Protein 8C4L (pdb70)

Nearest PDB structures (foldseek):
  8c4l-assembly1_B  TM=1.000E+00  e=8.751E-52  Shewanella bicestrii
  2gpj-assembly1_A  TM=9.954E-01  e=2.913E-45  Shewanella putrefaciens CN-32
  6geh-assembly1_A  TM=8.594E-01  e=2.019E-22  Shewanella frigidimarina NCIMB 400
  7lrn-assembly1_A  TM=8.855E-01  e=1.956E-19  Acinetobacter baumannii
  7lrn-assembly2_B  TM=8.724E-01  e=8.317E-19  Acinetobacter baumannii

InterPro domains:
  IPR007037 SIP-like, Rossmann fold domain [PF04954] (111-228)
  IPR013113 Siderophore-interacting, FAD-binding [PF08021] (50-103)
  IPR017927 FAD-binding domain, ferredoxin reductase-type [PS51384] (4-108)
  IPR017938 Riboflavin synthase-like beta-barrel [SSF63380] (3-101)
  IPR039261 Ferredoxin-NADP reductase (FNR), nucleotide-binding domain [G3DSA:3.40.50.80] (105-250)
  IPR039374 Siderophore-interacting protein [PTHR30157] (5-230)

Solvent-accessible surface area: 23477 Å² total; per-residue (Å²): 192,96,55,58,95,0,6,0,0,0,35,15,98,34,12,74,60,0,12,20,0,6,0,0,0,78,24,8,74,72,17,62,74,112,31,47,14,0,97,0,40,0,19,16,111,68,171,68,153,114,213,57,68,89,28,52,36,14,0,31,24,27,13,85,30,3,0,3,0,8,0,16,31,73,115,123,51,18,26,4,0,128,39,0,102,83,5,124,56,39,65,66,11,71,1,20,41,34,15,149,67,122,57,6,38,86,109,24,114,3,4,3,0,0,0,14,7,43,0,1,5,2,0,3,2,1,1,71,81,10,64,120,108,5,64,3,22,0,0,0,16,1,46,34,128,58,0,66,12,137,15,114,67,7,164,65,0,100,39,43,38,16,83,23,102,127,25,19,93,126,0,109,21,0,14,114,79,10,58,150,29,98,133,26,164,51,93,0,0,2,4,0,0,0,5,14,15,5,5,111,30,0,26,147,42,4,80,145,46,33,112,29,82,169,77,22,25,52,33,6,1,69,81,55,59,80,38,79,33,44,91,9,77,124,39,50,107,121,12,95,155,157,97,125,67,96,0,34,0,73,18,72,71,99,43,12,74,58,0,12,36,0,20,0,0,37,101,27,7,79,72,16,61,76,112,30,53,14,0,92,0,42,0,17,17,114,64,191,84,55,182,165,50,68,85,24,55,36,14,0,35,58,29,103,164,92,51,0,4,0,7,0,16,32,77,114,123,48,18,31,4,0,127,37,0,98,79,6,122,126,48,63,67,10,58,2,20,49,30,15,156,75,118,62,6,36,86,111,22,117,4,3,2,0,0,0,13,7,43,0,1,4,2,0,3,3,1,2,68,80,11,60,124,110,4,67,3,17,0,0,0,15,2,44,29,51,58,0,30,14,136,18,109,64,8,168,66,0,69,14,1,1,5,4,9,88,130,25,15,94,124,0,71,8,0,12,50,2,14,60,51,21,53,130,23,161,50,86,1,0,2,4,0,0,0,5,19,23,4,4,112,30,0,18,144,43,3,86,146,43,34,121,32,81,152,75,24,30,46,27,2,0,68,80,56,65,79,34,85,34,44,91,8,74,123,43,47,113,125,13,73,132,143,68,98,159

Sequence (486 aa):
PAPRELTVIGKTQVTPHMLRITLGGAGFAGFPADQESAYIKLLFPQQGDERPLMRTYTIRQQRMNEIDVDFVLHDTDGPASRWAKSTEIGDTIQIGGPGLKKLINLNAEWFLLAGDMTALPAISVNLTQLPNNAVGYAVIEVLSEADIQPLVHPRNVQLHWVINPEADPEGKPLAERIAQLPKLEGQGAVWLACEFSSMRALRKLLKQTYDLPKSHFYTSSYWKIGCNEGEHKLVKQQDEQLEPRELTVIGKTQVTPHMLRITLGGAGFAGFPADQESAYIKLLFPQQGDERPLMRTYTIRQQRMNEIDVDFVLHDTDGPASRWAKSTEIGDTIQIGGPGLKKLINLNAEWFLLAGDMTALPAISVNLTQLPNNAVGYAVIEVLSEADIQPLVHPRNVQLHWVINPEADPEGKPLAERIAQLPKLEGQGAVWLACEFSSMRALRKLLKQTYDLPKSHFYTSSYWKIGCNEGEHKLVKQQDEQLENN

Radius of gyration: 26.72 Å; Cα contacts (8 Å, |Δi|>4): 1017; chains: 2; bounding box: 65×45×80 Å

Secondary structure (DSSP, 8-state):
-PPEEEEEEEEEEEETTEEEEEEESGGGTTPPSS-TT-EEEEEE--STTPPPEEEEEEEEEEETTEEEEEEE--SS--HHHHHHHH--TT-EEEEE------PPPSSSSEEEEEE-GGGHHHHHHHHHHS-TT-EEEEEEEESSGGG-------TEEEEEEEE-SS--TT--HHHHHHHTSPPP-SSEEEEEEEEHHHHHHHHHHHHHHH---GGGEEEEEEE-TT--HHHHHHHHHHHHHH-/-EEEEEEEEEEEETTEEEEEEESGGGTTPPS--TT-EEEEEEEETTEEEEEEEEEEEEEEETTEEEEEEE--SS--HHHHHHHH--TT-EEEEE------PPP-SSSEEEEEE-GGGHHHHHHHHHHS-TT--EEEEEEESSGGG-------TTEEEEEEE-SS--TT--HHHHHHHTSPPP-SSEEEEEEEEHHHHHHHHHHHHHHH---GGGEEEEEEE-TT--HHHHHHHHHHHHHHHH-

Foldseek 3Di:
DFWFKWFFADWDCQFVFKIKTKTFDPSQPPPDPDQFQFKKWWWADDPDPDGTDIAIWTFLDDDDTITMTIGGCDPDDDPVNVCRVPDDGGDITTMGDRDDHDAADQPWQAEEEEEEPRCVSNVLVNQVPHDLQHAEEYEYEYQAPRPDHPGDHRPRHYYHYFHHNDDDQQQPGRLVVVLPDDQDDTGYAYAYEYAPNVLVSNLVNCCVRPVHDPSRYHTAYNHYPPDDVVRVVVVRVVVVVVD/DFKWFFADWDCQFVFKIKTKTFPPSQPPPDPDQFQFKKWWFACDPPDRGTDIAIWGFLDDDDGITMTIGGCDPPDDPVNVCRVPPDGGDMTDMGDRDDHDAADQPWQAEEEEEEPRCVSNVLVNQVVHDLQHAEEYEYEYQAPRPDHDGDHRPRHYYHYFHHNDDDLQQDGRLVVVVPDDQDDTGYAYAYEYEPNVLVSNLVSCCVRPVHDPSRYHTAYNYYPPDDPVRVVVVRVVVVVVVPD

B-factor: mean 42.62, std 19.01, range [15.59, 148.35]

Structure (mmCIF, N/CA/C/O backbone):
data_8C4L
#
_entry.id   8C4L
#
_cell.length_a   82.441
_cell.length_b   82.441
_cell.length_c   250.852
_cell.angle_alpha   90.000
_cell.angle_beta   90.000
_cell.angle_gamma   90.000
#
_symmetry.space_group_name_H-M   'P 43 21 2'
#
loop_
_entity.id
_entity.type
_entity.pdbx_description
1 polymer 'Vibriobactin utilization protein ViuB'
2 non-polymer 'FLAVIN-ADENINE DINUCLEOTIDE'
3 water water
#
loop_
_atom_site.group_PDB
_atom_site.id
_atom_site.type_symbol
_atom_site.label_atom_id
_atom_site.label_alt_id
_atom_site.label_comp_id
_atom_site.label_asym_id
_atom_site.label_entity_id
_atom_site.label_seq_id
_atom_site.pdbx_PDB_ins_code
_atom_site.Cartn_x
_atom_site.Cartn_y
_atom_site.Cartn_z
_atom_site.occupancy
_atom_site.B_iso_or_equiv
_atom_site.auth_seq_id
_atom_site.auth_comp_id
_atom_site.auth_asym_id
_atom_site.auth_atom_id
_atom_site.pdbx_PDB_model_num
ATOM 1 N N . PRO A 1 4 ? 15.93030 -12.17316 17.23407 1.000 91.20656 4 PRO A N 1
ATOM 2 C CA . PRO A 1 4 ? 17.38984 -11.98127 17.18449 1.000 89.75643 4 PRO A CA 1
ATOM 3 C C . PRO A 1 4 ? 17.85675 -10.74273 17.97017 1.000 82.81540 4 PRO A C 1
ATOM 4 O O . PRO A 1 4 ? 17.68839 -9.61770 17.49410 1.000 74.96367 4 PRO A O 1
ATOM 15 N N . ALA A 1 5 ? 18.45034 -10.96087 19.18408 1.000 82.76681 5 ALA A N 1
ATOM 16 C CA . ALA A 1 5 ? 18.79558 -9.83782 20.05305 1.000 69.91762 5 ALA A CA 1
ATOM 17 C C . ALA A 1 5 ? 20.10715 -9.20631 19.61145 1.000 69.55448 5 ALA A C 1
ATOM 18 O O . ALA A 1 5 ? 21.08653 -9.91737 19.35331 1.000 66.55121 5 ALA A O 1
ATOM 25 N N . PRO A 1 6 ? 20.16336 -7.88018 19.58648 1.000 56.61016 6 PRO A N 1
ATOM 26 C CA . PRO A 1 6 ? 21.33123 -7.20682 19.03548 1.000 53.21906 6 PRO A CA 1
ATOM 27 C C . PRO A 1 6 ? 22.57413 -7.36677 19.90228 1.000 47.16002 6 PRO A C 1
ATOM 28 O O . PRO A 1 6 ? 22.50822 -7.63096 21.10264 1.000 46.60267 6 PRO A O 1
ATOM 39 N N . ARG A 1 7 ? 23.71754 -7.29201 19.24127 1.000 40.20283 7 ARG A N 1
ATOM 40 C CA . ARG A 1 7 ? 25.01258 -7.43805 19.87544 1.000 40.79525 7 ARG A CA 1
ATOM 41 C C . ARG A 1 7 ? 25.46532 -6.08506 20.39747 1.000 39.13202 7 ARG A C 1
ATOM 42 O O . ARG A 1 7 ? 25.39730 -5.08645 19.68328 1.000 41.79431 7 ARG A O 1
ATOM 63 N N . GLU A 1 8 ? 26.03808 -6.06848 21.58871 1.000 34.31697 8 GLU A N 1
ATOM 64 C CA . GLU A 1 8 ? 26.60513 -4.85026 22.13189 1.000 31.95566 8 GLU A CA 1
ATOM 65 C C . GLU A 1 8 ? 28.11500 -4.91598 21.93542 1.000 35.12147 8 GLU A C 1
ATOM 66 O O . GLU A 1 8 ? 28.78213 -5.78224 22.50593 1.000 35.59111 8 GLU A O 1
ATOM 78 N N . LEU A 1 9 ? 28.64452 -3.99772 21.13058 1.000 33.26112 9 LEU A N 1
ATOM 79 C CA . LEU A 1 9 ? 30.06052 -3.93815 20.81891 1.000 32.88466 9 LEU A CA 1
ATOM 80 C C . LEU A 1 9 ? 30.66229 -2.66490 21.39381 1.000 33.45474 9 LEU A C 1
ATOM 81 O O . LEU A 1 9 ? 29.96749 -1.66434 21.56561 1.000 33.25302 9 LEU A O 1
ATOM 97 N N . THR A 1 10 ? 31.96591 -2.70330 21.66068 1.000 29.85212 10 THR A N 1
ATOM 98 C CA . THR A 1 10 ? 32.70158 -1.58132 22.22523 1.000 32.72118 10 THR A CA 1
ATOM 99 C C . THR A 1 10 ? 33.55353 -0.91516 21.15195 1.000 27.69702 10 THR A C 1
ATOM 100 O O . THR A 1 10 ? 34.18113 -1.58851 20.32270 1.000 27.26780 10 THR A O 1
ATOM 111 N N . VAL A 1 11 ? 33.54492 0.41913 21.15702 1.000 29.02589 11 VAL A N 1
ATOM 112 C CA . VAL A 1 11 ? 34.45268 1.18473 20.31692 1.000 24.17921 11 VAL A CA 1
ATOM 113 C C . VAL A 1 11 ? 35.87517 0.97742 20.81910 1.000 24.68371 11 VAL A C 1
ATOM 114 O O . VAL A 1 11 ? 36.20177 1.31944 21.96525 1.000 26.97268 11 VAL A O 1
ATOM 127 N N . ILE A 1 12 ? 36.72436 0.38163 19.97337 1.000 27.06931 12 ILE A N 1
ATOM 128 C CA . ILE A 1 12 ? 38.09610 0.08347 20.36312 1.000 26.16883 12 ILE A CA 1
ATOM 129 C C . ILE A 1 12 ? 39.12470 0.72920 19.44817 1.000 24.17248 12 ILE A C 1
ATOM 130 O O . ILE A 1 12 ? 40.31394 0.48416 19.61138 1.000 26.92449 12 ILE A O 1
ATOM 146 N N . GLY A 1 13 ? 38.70618 1.58840 18.52589 1.000 28.12473 13 GLY A N 1
ATOM 147 C CA . GLY A 1 13 ? 39.65069 2.31724 17.70634 1.000 26.55659 13 GLY A CA 1
ATOM 148 C C . GLY A 1 13 ? 38.93016 3.26055 16.76768 1.000 27.36629 13 GLY A C 1
ATOM 149 O O . GLY A 1 13 ? 37.78846 2.99488 16.37131 1.000 24.03993 13 GLY A O 1
ATOM 153 N N . LYS A 1 14 ? 39.58368 4.38083 16.42412 1.000 27.46948 14 LYS A N 1
ATOM 154 C CA . LYS A 1 14 ? 39.07388 5.35322 15.47114 1.000 26.17709 14 LYS A CA 1
ATOM 155 C C . LYS A 1 14 ? 40.24676 5.81782 14.63238 1.000 27.76197 14 LYS A C 1
ATOM 156 O O . LYS A 1 14 ? 41.33493 6.09951 15.16858 1.000 26.04461 14 LYS A O 1
ATOM 175 N N . THR A 1 15 ? 39.99551 5.93420 13.33023 1.000 25.72177 15 THR A N 1
ATOM 176 C CA . THR A 1 15 ? 40.99794 6.30407 12.34111 1.000 23.58758 15 THR A CA 1
ATOM 177 C C . THR A 1 15 ? 40.32315 7.17864 11.30797 1.000 26.18644 15 THR A C 1
ATOM 178 O O . THR A 1 15 ? 39.36394 6.75335 10.65365 1.000 22.27802 15 THR A O 1
ATOM 189 N N . GLN A 1 16 ? 40.86291 8.35802 11.11017 1.000 24.20077 16 GLN A N 1
ATOM 190 C CA . GLN A 1 16 ? 40.41494 9.23451 10.03499 1.000 28.53155 16 GLN A CA 1
ATOM 191 C C . GLN A 1 16 ? 41.06392 8.74078 8.75207 1.000 23.56263 16 GLN A C 1
ATOM 192 O O . GLN A 1 16 ? 42.25129 8.94360 8.53359 1.000 27.71581 16 GLN A O 1
ATOM 206 N N . VAL A 1 17 ? 40.32205 8.00712 7.93088 1.000 20.83917 17 VAL A N 1
ATOM 207 C CA . VAL A 1 17 ? 40.90895 7.46007 6.70590 1.000 23.04442 17 VAL A CA 1
ATOM 208 C C . VAL A 1 17 ? 41.18284 8.57084 5.69679 1.000 21.42441 17 VAL A C 1
ATOM 209 O O . VAL A 1 17 ? 42.26155 8.64314 5.09858 1.000 21.11771 17 VAL A O 1
ATOM 222 N N . THR A 1 18 ? 40.17818 9.42178 5.45137 1.000 21.95569 18 THR A N 1
ATOM 223 C CA . THR A 1 18 ? 40.31521 10.62668 4.64452 1.000 19.76855 18 THR A CA 1
ATOM 224 C C . THR A 1 18 ? 39.47299 11.68299 5.34064 1.000 22.17865 18 THR A C 1
ATOM 225 O O . THR A 1 18 ? 38.81433 11.36810 6.34011 1.000 20.07557 18 THR A O 1
ATOM 236 N N . PRO A 1 19 ? 39.47213 12.93936 4.89453 1.000 22.36181 19 PRO A N 1
ATOM 237 C CA . PRO A 1 19 ? 38.75497 13.95294 5.67432 1.000 25.09729 19 PRO A CA 1
ATOM 238 C C . PRO A 1 19 ? 37.29824 13.63174 5.88359 1.000 24.03834 19 PRO A C 1
ATOM 239 O O . PRO A 1 19 ? 36.77248 13.94985 6.94834 1.000 25.78269 19 PRO A O 1
ATOM 250 N N . HIS A 1 20 ? 36.61700 13.00728 4.92787 1.000 21.82026 20 HIS A N 1
ATOM 251 C CA . HIS A 1 20 ? 35.20485 12.67670 5.09434 1.000 24.09256 20 HIS A CA 1
ATOM 252 C C . HIS A 1 20 ? 34.92250 11.18711 5.27968 1.000 21.02780 20 HIS A C 1
ATOM 253 O O . HIS A 1 20 ? 33.78779 10.75094 5.04589 1.000 21.60576 20 HIS A O 1
ATOM 267 N N . MET A 1 21 ? 35.92029 10.38050 5.63159 1.000 21.43291 21 MET A N 1
ATOM 268 C CA . MET A 1 21 ? 35.69812 8.95303 5.87988 1.000 20.86120 21 MET A CA 1
ATOM 269 C C . MET A 1 21 ? 36.34461 8.60260 7.21007 1.000 22.10837 21 MET A C 1
ATOM 270 O O . MET A 1 21 ? 37.56465 8.74582 7.37764 1.000 20.80710 21 MET A O 1
ATOM 284 N N . LEU A 1 22 ? 35.52042 8.21554 8.17170 1.000 20.94912 22 LEU A N 1
ATOM 285 C CA . LEU A 1 22 ? 35.97289 7.94511 9.53337 1.000 21.49041 22 LEU A CA 1
ATOM 286 C C . LEU A 1 22 ? 35.71723 6.47877 9.84623 1.000 20.57987 22 LEU A C 1
ATOM 287 O O . LEU A 1 22 ? 34.58334 6.01757 9.73991 1.000 21.80333 22 LEU A O 1
ATOM 303 N N . ARG A 1 23 ? 36.76324 5.74267 10.19585 1.000 22.10164 23 ARG A N 1
ATOM 304 C CA . ARG A 1 23 ? 36.66911 4.30861 10.43781 1.000 22.37992 23 ARG A CA 1
ATOM 305 C C . ARG A 1 23 ? 36.61913 4.04544 11.93685 1.000 25.73400 23 ARG A C 1
ATOM 306 O O . ARG A 1 23 ? 37.50765 4.49173 12.68527 1.000 24.42118 23 ARG A O 1
ATOM 327 N N . ILE A 1 24 ? 35.56668 3.34643 12.37440 1.000 25.32779 24 ILE A N 1
ATOM 328 C CA . ILE A 1 24 ? 35.37711 2.95067 13.76335 1.000 24.15597 24 ILE A CA 1
ATOM 329 C C . ILE A 1 24 ? 35.58167 1.44324 13.86840 1.000 24.07899 24 ILE A C 1
ATOM 330 O O . ILE A 1 24 ? 34.95723 0.67473 13.12383 1.000 23.19139 24 ILE A O 1
ATOM 346 N N . THR A 1 25 ? 36.42494 1.01707 14.80361 1.000 24.05611 25 THR A N 1
ATOM 347 C CA . THR A 1 25 ? 36.63495 -0.39556 15.07629 1.000 19.63625 25 THR A CA 1
ATOM 348 C C . THR A 1 25 ? 35.77156 -0.81834 16.27288 1.000 24.52331 25 THR A C 1
ATOM 349 O O . THR A 1 25 ? 35.74900 -0.14918 17.31533 1.000 21.11232 25 THR A O 1
ATOM 360 N N . LEU A 1 26 ? 35.04169 -1.90596 16.10929 1.000 21.25494 26 LEU A N 1
ATOM 361 C CA . LEU A 1 26 ? 34.10754 -2.40095 17.11674 1.000 24.92236 26 LEU A CA 1
ATOM 362 C C . LEU A 1 26 ? 34.42413 -3.84030 17.46819 1.000 24.65191 26 LEU A C 1
ATOM 363 O O . LEU A 1 26 ? 34.62911 -4.65958 16.57038 1.000 26.58766 26 LEU A O 1
ATOM 379 N N . GLY A 1 27 ? 34.44212 -4.15468 18.76036 1.000 25.69390 27 GLY A N 1
ATOM 380 C CA . GLY A 1 27 ? 34.56666 -5.54357 19.14940 1.000 24.90199 27 GLY A CA 1
ATOM 381 C C . GLY A 1 27 ? 34.27604 -5.79488 20.60552 1.000 28.92547 27 GLY A C 1
ATOM 382 O O . GLY A 1 27 ? 33.59042 -5.00921 21.24270 1.000 30.25792 27 GLY A O 1
ATOM 386 N N . GLY A 1 28 ? 34.88535 -6.81142 21.17789 1.000 32.69625 28 GLY A N 1
ATOM 387 C CA . GLY A 1 28 ? 3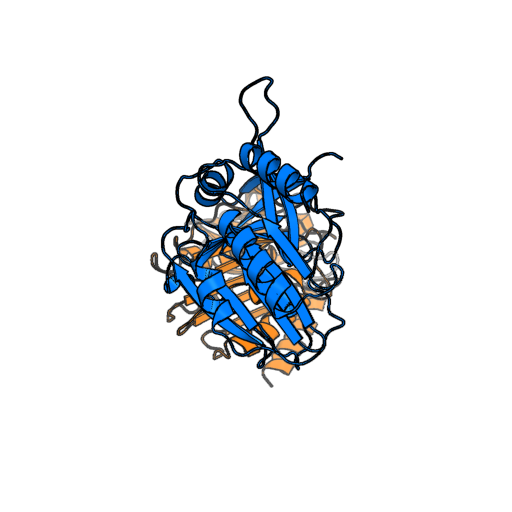4.61733 -7.15256 22.55457 1.000 39.02160 28 GLY A CA 1
ATOM 388 C C . GLY A 1 28 ? 33.74850 -8.37473 22.69151 1.000 36.66893 28 GLY A C 1
ATOM 389 O O . GLY A 1 28 ? 33.51597 -9.13466 21.74524 1.000 37.95359 28 GLY A O 1
ATOM 393 N N . ALA A 1 29 ? 33.25575 -8.55187 23.92005 1.000 41.20139 29 ALA A N 1
ATOM 394 C CA . ALA A 1 29 ? 32.58972 -9.79680 24.29671 1.000 37.98895 29 ALA A CA 1
ATOM 395 C C . ALA A 1 29 ? 31.31480 -10.01366 23.50626 1.000 30.86078 29 ALA A C 1
ATOM 396 O O . ALA A 1 29 ? 30.96938 -11.15308 23.20943 1.000 33.38704 29 ALA A O 1
ATOM 403 N N . GLY A 1 30 ? 30.62432 -8.94144 23.12829 1.000 36.29907 30 GLY A N 1
ATOM 404 C CA . GLY A 1 30 ? 29.42992 -9.06767 22.32353 1.000 31.72307 30 GLY A CA 1
ATOM 405 C C . GLY A 1 30 ? 29.68041 -9.64471 20.95871 1.000 31.75924 30 GLY A C 1
ATOM 406 O O . GLY A 1 30 ? 28.71611 -10.00204 20.27289 1.000 30.44034 30 GLY A O 1
ATOM 410 N N . PHE A 1 31 ? 30.94741 -9.72408 20.53641 1.000 31.44888 31 PHE A N 1
ATOM 411 C CA . PHE A 1 31 ? 31.30747 -10.22561 19.20842 1.000 32.45301 31 PHE A CA 1
ATOM 412 C C . PHE A 1 31 ? 31.32139 -11.74476 19.13320 1.000 32.47359 31 PHE A C 1
ATOM 413 O O . PHE A 1 31 ? 31.35108 -12.30504 18.03255 1.000 37.89217 31 PHE A O 1
ATOM 430 N N . ALA A 1 32 ? 31.33206 -12.42160 20.27144 1.000 33.84840 32 ALA A N 1
ATOM 431 C CA . ALA A 1 32 ? 31.42523 -13.86754 20.29620 1.000 31.71816 32 ALA A CA 1
ATOM 432 C C . ALA A 1 32 ? 30.34255 -14.47460 19.42606 1.000 34.68830 32 ALA A C 1
ATOM 433 O O . ALA A 1 32 ? 29.17996 -14.06937 19.47785 1.000 37.98268 32 ALA A O 1
ATOM 440 N N . GLY A 1 33 ? 30.74441 -15.39924 18.56689 1.000 35.74685 33 GLY A N 1
ATOM 441 C CA . GLY A 1 33 ? 29.80664 -16.07810 17.71144 1.000 37.38810 33 GLY A CA 1
ATOM 442 C C . GLY A 1 33 ? 29.54665 -15.37295 16.40134 1.000 36.12521 33 GLY A C 1
ATOM 443 O O . GLY A 1 33 ? 28.88699 -15.95209 15.53149 1.000 37.09226 33 GLY A O 1
ATOM 447 N N . PHE A 1 34 ? 30.08431 -14.17371 16.21511 1.000 35.27767 34 PHE A N 1
ATOM 448 C CA . PHE A 1 34 ? 29.80622 -13.41918 14.99822 1.000 32.44082 34 PHE A CA 1
ATOM 449 C C . PHE A 1 34 ? 30.22850 -14.24410 13.78844 1.000 32.99648 34 PHE A C 1
ATOM 450 O O . PHE A 1 34 ? 31.36832 -14.74034 13.74570 1.000 38.38124 34 PHE A O 1
ATOM 467 N N . PRO A 1 35 ? 29.36980 -14.38774 12.78561 1.000 32.15353 35 PRO A N 1
ATOM 468 C CA . PRO A 1 35 ? 29.70746 -15.22234 11.63142 1.000 34.45956 35 PRO A CA 1
ATOM 469 C C . PRO A 1 35 ? 30.99271 -14.77507 10.97338 1.000 37.00364 35 PRO A C 1
ATOM 470 O O . PRO A 1 35 ? 31.28523 -13.58724 10.87518 1.000 32.66636 35 PRO A O 1
ATOM 481 N N . ALA A 1 36 ? 31.75122 -15.74657 10.50316 1.000 37.76236 36 ALA A N 1
ATOM 482 C CA . ALA A 1 36 ? 33.04186 -15.45734 9.90876 1.000 41.75163 36 ALA A CA 1
ATOM 483 C C . ALA A 1 36 ? 32.90350 -14.92262 8.48138 1.000 34.41690 36 ALA A C 1
ATOM 484 O O . ALA A 1 36 ? 31.89090 -15.11139 7.80884 1.000 37.87033 36 ALA A O 1
ATOM 491 N N . ASP A 1 37 ? 33.94701 -14.22856 8.02953 1.000 39.42244 37 ASP A N 1
ATOM 492 C CA . ASP A 1 37 ? 34.09943 -13.80179 6.62762 1.000 38.83483 37 ASP A CA 1
ATOM 493 C C . ASP A 1 37 ? 32.86104 -13.07261 6.09702 1.000 36.59695 37 ASP A C 1
ATOM 494 O O . ASP A 1 37 ? 32.30987 -13.39928 5.04650 1.000 36.72430 37 ASP A O 1
ATOM 503 N N . GLN A 1 38 ? 32.49977 -11.98552 6.77852 1.000 34.19894 38 GLN A N 1
ATOM 504 C CA . GLN A 1 38 ? 31.33392 -11.19036 6.41235 1.000 28.80175 38 GLN A CA 1
ATOM 505 C C . GLN A 1 38 ? 31.69289 -9.82587 5.83914 1.000 28.04988 38 GLN A C 1
ATOM 506 O O . GLN A 1 38 ? 30.83954 -8.93061 5.79631 1.000 26.41443 38 GLN A O 1
ATOM 520 N N . GLU A 1 39 ? 32.93229 -9.62642 5.41066 1.000 26.85704 39 GLU A N 1
ATOM 521 C CA . GLU A 1 39 ? 33.27702 -8.34391 4.82044 1.000 24.94238 39 GLU A CA 1
ATOM 522 C C . GLU A 1 39 ? 32.35728 -8.04440 3.63259 1.000 26.22452 39 GLU A C 1
ATOM 523 O O . GLU A 1 39 ? 32.14359 -8.88884 2.76167 1.000 24.50505 39 GLU A O 1
ATOM 535 N N . SER A 1 40 ? 31.85007 -6.81578 3.59605 1.000 27.05229 40 SER A N 1
ATOM 536 C CA . SER A 1 40 ? 30.91310 -6.21330 2.64883 1.000 28.89368 40 SER A CA 1
ATOM 537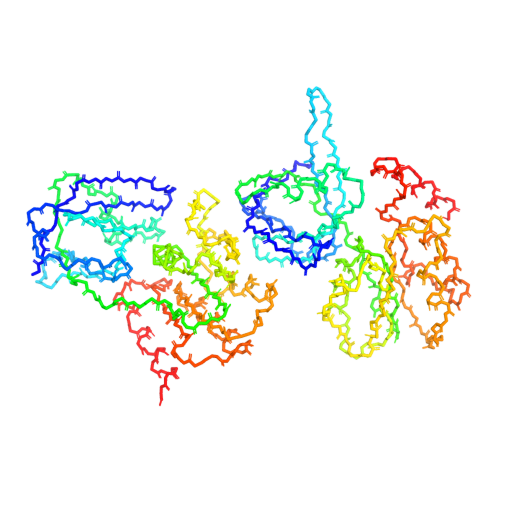 C C . SER A 1 40 ? 29.45394 -6.57424 3.00240 1.000 29.15537 40 SER A C 1
ATOM 538 O O . SER A 1 40 ? 28.54454 -6.04444 2.38548 1.000 27.50524 40 SER A O 1
ATOM 546 N N . ALA A 1 41 ? 29.20277 -7.46405 3.95600 1.000 28.00656 41 ALA A N 1
ATOM 547 C CA . ALA A 1 41 ? 27.83991 -7.59863 4.45174 1.000 31.19280 41 ALA A CA 1
ATOM 548 C C . ALA A 1 41 ? 27.43130 -6.33554 5.21455 1.000 29.77509 41 ALA A C 1
ATOM 549 O O . ALA A 1 41 ? 28.26690 -5.57063 5.70755 1.000 25.16931 41 ALA A O 1
ATOM 556 N N . TYR A 1 42 ? 26.13199 -6.11077 5.30536 1.000 29.75448 42 TYR A N 1
ATOM 557 C CA . TYR A 1 42 ? 25.64457 -4.92470 5.99683 1.000 30.17428 42 TYR A CA 1
ATOM 558 C C . TYR A 1 42 ? 25.29203 -5.25451 7.43283 1.000 27.40673 42 TYR A C 1
ATOM 559 O O . TYR A 1 42 ? 24.95700 -6.38897 7.77022 1.000 31.33341 42 TYR A O 1
ATOM 577 N N . ILE A 1 43 ? 25.41860 -4.25779 8.29064 1.000 26.96744 43 ILE A N 1
ATOM 578 C CA . ILE A 1 43 ? 24.93302 -4.33955 9.65672 1.000 30.72161 43 ILE A CA 1
ATOM 579 C C . ILE A 1 43 ? 24.03484 -3.13503 9.90237 1.000 30.62845 43 ILE A C 1
ATOM 580 O O . ILE A 1 43 ? 24.02996 -2.17315 9.13595 1.000 28.33141 43 ILE A O 1
ATOM 596 N N . LYS A 1 44 ? 23.26759 -3.20667 10.98681 1.000 30.18652 44 LYS A N 1
ATOM 597 C CA . LYS A 1 44 ? 22.37864 -2.13859 11.41618 1.000 35.40038 44 LYS A CA 1
ATOM 598 C C . LYS A 1 44 ? 22.87600 -1.59308 12.74656 1.000 28.75128 44 LYS A C 1
ATOM 599 O O . LYS A 1 44 ? 22.99751 -2.34162 13.71803 1.000 32.25990 44 LYS A O 1
ATOM 618 N N . LEU A 1 45 ? 23.12073 -0.29067 12.80208 1.000 31.03688 45 LEU A N 1
ATOM 619 C CA . LEU A 1 45 ? 23.41925 0.39042 14.06288 1.000 31.20408 45 LEU A CA 1
ATOM 620 C C . LEU A 1 45 ? 22.13098 0.90641 14.69503 1.000 36.00575 45 LEU A C 1
ATOM 621 O O . LEU A 1 45 ? 21.29275 1.50345 14.00916 1.000 34.47818 45 LEU A O 1
ATOM 637 N N . LEU A 1 46 ? 21.97797 0.69639 16.00082 1.000 35.13823 46 LEU A N 1
ATOM 638 C CA . LEU A 1 46 ? 20.76579 1.08419 16.71237 1.000 34.95548 46 LEU A CA 1
ATOM 639 C C . LEU A 1 46 ? 21.06266 2.29452 17.57194 1.000 42.43660 46 LEU A C 1
ATOM 640 O O . LEU A 1 46 ? 22.07195 2.31419 18.28376 1.000 42.54301 46 LEU A O 1
ATOM 656 N N . PHE A 1 47 ? 20.22094 3.31717 17.45053 1.000 44.04925 47 PHE A N 1
ATOM 657 C CA . PHE A 1 47 ? 20.36308 4.54193 18.22782 1.000 45.85430 47 PHE A CA 1
ATOM 658 C C . PHE A 1 47 ? 19.11239 4.68562 19.06751 1.000 50.97700 47 PHE A C 1
ATOM 659 O O . PHE A 1 47 ? 18.02955 4.98014 18.52737 1.000 52.74211 47 PHE A O 1
ATOM 676 N N . PRO A 1 48 ? 19.19490 4.48014 20.37392 1.000 58.82242 48 PRO A N 1
ATOM 677 C CA . PRO A 1 48 ? 17.97980 4.47116 21.18511 1.000 58.52885 48 PRO A CA 1
ATOM 678 C C . PRO A 1 48 ? 17.34192 5.84519 21.23752 1.000 60.77762 48 PRO A C 1
ATOM 679 O O . PRO A 1 48 ? 18.01346 6.87834 21.14773 1.000 55.75400 48 PRO A O 1
ATOM 690 N N . GLN A 1 49 ? 16.01581 5.83437 21.31490 1.000 63.25313 49 GLN A N 1
ATOM 691 C CA . GLN A 1 49 ? 15.20348 7.03943 21.32163 1.000 70.63305 49 GLN A CA 1
ATOM 692 C C . GLN A 1 49 ? 14.49668 7.21333 22.66531 1.000 79.62778 49 GLN A C 1
ATOM 693 O O . GLN A 1 49 ? 14.25147 6.25523 23.40918 1.000 75.15133 49 GLN A O 1
ATOM 707 N N . GLN A 1 50 ? 14.16006 8.46936 22.94740 1.000 88.11064 50 GLN A N 1
ATOM 708 C CA . GLN A 1 50 ? 13.54567 8.84936 24.21224 1.000 94.90115 50 GLN A CA 1
ATOM 709 C C . GLN A 1 50 ? 12.24163 8.09619 24.43866 1.000 96.85989 50 GLN A C 1
ATOM 710 O O . GLN A 1 50 ? 11.37388 8.05522 23.56008 1.000 96.04514 50 GLN A O 1
ATOM 724 N N . GLY A 1 51 ? 12.12854 7.46938 25.61806 1.000 95.30632 51 GLY A N 1
ATOM 725 C CA . GLY A 1 51 ? 10.89202 6.84506 26.06155 1.000 89.72179 51 GLY A CA 1
ATOM 726 C C . GLY A 1 51 ? 10.51154 5.58662 25.29256 1.000 98.61716 51 GLY A C 1
ATOM 727 O O . GLY A 1 51 ? 11.36176 4.82454 24.81513 1.000 104.87558 51 GLY A O 1
ATOM 731 N N . ASP A 1 52 ? 9.18949 5.38968 25.15925 1.000 102.07099 52 ASP A N 1
ATOM 732 C CA . ASP A 1 52 ? 8.57352 4.23441 24.49526 1.000 108.80917 52 ASP A CA 1
ATOM 733 C C . ASP A 1 52 ? 9.03583 4.04489 23.05143 1.000 107.26018 52 ASP A C 1
ATOM 734 O O . ASP A 1 52 ? 8.75262 2.99510 22.46031 1.000 103.05909 52 ASP A O 1
ATOM 743 N N . GLU A 1 53 ? 9.75387 5.00583 22.47754 1.000 102.87540 53 GLU A N 1
ATOM 744 C CA . GLU A 1 53 ? 10.09209 4.92647 21.06743 1.000 96.64535 53 GLU A CA 1
ATOM 745 C C . GLU A 1 53 ? 11.12770 3.84048 20.82209 1.000 91.23711 53 GLU A C 1
ATOM 746 O O . GLU A 1 53 ? 12.11526 3.72139 21.55341 1.000 87.07810 53 GLU A O 1
ATOM 758 N N . ARG A 1 54 ? 10.89825 3.05816 19.76861 1.000 88.55166 54 ARG A N 1
ATOM 759 C CA . ARG A 1 54 ? 11.86952 2.07355 19.34471 1.000 82.16490 54 ARG A CA 1
ATOM 760 C C . ARG A 1 54 ? 13.08132 2.78992 18.77215 1.000 73.46581 54 ARG A C 1
ATOM 761 O O . ARG A 1 54 ? 12.99524 3.94416 18.34724 1.000 69.28929 54 ARG A O 1
ATOM 782 N N . PRO A 1 55 ? 14.23670 2.14959 18.80477 1.000 73.74537 55 PRO A N 1
ATOM 783 C CA . PRO A 1 55 ? 15.44888 2.82513 18.34694 1.000 64.45873 55 PRO A CA 1
ATOM 784 C C . PRO A 1 55 ? 15.42130 3.05421 16.85096 1.000 57.88755 55 PRO A C 1
ATOM 785 O O . PRO A 1 55 ? 14.76969 2.32926 16.09434 1.000 56.48289 55 PRO A O 1
ATOM 796 N N . LEU A 1 56 ? 16.12077 4.10670 16.44027 1.000 49.59123 56 LEU A N 1
ATOM 797 C CA . LEU A 1 56 ? 16.41211 4.33237 15.03539 1.000 46.45037 56 LEU A CA 1
ATOM 798 C C . LEU A 1 56 ? 17.49746 3.37230 14.57655 1.000 40.73340 56 LEU A C 1
ATOM 799 O O . LEU A 1 56 ? 18.39378 3.01618 15.34315 1.000 40.04743 56 LEU A O 1
ATOM 815 N N . MET A 1 57 ? 17.41280 2.95026 13.31463 1.000 36.30780 57 MET A N 1
ATOM 816 C CA . MET A 1 57 ? 18.37110 2.01968 12.74594 1.000 36.98377 57 MET A CA 1
ATOM 817 C C . MET A 1 57 ? 18.99910 2.62220 11.49380 1.000 31.80652 57 MET A C 1
ATOM 818 O O . MET A 1 57 ? 18.32780 3.28488 10.70128 1.000 31.35501 57 MET A O 1
ATOM 832 N N . ARG A 1 58 ? 20.29791 2.40572 11.33935 1.000 30.86025 58 ARG A N 1
ATOM 833 C CA . ARG A 1 58 ? 21.03784 2.87334 10.18781 1.000 30.24994 58 ARG A CA 1
ATOM 834 C C . ARG A 1 58 ? 21.90089 1.74273 9.64386 1.000 30.36839 58 ARG A C 1
ATOM 835 O O . ARG A 1 58 ? 22.52617 1.00105 10.41047 1.000 27.91380 58 ARG A O 1
ATOM 856 N N . THR A 1 59 ? 21.98722 1.66166 8.31897 1.000 24.88729 59 THR A N 1
ATOM 857 C CA . THR A 1 59 ? 22.67877 0.57553 7.63094 1.000 25.20920 59 THR A CA 1
ATOM 858 C C . THR A 1 59 ? 24.10802 0.96719 7.25496 1.000 24.91458 59 THR A C 1
ATOM 859 O O . THR A 1 59 ? 24.34284 2.00730 6.61201 1.000 24.21726 59 THR A O 1
ATOM 870 N N . TYR A 1 60 ? 25.05692 0.11435 7.62403 1.000 21.13530 60 TYR A N 1
ATOM 871 C CA . TYR A 1 60 ? 26.46656 0.33547 7.32453 1.000 22.52974 60 TYR A CA 1
ATOM 872 C C . TYR A 1 60 ? 27.07717 -0.97525 6.84434 1.000 22.81621 60 TYR A C 1
ATOM 873 O O . TYR A 1 60 ? 26.51063 -2.05881 7.02367 1.000 22.91165 60 TYR A O 1
ATOM 891 N N . THR A 1 61 ? 28.23388 -0.85769 6.21839 1.000 20.07440 61 THR A N 1
ATOM 892 C CA . THR A 1 61 ? 28.94218 -1.98086 5.65062 1.000 20.33208 61 THR A CA 1
ATOM 893 C C . THR A 1 61 ? 30.05906 -2.41911 6.58275 1.000 21.05285 61 THR A C 1
ATOM 894 O O . THR A 1 61 ? 30.73215 -1.59702 7.21489 1.000 21.60378 61 THR A O 1
ATOM 905 N N . ILE A 1 62 ? 30.26979 -3.72605 6.64783 1.000 20.56895 62 ILE A N 1
ATOM 906 C CA . ILE A 1 62 ? 31.45000 -4.27824 7.30068 1.000 20.92343 62 ILE A CA 1
ATOM 907 C C . ILE A 1 62 ? 32.61856 -4.08570 6.34420 1.000 23.06934 62 ILE A C 1
ATOM 908 O O . ILE A 1 62 ? 32.72963 -4.79164 5.34005 1.000 21.47665 62 ILE A O 1
ATOM 924 N N . ARG A 1 63 ? 33.50807 -3.14344 6.67752 1.000 19.17763 63 ARG A N 1
ATOM 925 C CA . ARG A 1 63 ? 34.63288 -2.81297 5.82902 1.000 19.75140 63 ARG A CA 1
ATOM 926 C C . ARG A 1 63 ? 35.75267 -3.83058 5.92694 1.000 21.49359 63 ARG A C 1
ATOM 927 O O . ARG A 1 63 ? 36.38008 -4.15944 4.91839 1.000 19.80087 63 ARG A O 1
ATOM 948 N N . GLN A 1 64 ? 36.07984 -4.25004 7.14754 1.000 20.52356 64 GLN A N 1
ATOM 949 C CA . GLN A 1 64 ? 37.11941 -5.23253 7.42247 1.000 21.63409 64 GLN A CA 1
ATOM 950 C C . GLN A 1 64 ? 36.67231 -6.05273 8.61745 1.000 21.76149 64 GLN A C 1
ATOM 951 O O . GLN A 1 64 ? 35.96288 -5.55471 9.49400 1.000 20.21206 64 GLN A O 1
ATOM 965 N N . GLN A 1 65 ? 37.12191 -7.29251 8.67424 1.000 24.05539 65 GLN A N 1
ATOM 966 C CA . GLN A 1 65 ? 36.75782 -8.17959 9.76908 1.000 22.05910 65 GLN A CA 1
ATOM 967 C C . GLN A 1 65 ? 37.98561 -8.95125 10.19821 1.000 28.38624 65 GLN A C 1
ATOM 968 O O . GLN A 1 65 ? 38.67295 -9.53306 9.35157 1.000 25.01860 65 GLN A O 1
ATOM 982 N N . ARG A 1 66 ? 38.23239 -8.98613 11.50548 1.000 25.31523 66 ARG A N 1
ATOM 983 C CA . ARG A 1 66 ? 39.34719 -9.71595 12.09967 1.000 25.34246 66 ARG A CA 1
ATOM 984 C C . ARG A 1 66 ? 38.79138 -10.68991 13.16187 1.000 28.80258 66 ARG A C 1
ATOM 985 O O . ARG A 1 66 ? 37.57849 -10.87665 13.28964 1.000 29.20533 66 ARG A O 1
ATOM 1006 N N . MET A 1 67 ? 39.68519 -11.33458 13.90494 1.000 27.94640 67 MET A N 1
ATOM 1007 C CA . MET A 1 67 ? 39.26536 -12.42281 14.79571 1.000 34.09526 67 MET A CA 1
ATOM 1008 C C . MET A 1 67 ? 38.13926 -12.00327 15.75115 1.000 29.50725 67 MET A C 1
ATOM 1009 O O . MET A 1 67 ? 37.15938 -12.73044 15.92866 1.000 39.03736 67 MET A O 1
ATOM 1023 N N . ASN A 1 68 ? 38.27256 -10.85050 16.39754 1.000 27.23325 68 ASN A N 1
ATOM 1024 C CA . ASN A 1 68 ? 37.32953 -10.45343 17.43803 1.000 30.54810 68 ASN A CA 1
ATOM 1025 C C . ASN A 1 68 ? 36.83394 -9.02003 17.24279 1.000 32.63778 68 ASN A C 1
ATOM 1026 O O . ASN A 1 68 ? 36.52976 -8.33412 18.21872 1.000 29.20460 68 ASN A O 1
ATOM 1037 N N . GLU A 1 69 ? 36.80608 -8.51842 16.00732 1.000 26.28039 69 GLU A N 1
ATOM 1038 C CA . GLU A 1 69 ? 36.40968 -7.12345 15.77881 1.000 26.66975 69 GLU A CA 1
ATOM 1039 C C . GLU A 1 69 ? 36.07139 -6.91178 14.29668 1.000 26.03135 69 GLU A C 1
ATOM 1040 O O . GLU A 1 69 ? 36.48662 -7.68633 13.43281 1.000 21.52693 69 GLU A O 1
ATOM 1052 N N . ILE A 1 70 ? 35.28511 -5.85623 14.02450 1.000 23.34572 70 ILE A N 1
ATOM 1053 C CA . ILE A 1 70 ? 35.02818 -5.33697 12.68623 1.000 23.14238 70 ILE A CA 1
ATOM 1054 C C . ILE A 1 70 ? 35.34454 -3.84976 12.64005 1.000 22.61731 70 ILE A C 1
ATOM 1055 O O . ILE A 1 70 ? 35.35506 -3.17428 13.67507 1.000 24.09879 70 ILE A O 1
ATOM 1071 N N . ASP A 1 71 ? 35.65935 -3.36777 11.42979 1.000 21.51141 71 ASP A N 1
ATOM 1072 C CA . ASP A 1 71 ? 35.77477 -1.95750 11.10356 1.000 22.98973 71 ASP A CA 1
ATOM 1073 C C . ASP A 1 71 ? 34.56611 -1.53193 10.27091 1.000 22.65090 71 ASP A C 1
ATOM 1074 O O . ASP A 1 71 ? 34.13295 -2.25106 9.35445 1.000 20.49019 71 ASP A O 1
ATOM 1083 N N . VAL A 1 72 ? 34.04127 -0.35896 10.58290 1.000 18.04958 72 VAL A N 1
ATOM 1084 C CA . VAL A 1 72 ? 32.95892 0.24778 9.84423 1.000 20.34458 72 VAL A CA 1
ATOM 1085 C C . VAL A 1 72 ? 33.39788 1.64370 9.46572 1.000 21.21638 72 VAL A C 1
ATOM 1086 O O . VAL A 1 72 ? 33.87493 2.39471 10.31930 1.000 20.27309 72 VAL A O 1
ATOM 1099 N N . ASP A 1 73 ? 33.23501 1.98758 8.18815 1.000 21.22522 73 ASP A N 1
ATOM 1100 C CA . ASP A 1 73 ? 33.67281 3.26331 7.63255 1.000 20.47393 73 ASP A CA 1
ATOM 1101 C C . ASP A 1 73 ? 32.44364 4.15787 7.46412 1.000 23.67441 73 ASP A C 1
ATOM 1102 O O . ASP A 1 73 ? 31.47115 3.76831 6.79220 1.000 20.47628 73 ASP A O 1
ATOM 1111 N N . PHE A 1 74 ? 32.49390 5.34913 8.06105 1.000 21.54846 74 PHE A N 1
ATOM 1112 C CA . PHE A 1 74 ? 31.38986 6.30550 8.06160 1.000 21.99801 74 PHE A CA 1
ATOM 1113 C C . PHE A 1 74 ? 31.74539 7.49414 7.18412 1.000 20.60019 74 PHE A C 1
ATOM 1114 O O . PHE A 1 74 ? 32.74921 8.18147 7.44104 1.000 21.57195 74 PHE A O 1
ATOM 1131 N N . VAL A 1 75 ? 30.89223 7.78470 6.20832 1.000 19.64595 75 VAL A N 1
ATOM 1132 C CA . VAL A 1 75 ? 30.98635 9.04375 5.48015 1.000 21.01937 75 VAL A CA 1
ATOM 1133 C C . VAL A 1 75 ? 30.52188 10.17676 6.37228 1.000 24.29613 75 VAL A C 1
ATOM 1134 O O . VAL A 1 75 ? 29.42885 10.11509 6.95290 1.000 24.35154 75 VAL A O 1
ATOM 1147 N N . LEU A 1 76 ? 31.35764 11.21170 6.49285 1.000 21.83539 76 LEU A N 1
ATOM 1148 C CA . LEU A 1 76 ? 31.04409 12.37571 7.31331 1.000 21.26042 76 LEU A CA 1
ATOM 1149 C C . LEU A 1 76 ? 30.28003 13.32752 6.41189 1.000 22.20111 76 LEU A C 1
ATOM 1150 O O . LEU A 1 76 ? 30.78885 14.33171 5.90669 1.000 22.54143 76 LEU A O 1
ATOM 1166 N N . HIS A 1 77 ? 29.03195 12.96832 6.18788 1.000 25.00075 77 HIS A N 1
ATOM 1167 C CA . HIS A 1 77 ? 28.23624 13.60895 5.16810 1.000 25.96355 77 HIS A CA 1
ATOM 1168 C C . HIS A 1 77 ? 27.62657 14.91529 5.65168 1.000 28.99626 77 HIS A C 1
ATOM 1169 O O . HIS A 1 77 ? 27.42608 15.14931 6.85035 1.000 27.78727 77 HIS A O 1
ATOM 1184 N N . ASP A 1 78 ? 27.30331 15.75553 4.66955 1.000 31.73110 78 ASP A N 1
ATOM 1185 C CA . ASP A 1 78 ? 26.48303 16.94091 4.89282 1.000 34.01331 78 ASP A CA 1
ATOM 1186 C C . ASP A 1 78 ? 25.18794 16.55237 5.58176 1.000 33.36710 78 ASP A C 1
ATOM 1187 O O . ASP A 1 78 ? 24.63576 15.47784 5.33919 1.000 32.25347 78 ASP A O 1
ATOM 1196 N N . THR A 1 79 ? 24.74785 17.40750 6.49749 1.000 36.47313 79 THR A N 1
ATOM 1197 C CA . THR A 1 79 ? 23.49298 17.20837 7.20739 1.000 31.65562 79 THR A CA 1
ATOM 1198 C C . THR A 1 79 ? 23.54224 15.98915 8.09959 1.000 29.72542 79 THR A C 1
ATOM 1199 O O . THR A 1 79 ? 22.99841 14.93671 7.75392 1.000 30.38134 79 THR A O 1
ATOM 1210 N N . ASP A 1 80 ? 24.18444 16.13598 9.25834 1.000 30.70251 80 ASP A N 1
ATOM 1211 C CA . ASP A 1 80 ? 24.34923 15.02805 10.17970 1.000 30.26248 80 ASP A CA 1
ATOM 1212 C C . ASP A 1 80 ? 23.01868 14.34416 10.46943 1.000 30.31233 80 ASP A C 1
ATOM 1213 O O . ASP A 1 80 ? 21.96861 14.98848 10.56781 1.000 34.68798 80 ASP A O 1
ATOM 1222 N N . GLY A 1 81 ? 23.08370 13.01918 10.56361 1.000 30.35045 81 GLY A N 1
ATOM 1223 C CA . GLY A 1 81 ? 22.04878 12.21603 11.15383 1.000 29.62653 81 GLY A CA 1
ATOM 1224 C C . GLY A 1 81 ? 22.58747 11.57431 12.41954 1.000 32.81813 81 GLY A C 1
ATOM 1225 O O . GLY A 1 81 ? 23.72821 11.81766 12.83312 1.000 29.13507 81 GLY A O 1
ATOM 1229 N N . PRO A 1 82 ? 21.77979 10.72620 13.05426 1.000 30.05624 82 PRO A N 1
ATOM 1230 C 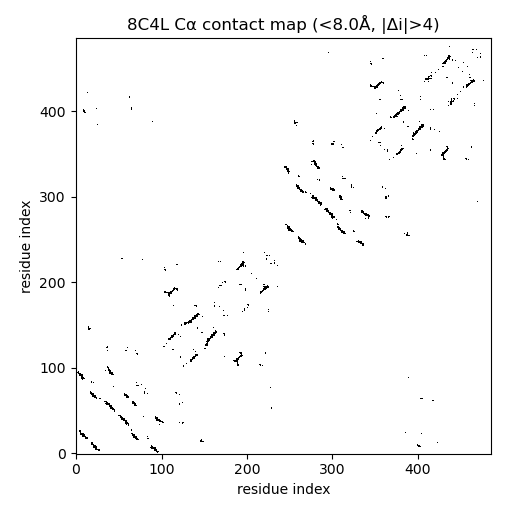CA . PRO A 1 82 ? 22.24266 10.08342 14.28254 1.000 30.85955 82 PRO A CA 1
ATOM 1231 C C . PRO A 1 82 ? 23.50615 9.27963 14.09487 1.000 29.83879 82 PRO A C 1
ATOM 1232 O O . PRO A 1 82 ? 24.34638 9.27741 14.99753 1.000 26.98736 82 PRO A O 1
ATOM 1243 N N . ALA A 1 83 ? 23.70363 8.62721 12.94423 1.000 29.75252 83 ALA A N 1
ATOM 1244 C CA . ALA A 1 83 ? 24.86937 7.75897 12.82613 1.000 24.46878 83 ALA A CA 1
ATOM 1245 C C . ALA A 1 83 ? 26.12876 8.57532 12.61532 1.000 28.32012 83 ALA A C 1
ATOM 1246 O O . ALA A 1 83 ? 27.16703 8.29755 13.22744 1.000 24.82270 83 ALA A O 1
ATOM 1253 N N . SER A 1 84 ? 26.07651 9.55400 11.71491 1.000 22.97110 84 SER A N 1
ATOM 1254 C CA . SER A 1 84 ? 27.28087 10.32700 11.44030 1.000 26.11067 84 SER A CA 1
ATOM 1255 C C . SER A 1 84 ? 27.66750 11.17744 12.64282 1.000 26.86326 84 SER A C 1
ATOM 1256 O O . SER A 1 84 ? 28.85818 11.28986 12.95486 1.000 27.18213 84 SER A O 1
ATOM 1264 N N . ARG A 1 85 ? 26.68300 11.72519 13.37487 1.000 24.97324 85 ARG A N 1
ATOM 1265 C CA . ARG A 1 85 ? 26.98706 12.42616 14.61700 1.000 27.82869 85 ARG A CA 1
ATOM 1266 C C . ARG A 1 85 ? 27.62095 11.48341 15.62371 1.000 27.60248 85 ARG A C 1
ATOM 1267 O O . ARG A 1 85 ? 2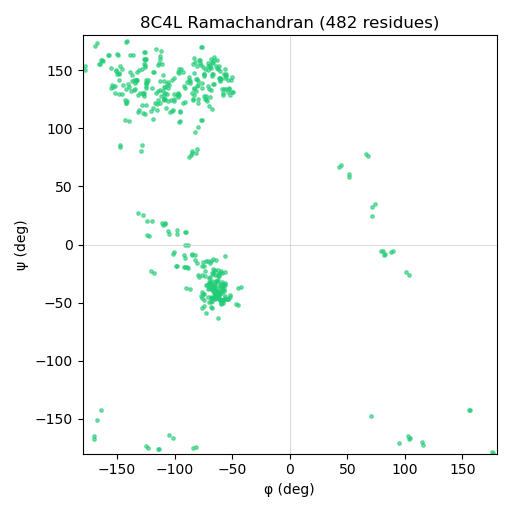8.56161 11.85962 16.33415 1.000 29.22284 85 ARG A O 1
ATOM 1288 N N . TRP A 1 86 ? 27.07169 10.26888 15.73501 1.000 27.69235 86 TRP A N 1
ATOM 1289 C CA . TRP A 1 86 ? 27.59764 9.29300 16.68478 1.000 27.97664 86 TRP A CA 1
ATOM 1290 C C . TRP A 1 86 ? 29.03467 8.94994 16.34163 1.000 27.08569 86 TRP A C 1
ATOM 1291 O O . TRP A 1 86 ? 29.90356 8.94780 17.21748 1.000 27.87002 86 TRP A O 1
ATOM 1312 N N . ALA A 1 87 ? 29.33110 8.74213 15.06307 1.000 26.71244 87 ALA A N 1
ATOM 1313 C CA . ALA A 1 87 ? 30.68907 8.34215 14.70934 1.000 25.40655 87 ALA A CA 1
ATOM 1314 C C . ALA A 1 87 ? 31.70493 9.41901 15.09209 1.000 27.48466 87 ALA A C 1
ATOM 1315 O O . ALA A 1 87 ? 32.79269 9.11577 15.58954 1.000 27.80500 87 ALA A O 1
ATOM 1322 N N . LYS A 1 88 ? 31.36694 10.68254 14.89212 1.000 28.01345 88 LYS A N 1
ATOM 1323 C CA . LYS A 1 88 ? 32.30631 11.74128 15.23490 1.000 27.56998 88 LYS A CA 1
ATOM 1324 C C . LYS A 1 88 ? 32.48536 11.89508 16.73781 1.000 30.09052 88 LYS A C 1
ATOM 1325 O O . LYS A 1 88 ? 33.58216 12.23279 17.20175 1.000 29.61023 88 LYS A O 1
ATOM 1344 N N . SER A 1 89 ? 31.41214 11.73231 17.50922 1.000 27.89320 89 SER A N 1
ATOM 1345 C CA . SER A 1 89 ? 31.45650 12.01192 18.93541 1.000 30.65847 89 SER A CA 1
ATOM 1346 C C . SER A 1 89 ? 31.87590 10.81825 19.78712 1.000 32.09362 89 SER A C 1
ATOM 1347 O O . SER A 1 89 ? 32.31419 11.02061 20.92332 1.000 32.26429 89 SER A O 1
ATOM 1355 N N . THR A 1 90 ? 31.78385 9.59637 19.28396 1.000 27.30839 90 THR A N 1
ATOM 1356 C CA . THR A 1 90 ? 31.99315 8.44892 20.14803 1.000 31.93256 90 THR A CA 1
ATOM 1357 C C . THR A 1 90 ? 33.46530 8.32008 20.53350 1.000 28.11895 90 THR A C 1
ATOM 1358 O O . THR A 1 90 ? 34.36180 8.75262 19.81464 1.000 28.93179 90 THR A O 1
ATOM 1369 N N . GLU A 1 91 ? 33.70517 7.71310 21.68415 1.000 32.72196 91 GLU A N 1
ATOM 1370 C CA . GLU A 1 91 ? 35.04117 7.57182 22.24154 1.000 27.66641 91 GLU A CA 1
ATOM 1371 C C . GLU A 1 91 ? 35.32271 6.10244 22.53834 1.000 30.92584 91 GLU A C 1
ATOM 1372 O O . GLU A 1 91 ? 34.41037 5.28604 22.71052 1.000 26.54640 91 GLU A O 1
ATOM 1384 N N . ILE A 1 92 ? 36.60557 5.75719 22.54294 1.000 31.68705 92 ILE A N 1
ATOM 1385 C CA . ILE A 1 92 ? 36.97178 4.41112 22.92838 1.000 31.87439 92 ILE A CA 1
ATOM 1386 C C . ILE A 1 92 ? 36.33971 4.10741 24.27277 1.000 32.10154 92 ILE A C 1
ATOM 1387 O O . ILE A 1 92 ? 36.40225 4.89796 25.22464 1.000 32.41555 92 ILE A O 1
ATOM 1403 N N . GLY A 1 93 ? 35.75748 2.93633 24.37524 1.000 29.76678 93 GLY A N 1
ATOM 1404 C CA . GLY A 1 93 ? 35.10806 2.53896 25.57680 1.000 32.59590 93 GLY A CA 1
ATOM 1405 C C . GLY A 1 93 ? 33.60442 2.61722 25.48607 1.000 35.23445 93 GLY A C 1
ATOM 1406 O O . GLY A 1 93 ? 32.92135 1.87560 26.19029 1.000 33.89886 93 GLY A O 1
ATOM 1410 N N . ASP A 1 94 ? 33.07977 3.47999 24.61728 1.000 30.64074 94 ASP A N 1
ATOM 1411 C CA . ASP A 1 94 ? 31.64128 3.56530 24.41221 1.000 34.03785 94 ASP A CA 1
ATOM 1412 C C . ASP A 1 94 ? 31.15762 2.28901 23.73457 1.000 29.49257 94 ASP A C 1
ATOM 1413 O O . ASP A 1 94 ? 31.92762 1.57752 23.09300 1.000 32.51335 94 ASP A O 1
ATOM 1422 N N . THR A 1 95 ? 29.85726 2.01299 23.85597 1.000 33.47680 95 THR A N 1
ATOM 1423 C CA . THR A 1 95 ? 29.26142 0.83401 23.24006 1.000 34.79566 95 THR A CA 1
ATOM 1424 C C . THR A 1 95 ? 28.08036 1.23317 22.36228 1.000 34.49615 95 THR A C 1
ATOM 1425 O O . THR A 1 95 ? 27.50311 2.30954 22.50572 1.000 36.50485 95 THR A O 1
ATOM 1436 N N . ILE A 1 96 ? 27.73644 0.34114 21.43904 1.000 32.29820 96 ILE A N 1
ATOM 1437 C CA . ILE A 1 96 ? 26.59126 0.51413 20.55814 1.000 34.78077 96 ILE A CA 1
ATOM 1438 C C . ILE A 1 96 ? 26.05518 -0.87480 20.21868 1.000 32.83718 96 ILE A C 1
ATOM 1439 O O . ILE A 1 96 ? 26.80677 -1.85015 20.19312 1.000 32.12112 96 ILE A O 1
ATOM 1455 N N . GLN A 1 97 ? 24.73223 -0.97696 20.04754 1.000 32.55179 97 GLN A N 1
ATOM 1456 C CA . GLN A 1 97 ? 24.08473 -2.22423 19.64736 1.000 31.45889 97 GLN A CA 1
ATOM 1457 C C . GLN A 1 97 ? 23.99615 -2.34070 18.13504 1.000 37.19667 97 GLN A C 1
ATOM 1458 O O . GLN A 1 97 ? 23.71237 -1.35426 17.44676 1.000 32.93649 97 GLN A O 1
ATOM 1472 N N . ILE A 1 98 ? 24.23708 -3.54415 17.60919 1.000 35.91846 98 ILE A N 1
ATOM 1473 C CA . ILE A 1 98 ? 24.13924 -3.74307 16.16894 1.000 37.23380 98 ILE A CA 1
ATOM 1474 C C . ILE A 1 98 ? 23.30261 -4.96358 15.85506 1.000 36.61033 98 ILE A C 1
ATOM 1475 O O . ILE A 1 98 ? 23.26262 -5.94035 16.60957 1.000 40.63372 98 ILE A O 1
ATOM 1491 N N . GLY A 1 99 ? 22.64918 -4.89818 14.70224 1.000 36.46722 99 GLY A N 1
ATOM 1492 C CA . GLY A 1 99 ? 21.92031 -6.00944 14.16043 1.000 31.65822 99 GLY A CA 1
ATOM 1493 C C . GLY A 1 99 ? 22.61538 -6.46319 12.90905 1.000 35.58524 99 GLY A C 1
ATOM 1494 O O . GLY A 1 99 ? 23.42170 -5.72625 12.33962 1.000 35.19347 99 GLY A O 1
ATOM 1498 N N . GLY A 1 100 ? 22.31987 -7.67002 12.47020 1.000 36.39025 100 GLY A N 1
ATOM 1499 C CA . GLY A 1 100 ? 22.96770 -8.22843 11.31295 1.000 33.89533 100 GLY A CA 1
ATOM 1500 C C . GLY A 1 100 ? 24.00827 -9.23996 11.73683 1.000 34.40784 100 GLY A C 1
ATOM 1501 O O . GLY A 1 100 ? 24.03482 -9.70530 12.88025 1.000 35.53273 100 GLY A O 1
ATOM 1505 N N . PRO A 1 101 ? 24.85672 -9.64093 10.80635 1.000 38.87349 101 PRO A N 1
ATOM 1506 C CA . PRO A 1 101 ? 24.98450 -9.16054 9.42330 1.000 35.60413 101 PRO A CA 1
ATOM 1507 C C . PRO A 1 101 ? 23.89932 -9.66266 8.48603 1.000 33.89378 101 PRO A C 1
ATOM 1508 O O . PRO A 1 101 ? 23.33619 -10.72912 8.67782 1.000 34.59241 101 PRO A O 1
ATOM 1519 N N . GLY A 1 102 ? 23.60065 -8.88905 7.44727 1.000 38.05324 102 GLY A N 1
ATOM 1520 C CA . GLY A 1 102 ? 22.75040 -9.34483 6.37619 1.000 38.21842 102 GLY A CA 1
ATOM 1521 C C . GLY A 1 102 ? 23.54847 -10.13307 5.36941 1.000 43.67714 102 GLY A C 1
ATOM 1522 O O . GLY A 1 102 ? 24.74509 -10.37755 5.53191 1.000 43.95815 102 GLY A O 1
ATOM 1526 N N . LEU A 1 103 ? 22.87075 -10.51506 4.28945 1.000 45.46906 103 LEU A N 1
ATOM 1527 C CA . LEU A 1 103 ? 23.52074 -11.28709 3.24114 1.000 46.53545 103 LEU A CA 1
ATOM 1528 C C . LEU A 1 103 ? 24.43477 -10.41427 2.42722 1.000 42.39242 103 LEU A C 1
ATOM 1529 O O . LEU A 1 103 ? 23.99997 -9.38314 1.91738 1.000 51.42506 103 LEU A O 1
ATOM 1545 N N . LYS A 1 104 ? 25.69275 -10.83393 2.27937 1.000 40.72826 104 LYS A N 1
ATOM 1546 C CA . LYS A 1 104 ? 26.58189 -10.06737 1.43094 1.000 48.05913 104 LYS A CA 1
ATOM 1547 C C . LYS A 1 104 ? 26.21539 -10.33214 -0.01003 1.000 42.45354 104 LYS A C 1
ATOM 1548 O O . LYS A 1 104 ? 25.71549 -11.39611 -0.36337 1.000 46.68520 104 LYS A O 1
ATOM 1567 N N . LYS A 1 105 ? 26.39378 -9.31462 -0.82143 1.000 44.14531 105 LYS A N 1
ATOM 1568 C CA . LYS A 1 105 ? 26.06771 -9.38015 -2.23707 1.000 47.37349 105 LYS A CA 1
ATOM 1569 C C . LYS A 1 105 ? 27.32013 -8.90564 -2.96481 1.000 43.39295 105 LYS A C 1
ATOM 1570 O O . LYS A 1 105 ? 27.47676 -7.72672 -3.26416 1.000 38.88140 105 LYS A O 1
ATOM 1589 N N . LEU A 1 106 ? 28.23854 -9.83353 -3.19225 1.000 41.26682 106 LEU A N 1
ATOM 1590 C CA . LEU A 1 106 ? 29.46254 -9.54169 -3.90652 1.000 37.51475 106 LEU A CA 1
ATOM 1591 C C . LEU A 1 106 ? 29.18770 -9.54659 -5.40245 1.000 36.37931 106 LEU A C 1
ATOM 1592 O O . LEU A 1 106 ? 28.27240 -10.22043 -5.88327 1.000 36.58405 106 LEU A O 1
ATOM 1608 N N . ILE A 1 107 ? 30.00243 -8.80464 -6.14544 1.000 29.46043 107 ILE A N 1
ATOM 1609 C CA . ILE A 1 107 ? 29.90587 -8.86225 -7.59070 1.000 31.56424 107 ILE A CA 1
ATOM 1610 C C . ILE A 1 107 ? 30.08040 -10.31294 -8.04542 1.000 35.49195 107 ILE A C 1
ATOM 1611 O O . ILE A 1 107 ? 30.73580 -11.12415 -7.38384 1.000 36.77225 107 ILE A O 1
ATOM 1627 N N . ASN A 1 108 ? 29.45725 -10.65553 -9.16953 1.000 35.11123 108 ASN A N 1
ATOM 1628 C CA . ASN A 1 108 ? 29.54201 -12.01912 -9.67974 1.000 33.64530 108 ASN A CA 1
ATOM 1629 C C . ASN A 1 108 ? 30.92528 -12.25852 -10.25838 1.000 33.65840 108 ASN A C 1
ATOM 1630 O O . ASN A 1 108 ? 31.35642 -11.50646 -11.13545 1.000 37.59325 108 ASN A O 1
ATOM 1641 N N . LEU A 1 109 ? 31.62041 -13.30684 -9.78440 1.000 38.32200 109 LEU A N 1
ATOM 1642 C CA . LEU A 1 109 ? 32.99049 -13.58536 -10.22792 1.000 40.15869 109 LEU A CA 1
ATOM 1643 C C . LEU A 1 109 ? 33.08061 -14.39595 -11.51010 1.000 42.44277 109 LEU A C 1
ATOM 1644 O O . LEU A 1 109 ? 34.18265 -14.53573 -12.05828 1.000 41.74985 109 LEU A O 1
ATOM 1660 N N . ASN A 1 110 ? 31.96545 -14.92753 -11.99632 1.000 39.97676 110 ASN A N 1
ATOM 1661 C CA . ASN A 1 110 ? 31.94265 -15.68174 -13.24342 1.000 43.47229 110 ASN A CA 1
ATOM 1662 C C . ASN A 1 110 ? 31.79914 -14.69046 -14.39227 1.000 43.31921 110 ASN A C 1
ATOM 1663 O O . ASN A 1 110 ? 30.71519 -14.46168 -14.93875 1.000 41.17301 110 ASN A O 1
ATOM 1674 N N . ALA A 1 111 ? 32.93009 -14.08732 -14.75771 1.000 41.06665 111 ALA A N 1
ATOM 1675 C CA . ALA A 1 111 ? 32.91518 -13.03324 -15.74796 1.000 38.43022 111 ALA A CA 1
ATOM 1676 C C . ALA A 1 111 ? 34.30912 -12.82236 -16.30899 1.000 37.99343 111 ALA A C 1
ATOM 1677 O O . ALA A 1 111 ? 35.32019 -13.12393 -15.66880 1.000 39.35321 111 ALA A O 1
ATOM 1684 N N . GLU A 1 112 ? 34.33912 -12.24204 -17.50063 1.000 36.61437 112 GLU A N 1
ATOM 1685 C CA . GLU A 1 112 ? 35.58674 -11.85370 -18.13609 1.000 40.07181 112 GLU A CA 1
ATOM 1686 C C . GLU A 1 112 ? 35.98630 -10.41988 -17.82560 1.000 35.69816 112 GLU A C 1
ATOM 1687 O O . GLU A 1 112 ? 37.14241 -10.05622 -18.02984 1.000 34.74288 112 GLU A O 1
ATOM 1699 N N . TRP A 1 113 ? 35.05751 -9.58474 -17.38500 1.000 36.89070 113 TRP A N 1
ATOM 1700 C CA . TRP A 1 113 ? 35.40309 -8.24193 -16.97243 1.000 29.94595 113 TRP A CA 1
ATOM 1701 C C . TRP A 1 113 ? 34.44367 -7.80904 -15.87669 1.000 29.06303 113 TRP A C 1
ATOM 1702 O O . TRP A 1 113 ? 33.37600 -8.39097 -15.69700 1.000 31.67452 113 TRP A O 1
ATOM 1723 N N . PHE A 1 114 ? 34.83590 -6.76486 -15.16137 1.000 26.43310 114 PHE A N 1
ATOM 1724 C CA . PHE A 1 114 ? 34.13313 -6.31432 -13.97661 1.000 29.22078 114 PHE A CA 1
ATOM 1725 C C . PHE A 1 114 ? 34.00529 -4.80861 -14.02050 1.000 26.33718 114 PHE A C 1
ATOM 1726 O O . PHE A 1 114 ? 34.99136 -4.12648 -14.29226 1.000 27.11683 114 PHE A O 1
ATOM 1743 N N . LEU A 1 115 ? 32.80910 -4.28992 -13.74692 1.000 25.36910 115 LEU A N 1
ATOM 1744 C CA . LEU A 1 115 ? 32.61561 -2.84946 -13.62200 1.000 24.37461 115 LEU A CA 1
ATOM 1745 C C . LEU A 1 115 ? 31.92660 -2.55484 -12.28128 1.000 26.80848 115 LEU A C 1
ATOM 1746 O O . LEU A 1 115 ? 30.76879 -2.91897 -12.06414 1.000 26.49478 115 LEU A O 1
ATOM 1762 N N . LEU A 1 116 ? 32.64035 -1.89124 -11.38186 1.000 24.07918 116 LEU A N 1
ATOM 1763 C CA . LEU A 1 116 ? 32.12555 -1.47513 -10.08411 1.000 22.72195 116 LEU A CA 1
ATOM 1764 C C . LEU A 1 116 ? 31.94961 0.03334 -10.07984 1.000 19.82044 116 LEU A C 1
ATOM 1765 O O . LEU A 1 116 ? 32.77215 0.74750 -10.64664 1.000 21.42334 116 LEU A O 1
ATOM 1781 N N . ALA A 1 117 ? 30.87614 0.52252 -9.46500 1.000 20.19160 117 ALA A N 1
ATOM 1782 C CA . ALA A 1 117 ? 30.68840 1.96603 -9.36402 1.000 21.06816 117 ALA A CA 1
ATOM 1783 C C . ALA A 1 117 ? 29.89789 2.32864 -8.10979 1.000 19.63342 117 ALA A C 1
ATOM 1784 O O . ALA A 1 117 ? 29.05800 1.55790 -7.63966 1.000 21.71080 117 ALA A O 1
ATOM 1791 N N . GLY A 1 118 ? 30.16977 3.51441 -7.56663 1.000 18.07495 118 GLY A N 1
ATOM 1792 C CA . GLY A 1 118 ? 29.36862 4.01573 -6.45890 1.000 19.62338 118 GLY A CA 1
ATOM 1793 C C . GLY A 1 118 ? 29.92935 5.31902 -5.93660 1.000 20.41221 118 GLY A C 1
ATOM 1794 O O . GLY A 1 118 ? 30.90883 5.84383 -6.46011 1.000 18.38736 118 GLY A O 1
ATOM 1798 N N . ASP A 1 119 ? 29.27470 5.85064 -4.89964 1.000 19.11868 119 ASP A N 1
ATOM 1799 C CA . ASP A 1 119 ? 29.75880 7.02024 -4.18209 1.000 20.03553 119 ASP A CA 1
ATOM 1800 C C . ASP A 1 119 ? 30.41269 6.58454 -2.86924 1.000 20.61219 119 ASP A C 1
ATOM 1801 O O . ASP A 1 119 ? 30.75548 5.41404 -2.69418 1.000 19.10422 119 ASP A O 1
ATOM 1810 N N . MET A 1 120 ? 30.65749 7.53255 -1.95369 1.000 18.95201 120 MET A N 1
ATOM 1811 C CA . MET A 1 120 ? 31.42288 7.18094 -0.76833 1.000 17.91551 120 MET A CA 1
ATOM 1812 C C . MET A 1 120 ? 30.68121 6.21556 0.13432 1.000 20.09511 120 MET A C 1
ATOM 1813 O O . MET A 1 120 ? 31.32518 5.47364 0.88761 1.000 21.63657 120 MET A O 1
ATOM 1827 N N . THR A 1 121 ? 29.34365 6.18481 0.08747 1.000 21.70740 121 THR A N 1
ATOM 1828 C CA . THR A 1 121 ? 28.64599 5.20477 0.91496 1.000 21.12631 121 THR A CA 1
ATOM 1829 C C . THR A 1 121 ? 28.93169 3.78843 0.44998 1.000 18.93642 121 THR A C 1
ATOM 1830 O O . THR A 1 121 ? 28.77526 2.84881 1.22925 1.000 23.02020 121 THR A O 1
ATOM 1841 N N . ALA A 1 122 ? 29.34875 3.62978 -0.78966 1.000 19.48825 122 ALA A N 1
ATOM 1842 C CA . ALA A 1 122 ? 29.65212 2.34225 -1.39360 1.000 20.01742 122 ALA A CA 1
ATOM 1843 C C . ALA A 1 122 ? 31.12757 2.05028 -1.44507 1.000 19.91017 122 ALA A C 1
ATOM 1844 O O . ALA A 1 122 ? 31.52441 0.95422 -1.86046 1.000 20.85159 122 ALA A O 1
ATOM 1851 N N . LEU A 1 123 ? 31.95467 3.02330 -1.11535 1.000 20.17645 123 LEU A N 1
ATOM 1852 C CA . LEU A 1 123 ? 33.38923 2.78587 -1.20313 1.000 19.77392 123 LEU A CA 1
ATOM 1853 C C . LEU A 1 123 ? 33.83015 1.63261 -0.30829 1.000 18.95779 123 LEU A C 1
ATOM 1854 O O . LEU A 1 123 ? 34.71405 0.85719 -0.72160 1.000 20.74821 123 LEU A O 1
ATOM 1870 N N . PRO A 1 124 ? 33.27856 1.43266 0.88559 1.000 21.46586 124 PRO A N 1
ATOM 1871 C CA . PRO A 1 124 ? 33.70203 0.25453 1.65005 1.000 18.96013 124 PRO A CA 1
ATOM 1872 C C . PRO A 1 124 ? 33.41360 -1.05569 0.94258 1.000 21.18581 124 PRO A C 1
ATOM 1873 O O . PRO A 1 124 ? 34.27689 -1.95182 0.89130 1.000 20.40013 124 PRO A O 1
ATOM 1884 N N . ALA A 1 125 ? 32.20607 -1.21861 0.42510 1.000 19.87008 125 ALA A N 1
ATOM 1885 C CA . ALA A 1 125 ? 31.87009 -2.47801 -0.23434 1.000 21.10921 125 ALA A CA 1
ATOM 1886 C C . ALA A 1 125 ? 32.67385 -2.65808 -1.50601 1.000 21.50479 125 ALA A C 1
ATOM 1887 O O . ALA A 1 125 ? 33.05156 -3.78320 -1.84232 1.000 22.86772 125 ALA A O 1
ATOM 1894 N N . ILE A 1 126 ? 32.91493 -1.57191 -2.23763 1.000 20.24846 126 ILE A N 1
ATOM 1895 C CA . ILE A 1 126 ? 33.71737 -1.66057 -3.44528 1.000 19.23762 126 ILE A CA 1
ATOM 1896 C C . ILE A 1 126 ? 35.13882 -2.07186 -3.09734 1.000 20.18268 126 ILE A C 1
ATOM 1897 O O . ILE A 1 126 ? 35.74105 -2.91484 -3.77527 1.000 19.42838 126 ILE A O 1
ATOM 1913 N N . SER A 1 127 ? 35.69510 -1.48960 -2.03479 1.000 18.84433 127 SER A N 1
ATOM 1914 C CA . SER A 1 127 ? 37.02797 -1.87490 -1.57827 1.000 21.85973 127 SER A CA 1
ATOM 1915 C C . SER A 1 127 ? 37.10117 -3.37120 -1.30058 1.000 21.11264 127 SER A C 1
ATOM 1916 O O . SER A 1 127 ? 38.04301 -4.04612 -1.72424 1.000 23.59957 127 SER A O 1
ATOM 1924 N N . VAL A 1 128 ? 36.10551 -3.91856 -0.60507 1.000 19.85419 128 VAL A N 1
ATOM 1925 C CA . VAL A 1 128 ? 36.11799 -5.35041 -0.32031 1.000 20.48078 128 VAL A CA 1
ATOM 1926 C C . VAL A 1 128 ? 36.01258 -6.13810 -1.62156 1.000 24.28158 128 VAL A C 1
ATOM 1927 O O . VAL A 1 128 ? 36.73507 -7.12086 -1.84063 1.000 22.85801 128 VAL A O 1
ATOM 1940 N N . ASN A 1 129 ? 35.09384 -5.73840 -2.49788 1.000 23.53313 129 ASN A N 1
ATOM 1941 C CA . ASN A 1 129 ? 34.94981 -6.45227 -3.76850 1.000 24.61478 129 ASN A CA 1
ATOM 1942 C C . ASN A 1 129 ? 36.26482 -6.45185 -4.53885 1.000 23.74482 129 ASN A C 1
ATOM 1943 O O . ASN A 1 129 ? 36.62803 -7.44348 -5.16706 1.000 25.87684 129 ASN A O 1
ATOM 1954 N N . LEU A 1 130 ? 37.00065 -5.34545 -4.50276 1.000 23.93134 130 LEU A N 1
ATOM 1955 C CA . LEU A 1 130 ? 38.24092 -5.28812 -5.27058 1.000 20.88703 130 LEU A CA 1
ATOM 1956 C C . LEU A 1 130 ? 39.25003 -6.30114 -4.76670 1.000 22.95342 130 LEU A C 1
ATOM 1957 O O . LEU A 1 130 ? 40.08119 -6.78378 -5.54481 1.000 29.19780 130 LEU A O 1
ATOM 1973 N N . THR A 1 131 ? 39.22504 -6.61077 -3.46619 1.000 22.94922 131 THR A N 1
ATOM 1974 C CA . THR A 1 131 ? 40.13421 -7.59824 -2.92113 1.000 22.33184 131 THR A CA 1
ATOM 1975 C C . THR A 1 131 ? 39.74087 -9.02005 -3.25122 1.000 25.21513 131 THR A C 1
ATOM 1976 O O . THR A 1 131 ? 40.59560 -9.89690 -3.14132 1.000 34.99237 131 THR A O 1
ATOM 1987 N N . GLN A 1 132 ? 38.49143 -9.28945 -3.63967 1.000 29.84209 132 GLN A N 1
ATOM 1988 C CA . GLN A 1 132 ? 38.07404 -10.65444 -4.00625 1.000 32.58509 132 GLN A CA 1
ATOM 1989 C C . GLN A 1 132 ? 38.23642 -10.96383 -5.48526 1.000 31.81108 132 GLN A C 1
ATOM 1990 O O . GLN A 1 132 ? 38.07127 -12.11069 -5.88565 1.000 35.25291 132 GLN A O 1
ATOM 2004 N N . LEU A 1 133 ? 38.49207 -9.97772 -6.31393 1.000 34.38750 133 LEU A N 1
ATOM 2005 C CA . LEU A 1 133 ? 38.68235 -10.25142 -7.72543 1.000 31.24369 133 LEU A CA 1
ATOM 2006 C C . LEU A 1 133 ? 40.01352 -10.97429 -7.95955 1.000 32.23131 133 LEU A C 1
ATOM 2007 O O . LEU A 1 133 ? 40.98781 -10.75681 -7.23016 1.000 32.83367 133 LEU A O 1
ATOM 2023 N N . PRO A 1 134 ? 40.09485 -11.81652 -8.99478 1.000 32.42374 134 PRO A N 1
ATOM 2024 C CA . PRO A 1 134 ? 41.37722 -12.43942 -9.32355 1.000 31.89452 134 PRO A CA 1
ATOM 2025 C C . PRO A 1 134 ? 42.38244 -11.37990 -9.74680 1.000 36.77939 134 PRO A C 1
ATOM 2026 O O . PRO A 1 134 ? 42.02134 -10.32298 -10.25771 1.000 35.33083 134 PRO A O 1
ATOM 2037 N N . ASN A 1 135 ? 43.66257 -11.68266 -9.55091 1.000 38.45551 135 ASN A N 1
ATOM 2038 C CA . ASN A 1 135 ? 44.70584 -10.69404 -9.79378 1.000 42.60536 135 ASN A CA 1
ATOM 2039 C C . ASN A 1 135 ? 44.76179 -10.25677 -11.24967 1.000 38.39697 135 ASN A C 1
ATOM 2040 O O . ASN A 1 135 ? 45.22129 -9.13792 -11.54040 1.000 36.68936 135 ASN A O 1
ATOM 2051 N N . ASN A 1 136 ? 44.32823 -11.12101 -12.17229 1.000 35.10560 136 ASN A N 1
ATOM 2052 C CA . ASN A 1 136 ? 44.35926 -10.82428 -13.60413 1.000 40.85862 136 ASN A CA 1
ATOM 2053 C C . ASN A 1 136 ? 43.07352 -10.15711 -14.08513 1.000 36.41748 136 ASN A C 1
ATOM 2054 O O . ASN A 1 136 ? 42.86514 -10.02853 -15.29484 1.000 35.81124 136 ASN A O 1
ATOM 2065 N N . ALA A 1 137 ? 42.21440 -9.73818 -13.16778 1.000 35.76111 137 ALA A N 1
ATOM 2066 C CA . ALA A 1 137 ? 40.93298 -9.17636 -13.55521 1.000 32.56506 137 ALA A CA 1
ATOM 2067 C C . ALA A 1 137 ? 41.12254 -7.90754 -14.35458 1.000 32.98277 137 ALA A C 1
ATOM 2068 O O . ALA A 1 137 ? 42.08523 -7.15291 -14.15389 1.000 26.12558 137 ALA A O 1
ATOM 2075 N N . VAL A 1 138 ? 40.13474 -7.65927 -15.21808 1.000 27.70895 138 VAL A N 1
ATOM 2076 C CA . VAL A 1 138 ? 40.06783 -6.50988 -16.10114 1.000 30.15821 138 VAL A CA 1
ATOM 2077 C C . VAL A 1 138 ? 38.75494 -5.77217 -15.86488 1.000 24.70138 138 VAL A C 1
ATOM 2078 O O . VAL A 1 138 ? 37.69178 -6.39006 -15.75130 1.000 28.28325 138 VAL A O 1
ATOM 2091 N N . GLY A 1 139 ? 38.82782 -4.44795 -15.80231 1.000 26.48643 139 GLY A N 1
ATOM 2092 C CA . GLY A 1 139 ? 37.63141 -3.63044 -15.86076 1.000 26.24653 139 GLY A CA 1
ATOM 2093 C C . GLY A 1 139 ? 37.82501 -2.27255 -15.23208 1.000 23.44321 139 GLY A C 1
ATOM 2094 O O . GLY A 1 139 ? 38.89397 -1.67940 -15.32829 1.000 21.89658 139 GLY A O 1
ATOM 2098 N N . TYR A 1 140 ? 36.80911 -1.78744 -14.54994 1.000 20.56838 140 TYR A N 1
ATOM 2099 C CA . TYR A 1 140 ? 36.83822 -0.45724 -13.98635 1.000 20.55066 140 TYR A CA 1
ATOM 2100 C C . TYR A 1 140 ? 36.22813 -0.47705 -12.59759 1.000 21.21654 140 TYR A C 1
ATOM 2101 O O . TYR A 1 140 ? 35.33042 -1.26593 -12.31517 1.000 22.74776 140 TYR A O 1
ATOM 2119 N N . ALA A 1 141 ? 36.72127 0.40215 -11.73006 1.000 21.26473 141 ALA A N 1
ATOM 2120 C CA . ALA A 1 141 ? 36.01159 0.77960 -10.51519 1.000 20.17825 141 ALA A CA 1
ATOM 2121 C C . ALA A 1 141 ? 35.96210 2.29243 -10.48650 1.000 17.75952 141 ALA A C 1
ATOM 2122 O O . ALA A 1 141 ? 37.00704 2.94898 -10.50327 1.000 19.06118 141 ALA A O 1
ATOM 2129 N N . VAL A 1 142 ? 34.75052 2.84411 -10.48067 1.000 17.81387 142 VAL A N 1
ATOM 2130 C CA . VAL A 1 142 ? 34.51679 4.27038 -10.64265 1.000 18.35645 142 VAL A CA 1
ATOM 2131 C C . VAL A 1 142 ? 33.83968 4.75885 -9.38407 1.000 17.32436 142 VAL A C 1
ATOM 2132 O O . VAL A 1 142 ? 32.73683 4.30799 -9.06241 1.000 20.15487 142 VAL A O 1
ATOM 2145 N N . ILE A 1 143 ? 34.49457 5.66247 -8.65421 1.000 18.65815 143 ILE A N 1
ATOM 2146 C CA . ILE A 1 143 ? 34.00665 6.08434 -7.34502 1.000 19.21131 143 ILE A CA 1
ATOM 2147 C C . ILE A 1 143 ? 33.90553 7.59173 -7.26612 1.000 18.64607 143 ILE A C 1
ATOM 2148 O O . ILE A 1 143 ? 34.87324 8.31302 -7.54847 1.000 20.26516 143 ILE A O 1
ATOM 2164 N N . GLU A 1 144 ? 32.74490 8.05936 -6.83865 1.000 18.09069 144 GLU A N 1
ATOM 2165 C CA . GLU A 1 144 ? 32.48097 9.47127 -6.66088 1.000 19.98840 144 GLU A CA 1
ATOM 2166 C C . GLU A 1 144 ? 32.79634 9.84707 -5.22339 1.000 20.72760 144 GLU A C 1
ATOM 2167 O O . GLU A 1 144 ? 32.20707 9.28901 -4.29100 1.000 20.24314 144 GLU A O 1
ATOM 2179 N N . VAL A 1 145 ? 33.70587 10.80164 -5.04904 1.000 19.00540 145 VAL A N 1
ATOM 2180 C CA . VAL A 1 145 ? 34.17069 11.25264 -3.75218 1.000 20.69822 145 VAL A CA 1
ATOM 2181 C C . VAL A 1 145 ? 33.96727 12.76506 -3.66009 1.000 24.65491 145 VAL A C 1
ATOM 2182 O O . VAL A 1 145 ? 33.85244 13.46340 -4.66606 1.000 21.96645 145 VAL A O 1
ATOM 2195 N N . LEU A 1 146 ? 33.93687 13.26219 -2.41886 1.000 20.09884 146 LEU A N 1
ATOM 2196 C CA . LEU A 1 146 ? 33.60417 14.64887 -2.13715 1.000 23.82808 146 LEU A CA 1
ATOM 2197 C C . LEU A 1 146 ? 34.73340 15.60757 -2.45228 1.000 21.16410 146 LEU A C 1
ATOM 2198 O O . LEU A 1 146 ? 34.47844 16.78864 -2.67057 1.000 23.91581 146 LEU A O 1
ATOM 2214 N N . SER A 1 147 ? 35.97607 15.13869 -2.40781 1.000 24.87364 147 SER A N 1
ATOM 2215 C CA . SER A 1 147 ? 37.15744 15.95686 -2.64838 1.000 25.23399 147 SER A CA 1
ATOM 2216 C C . SER A 1 147 ? 38.31245 15.05038 -3.05345 1.000 26.08234 147 SER A C 1
ATOM 2217 O O . SER A 1 147 ? 38.29897 13.85315 -2.77958 1.000 22.88925 147 SER A O 1
ATOM 2225 N N . GLU A 1 148 ? 39.35153 15.65240 -3.64339 1.000 24.34827 148 GLU A N 1
ATOM 2226 C CA . GLU A 1 148 ? 40.52164 14.86120 -4.01807 1.000 29.21057 148 GLU A CA 1
ATOM 2227 C C . GLU A 1 148 ? 41.12758 14.16872 -2.81363 1.000 22.02961 148 GLU A C 1
ATOM 2228 O O . GLU A 1 148 ? 41.73489 13.11199 -2.95773 1.000 22.96107 148 GLU A O 1
ATOM 2240 N N . ALA A 1 149 ? 41.03829 14.78001 -1.63779 1.000 20.44720 149 ALA A N 1
ATOM 2241 C CA . ALA A 1 149 ? 41.62245 14.20955 -0.43664 1.000 22.46531 149 ALA A CA 1
ATOM 2242 C C . ALA A 1 149 ? 40.91098 12.95770 0.00752 1.000 23.07737 149 ALA A C 1
ATOM 2243 O O . ALA A 1 149 ? 41.42729 12.26295 0.88889 1.000 24.63385 149 ALA A O 1
ATOM 2250 N N . ASP A 1 150 ? 39.72202 12.68828 -0.53313 1.000 20.78765 150 ASP A N 1
ATOM 2251 C CA . ASP A 1 150 ? 38.96022 11.49509 -0.18734 1.000 21.65567 150 ASP A CA 1
ATOM 2252 C C . ASP A 1 150 ? 39.27400 10.33972 -1.10018 1.000 23.16010 150 ASP A C 1
ATOM 2253 O O . ASP A 1 150 ? 38.70629 9.25588 -0.92737 1.000 18.63385 150 ASP A O 1
ATOM 2262 N N . ILE A 1 151 ? 40.15407 10.55075 -2.06918 1.000 21.87895 151 ILE A N 1
ATOM 2263 C CA . ILE A 1 151 ? 40.66142 9.44563 -2.86994 1.000 22.56389 151 ILE A CA 1
ATOM 2264 C C . ILE A 1 151 ? 41.49704 8.55961 -1.96445 1.000 19.58147 151 ILE A C 1
ATOM 2265 O O . ILE A 1 151 ? 42.22353 9.05818 -1.09496 1.000 23.83498 151 ILE A O 1
ATOM 2281 N N . GLN A 1 152 ? 41.35340 7.24458 -2.11570 1.000 23.44866 152 GLN A N 1
ATOM 2282 C CA . GLN A 1 152 ? 42.03708 6.26514 -1.27875 1.000 23.26767 152 GLN A CA 1
ATOM 2283 C C . GLN A 1 152 ? 42.94309 5.38669 -2.11819 1.000 27.44888 152 GLN A C 1
ATOM 2284 O O . GLN A 1 152 ? 42.61771 5.05443 -3.26914 1.000 27.33860 152 GLN A O 1
ATOM 2298 N N . PRO A 1 153 ? 44.05095 4.92476 -1.53558 1.000 27.69071 153 PRO A N 1
ATOM 2299 C CA . PRO A 1 153 ? 44.95443 3.97467 -2.21000 1.000 30.44866 153 PRO A CA 1
ATOM 2300 C C . PRO A 1 153 ? 44.46754 2.52983 -2.12538 1.000 32.38328 153 PRO A C 1
ATOM 2301 O O . PRO A 1 153 ? 44.96749 1.71941 -1.40035 1.000 42.06104 153 PRO A O 1
ATOM 2312 N N . LEU A 1 154 ? 43.51066 2.15580 -2.95765 1.000 33.47785 154 LEU A N 1
ATOM 2313 C CA . LEU A 1 154 ? 42.83516 0.87401 -2.79498 1.000 30.23419 154 LEU A CA 1
ATOM 2314 C C . LEU A 1 154 ? 43.64872 -0.27423 -3.37206 1.000 28.36068 154 LEU A C 1
ATOM 2315 O O . LEU A 1 154 ? 44.26431 -0.13879 -4.42696 1.000 26.07687 154 LEU A O 1
ATOM 2331 N N . VAL A 1 155 ? 43.60982 -1.41831 -2.69449 1.000 26.73961 155 VAL A N 1
ATOM 2332 C CA . VAL A 1 155 ? 44.14958 -2.65065 -3.25004 1.000 27.65680 155 VAL A CA 1
ATOM 2333 C C . VAL A 1 155 ? 43.24603 -3.11415 -4.38334 1.000 27.84849 155 VAL A C 1
ATOM 2334 O O . VAL A 1 155 ? 42.01545 -3.08572 -4.26064 1.000 27.48317 155 VAL A O 1
ATOM 2347 N N . HIS A 1 156 ? 43.83837 -3.49257 -5.51486 1.000 29.17423 156 HIS A N 1
ATOM 2348 C CA . HIS A 1 156 ? 43.02234 -3.85790 -6.66604 1.000 25.39454 156 HIS A CA 1
ATOM 2349 C C . HIS A 1 156 ? 43.89143 -4.57924 -7.68803 1.000 25.85592 156 HIS A C 1
ATOM 2350 O O . HIS A 1 156 ? 45.11449 -4.38806 -7.71343 1.000 28.02640 156 HIS A O 1
ATOM 2364 N N . PRO A 1 157 ? 43.29005 -5.41488 -8.53064 1.000 26.43059 157 PRO A N 1
ATOM 2365 C CA . PRO A 1 157 ? 44.02822 -5.99091 -9.66561 1.000 28.08000 157 PRO A CA 1
ATOM 2366 C C . PRO A 1 157 ? 44.54097 -4.90027 -10.59434 1.000 27.77732 157 PRO A C 1
ATOM 2367 O O . PRO A 1 157 ? 43.84279 -3.92386 -10.86628 1.000 25.67097 157 PRO A O 1
ATOM 2378 N N . ARG A 1 158 ? 45.75677 -5.08037 -11.11405 1.000 29.38748 158 ARG A N 1
ATOM 2379 C CA . ARG A 1 158 ? 46.36289 -3.98638 -11.86568 1.000 34.92346 158 ARG A CA 1
ATOM 2380 C C . ARG A 1 158 ? 45.50305 -3.55689 -13.04190 1.000 30.26940 158 ARG A C 1
ATOM 2381 O O . ARG A 1 158 ? 45.47821 -2.37065 -13.37602 1.000 30.56733 158 ARG A O 1
ATOM 2402 N N . ASN A 1 159 ? 44.79218 -4.47506 -13.68668 1.000 31.19900 159 ASN A N 1
ATOM 2403 C CA . ASN A 1 159 ? 44.03971 -4.11227 -14.88496 1.000 30.87151 159 ASN A CA 1
ATOM 2404 C C . ASN A 1 159 ? 42.58500 -3.83849 -14.60992 1.000 25.95755 159 ASN A C 1
ATOM 2405 O O . ASN A 1 159 ? 41.78860 -3.74413 -15.55255 1.000 25.73568 159 ASN A O 1
ATOM 2416 N N . VAL A 1 160 ? 42.21942 -3.69860 -13.34796 1.000 25.30943 160 VAL A N 1
ATOM 2417 C CA . VAL A 1 160 ? 40.96968 -3.06113 -12.97000 1.000 22.63005 160 VAL A CA 1
ATOM 2418 C C . VAL A 1 160 ? 41.32817 -1.61089 -12.65043 1.000 30.05297 160 VAL A C 1
ATOM 2419 O O . VAL A 1 160 ? 41.89198 -1.30553 -11.59812 1.000 27.60774 160 VAL A O 1
ATOM 2432 N N . GLN A 1 161 ? 40.98422 -0.70051 -13.54531 1.000 22.99024 161 GLN A N 1
ATOM 2433 C CA . GLN A 1 161 ? 41.42638 0.67299 -13.44961 1.000 22.60545 161 GLN A CA 1
ATOM 2434 C C . GLN A 1 161 ? 40.51634 1.48171 -12.53817 1.000 22.33550 161 GLN A C 1
ATOM 2435 O O . GLN A 1 161 ? 39.28546 1.49703 -12.73121 1.000 23.20952 161 GLN A O 1
ATOM 2449 N N . LEU A 1 162 ? 41.12931 2.20854 -11.58581 1.000 24.21990 162 LEU A N 1
ATOM 2450 C CA . LEU A 1 162 ? 40.39546 3.06727 -10.66198 1.000 19.75726 162 LEU A CA 1
ATOM 2451 C C . LEU A 1 162 ? 40.12259 4.40280 -11.31765 1.000 23.87763 162 LEU A C 1
ATOM 2452 O O . LEU A 1 162 ? 41.01037 5.00626 -11.92088 1.000 22.75979 162 LEU A O 1
ATOM 2468 N N . HIS A 1 163 ? 38.89668 4.86695 -11.19399 1.000 18.63681 163 HIS A N 1
ATOM 2469 C CA . HIS A 1 163 ? 38.52107 6.16513 -11.71711 1.000 17.46446 163 HIS A CA 1
ATOM 2470 C C . HIS A 1 163 ? 37.81600 6.90589 -10.59869 1.000 19.89263 163 HIS A C 1
ATOM 2471 O O . HIS A 1 163 ? 36.93372 6.33793 -9.95543 1.000 22.08397 163 HIS A O 1
ATOM 2485 N N . TRP A 1 164 ? 38.21592 8.14778 -10.34118 1.000 19.04498 164 TRP A N 1
ATOM 2486 C CA . TRP A 1 164 ? 37.62818 8.91981 -9.25629 1.000 19.35040 164 TRP A CA 1
ATOM 2487 C C . TRP A 1 164 ? 36.91688 10.11941 -9.84940 1.000 22.34200 164 TRP A C 1
ATOM 2488 O O . TRP A 1 164 ? 37.48302 10.86582 -10.65434 1.000 24.12230 164 TRP A O 1
ATOM 2509 N N . VAL A 1 165 ? 35.69448 10.31350 -9.43047 1.000 18.35044 165 VAL A N 1
ATOM 2510 C CA . VAL A 1 165 ? 34.88231 11.43866 -9.83722 1.000 20.90504 165 VAL A CA 1
ATOM 2511 C C . VAL A 1 165 ? 34.79334 12.34669 -8.62664 1.000 26.13487 165 VAL A C 1
ATOM 2512 O O . VAL A 1 165 ? 34.40824 11.89572 -7.55096 1.000 24.44158 165 VAL A O 1
ATOM 2525 N N . ILE A 1 166 ? 35.16633 13.60595 -8.77442 1.000 26.10145 166 ILE A N 1
ATOM 2526 C CA . ILE A 1 166 ? 35.22837 14.50966 -7.64022 1.000 26.46269 166 ILE A CA 1
ATOM 2527 C C . ILE A 1 166 ? 34.01877 15.41594 -7.71207 1.000 31.13841 166 ILE A C 1
ATOM 2528 O O . ILE A 1 166 ? 33.89951 16.24010 -8.62292 1.000 29.70904 166 ILE A O 1
ATOM 2544 N N . ASN A 1 167 ? 33.13812 15.28033 -6.73470 1.000 28.91992 167 ASN A N 1
ATOM 2545 C CA . ASN A 1 167 ? 31.88269 16.00767 -6.72925 1.000 29.03214 167 ASN A CA 1
ATOM 2546 C C . ASN A 1 167 ? 31.52321 16.41828 -5.30670 1.000 30.42303 167 ASN A C 1
ATOM 2547 O O . ASN A 1 167 ? 31.11463 15.56617 -4.51222 1.000 26.92008 167 ASN A O 1
ATOM 2558 N N . PRO A 1 168 ? 31.62918 17.70218 -4.95144 1.000 32.23322 168 PRO A N 1
ATOM 2559 C CA . PRO A 1 168 ? 31.45495 18.10614 -3.53885 1.000 31.04233 168 PRO A CA 1
ATOM 2560 C C . PRO A 1 168 ? 30.03386 18.02161 -3.00805 1.000 31.69658 168 PRO A C 1
ATOM 2561 O O . PRO A 1 168 ? 29.84562 18.12300 -1.78650 1.000 31.40484 168 PRO A O 1
ATOM 2572 N N . GLU A 1 169 ? 29.03348 17.89073 -3.86948 1.000 31.85593 169 GLU A N 1
ATOM 2573 C CA . GLU A 1 169 ? 27.65267 17.79326 -3.42873 1.000 32.65367 169 GLU A CA 1
ATOM 2574 C C . GLU A 1 169 ? 26.88746 16.91275 -4.39780 1.000 34.96346 169 GLU A C 1
ATOM 2575 O O . GLU A 1 169 ? 26.95440 17.10935 -5.61444 1.000 30.70149 169 GLU A O 1
ATOM 2587 N N . ALA A 1 170 ? 26.17160 15.94010 -3.84918 1.000 34.00895 170 ALA A N 1
ATOM 2588 C CA . ALA A 1 170 ? 25.44193 14.97761 -4.66444 1.000 34.57305 170 ALA A CA 1
ATOM 2589 C C . ALA A 1 170 ? 24.47075 15.67907 -5.61060 1.000 31.83826 170 ALA A C 1
ATOM 2590 O O . ALA A 1 170 ? 23.85617 16.69712 -5.27429 1.000 31.90330 170 ALA A O 1
ATOM 2597 N N . ASP A 1 171 ? 24.31624 15.08495 -6.79571 1.000 36.15926 171 ASP A N 1
ATOM 2598 C CA . ASP A 1 171 ? 23.51329 15.63367 -7.88624 1.000 33.02933 171 ASP A CA 1
ATOM 2599 C C . ASP A 1 171 ? 22.10905 15.03735 -7.87166 1.000 35.55098 171 ASP A C 1
ATOM 2600 O O . ASP A 1 171 ? 21.95806 13.83590 -8.14051 1.000 37.25495 171 ASP A O 1
ATOM 2609 N N . PRO A 1 172 ? 21.05640 15.81709 -7.60958 1.000 39.84815 172 PRO A N 1
ATOM 2610 C CA . PRO A 1 172 ? 19.69509 15.25473 -7.67268 1.000 38.50374 172 PRO A CA 1
ATOM 2611 C C . PRO A 1 172 ? 19.32244 14.71007 -9.02379 1.000 45.76319 172 PRO A C 1
ATOM 2612 O O . PRO A 1 172 ? 18.40940 13.88046 -9.10597 1.000 47.14019 172 PRO A O 1
ATOM 2623 N N . GLU A 1 173 ? 19.94652 15.19202 -10.09821 1.000 45.56032 173 GLU A N 1
ATOM 2624 C CA . GLU A 1 173 ? 19.67828 14.64258 -11.41677 1.000 39.58295 173 GLU A CA 1
ATOM 2625 C C . GLU A 1 173 ? 20.47454 13.38347 -11.68919 1.000 39.53291 173 GLU A C 1
ATOM 2626 O O . GLU A 1 173 ? 20.14017 12.64825 -12.62674 1.000 43.45767 173 GLU A O 1
ATOM 2638 N N . GLY A 1 174 ? 21.47606 13.09702 -10.86521 1.000 41.30687 174 GLY A N 1
ATOM 2639 C CA . GLY A 1 174 ? 22.21047 11.85052 -10.94718 1.000 33.56509 174 GLY A CA 1
ATOM 2640 C C . GLY A 1 174 ? 23.18342 11.70379 -12.08995 1.000 33.90595 174 GLY A C 1
ATOM 2641 O O . GLY A 1 174 ? 23.42051 10.57582 -12.54567 1.000 38.86851 174 GLY A O 1
ATOM 2645 N N . LYS A 1 175 ? 23.84034 12.78410 -12.48779 1.000 35.41937 175 LYS A N 1
ATOM 2646 C CA . LYS A 1 175 ? 24.66297 12.78119 -13.69592 1.000 33.53499 175 LYS A CA 1
ATOM 2647 C C . LYS A 1 175 ? 26.10025 12.31746 -13.53224 1.000 33.88130 175 LYS A C 1
ATOM 2648 O O . LYS A 1 175 ? 26.61017 11.64795 -14.44069 1.000 35.13132 175 LYS A O 1
ATOM 2667 N N . PRO A 1 176 ? 26.80440 12.65475 -12.44046 1.000 35.36861 176 PRO A N 1
ATOM 2668 C CA . PRO A 1 176 ? 28.28717 12.56007 -12.47453 1.000 32.83275 176 PRO A CA 1
ATOM 2669 C C . PRO A 1 176 ? 28.85070 11.17175 -12.74784 1.000 30.73864 176 PRO A C 1
ATOM 2670 O O . PRO A 1 176 ? 29.70656 11.02233 -13.62558 1.000 33.00527 176 PRO A O 1
ATOM 2681 N N . LEU A 1 177 ? 28.41285 10.14571 -12.01844 1.000 28.54484 177 LEU A N 1
ATOM 2682 C CA . LEU A 1 177 ? 28.97028 8.82310 -12.25388 1.000 24.34608 177 LEU A CA 1
ATOM 2683 C C . LEU A 1 177 ? 28.60745 8.34454 -13.64085 1.000 30.03005 177 LEU A C 1
ATOM 2684 O O . LEU A 1 177 ? 29.44755 7.78414 -14.35948 1.000 28.49919 177 LEU A O 1
ATOM 2700 N N . ALA A 1 178 ? 27.34694 8.53650 -14.01669 1.000 27.83121 178 ALA A N 1
ATOM 2701 C CA . ALA A 1 178 ? 26.88017 8.08438 -15.31477 1.000 29.26270 178 ALA A CA 1
ATOM 2702 C C . ALA A 1 178 ? 27.61134 8.78983 -16.44656 1.000 27.50339 178 ALA A C 1
ATOM 2703 O O . ALA A 1 178 ? 27.93278 8.16485 -17.46118 1.000 27.11315 178 ALA A O 1
ATOM 2710 N N . GLU A 1 179 ? 27.86309 10.09803 -16.32023 1.000 28.71694 179 GLU A N 1
ATOM 2711 C CA . GLU A 1 179 ? 28.51560 10.77615 -17.43706 1.000 26.76612 179 GLU A CA 1
ATOM 2712 C C . GLU A 1 179 ? 29.95074 10.29837 -17.57879 1.000 31.70332 179 GLU A C 1
ATOM 2713 O O . GLU A 1 179 ? 30.45949 10.23700 -18.69551 1.000 32.27480 179 GLU A O 1
ATOM 2725 N N . ARG A 1 180 ? 30.61339 9.96028 -16.46794 1.000 28.74974 180 ARG A N 1
ATOM 2726 C CA . ARG A 1 180 ? 31.98669 9.45105 -16.51748 1.000 28.67798 180 ARG A CA 1
ATOM 2727 C C . ARG A 1 180 ? 32.02637 8.07919 -17.17916 1.000 29.35678 180 ARG A C 1
ATOM 2728 O O . ARG A 1 180 ? 32.84377 7.82266 -18.07559 1.000 27.41954 180 ARG A O 1
ATOM 2749 N N . ILE A 1 181 ? 31.13957 7.18575 -16.74309 1.000 26.37278 181 ILE A N 1
ATOM 2750 C CA . ILE A 1 181 ? 31.12274 5.81008 -17.23040 1.000 24.53064 181 ILE A CA 1
ATOM 2751 C C . ILE A 1 181 ? 30.64706 5.72508 -18.67071 1.000 25.79332 181 ILE A C 1
ATOM 2752 O O . ILE A 1 181 ? 31.11344 4.87233 -19.43449 1.000 26.03650 181 ILE A O 1
ATOM 2768 N N . ALA A 1 182 ? 29.74617 6.61420 -19.08996 1.000 26.41764 182 ALA A N 1
ATOM 2769 C CA . ALA A 1 182 ? 29.29712 6.60465 -20.46798 1.000 27.98217 182 ALA A CA 1
ATOM 2770 C C . ALA A 1 182 ? 30.42811 6.87826 -21.42382 1.000 28.26694 182 ALA A C 1
ATOM 2771 O O . ALA A 1 182 ? 30.33949 6.48325 -22.58084 1.000 29.42295 182 ALA A O 1
ATOM 2778 N N . GLN A 1 183 ? 31.50086 7.50861 -20.96534 1.000 29.91780 183 GLN A N 1
ATOM 2779 C CA . GLN A 1 183 ? 32.58391 7.88160 -21.85314 1.000 28.20848 183 GLN A CA 1
ATOM 2780 C C . GLN A 1 183 ? 33.78927 6.97866 -21.69778 1.000 25.79256 183 GLN A C 1
ATOM 2781 O O . GLN A 1 183 ? 34.78977 7.20205 -22.36397 1.000 30.86100 183 GLN A O 1
ATOM 2795 N N . LEU A 1 184 ? 33.66228 5.91228 -20.96108 1.000 26.83865 184 LEU A N 1
ATOM 2796 C CA . LEU A 1 184 ? 34.69740 4.89317 -20.87283 1.000 25.17144 184 LEU A CA 1
ATOM 2797 C C . LEU A 1 184 ? 34.57090 3.93809 -22.06620 1.000 29.79511 184 LEU A C 1
ATOM 2798 O O . LEU A 1 184 ? 33.45799 3.68477 -22.54612 1.000 26.93818 184 LEU A O 1
ATOM 2814 N N . PRO A 1 185 ? 35.69100 3.39347 -22.54810 1.000 28.26367 185 PRO A N 1
ATOM 2815 C CA . PRO A 1 185 ? 35.61485 2.39396 -23.61314 1.000 29.89850 185 PRO A CA 1
ATOM 2816 C C . PRO A 1 185 ? 34.71669 1.25983 -23.18674 1.000 28.39219 185 PRO A C 1
ATOM 2817 O O . PRO A 1 185 ? 34.63424 0.92659 -22.01011 1.000 28.83382 185 PRO A O 1
ATOM 2828 N N . LYS A 1 186 ? 34.01564 0.68834 -24.15890 1.000 30.03368 186 LYS A N 1
ATOM 2829 C CA . LYS A 1 186 ? 33.12310 -0.41467 -23.86977 1.000 32.76097 186 LYS A CA 1
ATOM 2830 C C . LYS A 1 186 ? 33.94009 -1.68952 -23.73703 1.000 33.84832 186 LYS A C 1
ATOM 2831 O O . LYS A 1 186 ? 34.86699 -1.92173 -24.51166 1.000 32.88414 186 LYS A O 1
ATOM 2850 N N . LEU A 1 187 ? 33.61120 -2.50377 -22.74452 1.000 31.12113 187 LEU A N 1
ATOM 2851 C CA . LEU A 1 187 ? 34.32224 -3.74669 -22.49674 1.000 29.39227 187 LEU A CA 1
ATOM 2852 C C . LEU A 1 187 ? 33.70148 -4.85588 -23.31049 1.000 35.60988 187 LEU A C 1
ATOM 2853 O O . LEU A 1 187 ? 32.48334 -4.90484 -23.47469 1.000 39.26557 187 LEU A O 1
ATOM 2869 N N . GLU A 1 188 ? 34.54389 -5.75932 -23.79798 1.000 39.86895 188 GLU A N 1
ATOM 2870 C CA . GLU A 1 188 ? 34.13882 -6.83034 -24.69408 1.000 41.29303 188 GLU A CA 1
ATOM 2871 C C . GLU A 1 188 ? 34.12161 -8.13426 -23.91637 1.000 39.59603 188 GLU A C 1
ATOM 2872 O O . GLU A 1 188 ? 35.04352 -8.40055 -23.13872 1.000 41.48235 188 GLU A O 1
ATOM 2884 N N . GLY A 1 189 ? 33.06764 -8.91841 -24.08233 1.000 42.80393 189 GLY A N 1
ATOM 2885 C CA . GLY A 1 189 ? 32.97712 -10.20191 -23.42008 1.000 45.08747 189 GLY A CA 1
ATOM 2886 C C . GLY A 1 189 ? 31.84958 -10.25967 -22.40913 1.000 42.37228 189 GLY A C 1
ATOM 2887 O O . GLY A 1 189 ? 30.99974 -9.36887 -22.31947 1.000 43.67210 189 GLY A O 1
ATOM 2891 N N . GLN A 1 190 ? 31.85697 -11.34735 -21.62868 1.000 42.90936 190 GLN A N 1
ATOM 2892 C CA . GLN A 1 190 ? 30.86445 -11.54903 -20.58289 1.000 41.20370 190 GLN A CA 1
ATOM 2893 C C . GLN A 1 190 ? 31.23971 -10.72747 -19.36039 1.000 40.64773 190 GLN A C 1
ATOM 2894 O O . GLN A 1 190 ? 32.29700 -10.94859 -18.75515 1.000 41.55764 190 GLN A O 1
ATOM 2908 N N . GLY A 1 191 ? 30.34958 -9.83565 -18.94010 1.000 38.61040 191 GLY A N 1
ATOM 2909 C CA . GLY A 1 191 ? 30.64573 -8.92361 -17.86060 1.000 38.71903 191 GLY A CA 1
ATOM 2910 C C . GLY A 1 191 ? 29.84285 -9.16985 -16.59077 1.000 36.42055 191 GLY A C 1
ATOM 2911 O O . GLY A 1 191 ? 28.84902 -9.89456 -16.55359 1.000 31.87327 191 GLY A O 1
ATOM 2915 N N . ALA A 1 192 ? 30.31228 -8.52999 -15.52805 1.000 33.16291 192 ALA A N 1
ATOM 2916 C CA . ALA A 1 192 ? 29.57750 -8.41861 -14.28540 1.000 33.34765 192 ALA A CA 1
ATOM 2917 C C . ALA A 1 192 ? 29.65574 -6.97892 -13.78929 1.000 30.45569 192 ALA A C 1
ATOM 2918 O O . ALA A 1 192 ? 30.70765 -6.33923 -13.86384 1.000 27.70858 192 ALA A O 1
ATOM 2925 N N . VAL A 1 193 ? 28.53478 -6.48677 -13.27867 1.000 32.10641 193 VAL A N 1
ATOM 2926 C CA . VAL A 1 193 ? 28.37644 -5.11379 -12.81992 1.000 29.28723 193 VAL A CA 1
ATOM 2927 C C . VAL A 1 193 ? 27.89056 -5.13104 -11.38302 1.000 30.36326 193 VAL A C 1
ATOM 2928 O O . VAL A 1 193 ? 27.09111 -5.99254 -10.99204 1.000 31.16969 193 VAL A O 1
ATOM 2941 N N . TRP A 1 194 ? 28.41196 -4.19888 -10.58988 1.000 32.62827 194 TRP A N 1
ATOM 2942 C CA . TRP A 1 194 ? 28.02593 -4.00130 -9.19448 1.000 27.84099 194 TRP A CA 1
ATOM 2943 C C . TRP A 1 194 ? 28.02511 -2.50441 -8.97421 1.000 26.45652 194 TRP A C 1
ATOM 2944 O O . TRP A 1 194 ? 29.05710 -1.86409 -9.20679 1.000 25.00698 194 TRP A O 1
ATOM 2965 N N . LEU A 1 195 ? 26.89179 -1.93460 -8.55611 1.000 27.75482 195 LEU A N 1
ATOM 2966 C CA . LEU A 1 195 ? 26.89070 -0.50958 -8.25959 1.000 23.75224 195 LEU A CA 1
ATOM 2967 C C . LEU A 1 195 ? 25.90918 -0.14752 -7.14361 1.000 24.91863 195 LEU A C 1
ATOM 2968 O O . LEU A 1 195 ? 24.84338 -0.73570 -7.00253 1.000 24.16638 195 LEU A O 1
ATOM 2984 N N . ALA A 1 196 ? 26.28297 0.86166 -6.36828 1.000 24.35262 196 ALA A N 1
ATOM 2985 C CA . ALA A 1 196 ? 25.45794 1.36338 -5.28818 1.000 22.65806 196 ALA A CA 1
ATOM 2986 C C . ALA A 1 196 ? 25.85248 2.80989 -5.03790 1.000 25.68206 196 ALA A C 1
ATOM 2987 O O . ALA A 1 196 ? 27.04308 3.12188 -4.96673 1.000 22.99326 196 ALA A O 1
ATOM 2994 N N . CYS A 1 197 ? 24.86893 3.68584 -4.88984 1.000 26.31080 197 CYS A N 1
ATOM 2995 C CA . CYS A 1 197 ? 25.16504 5.10187 -4.68990 1.000 26.07003 197 CYS A CA 1
ATOM 2996 C C . CYS A 1 197 ? 23.86527 5.80495 -4.31565 1.000 25.76520 197 CYS A C 1
ATOM 2997 O O . CYS A 1 197 ? 22.87554 5.15552 -3.96850 1.000 27.23916 197 CYS A O 1
ATOM 3005 N N . GLU A 1 198 ? 23.87550 7.13660 -4.35487 1.000 24.60726 198 GLU A N 1
ATOM 3006 C CA . GLU A 1 198 ? 22.66379 7.90408 -4.10883 1.000 26.45313 198 GLU A CA 1
ATOM 3007 C C . GLU A 1 198 ? 21.60648 7.54700 -5.14910 1.000 27.33049 198 GLU A C 1
ATOM 3008 O O . GLU A 1 198 ? 21.91204 7.34414 -6.32626 1.000 25.74508 198 GLU A O 1
ATOM 3020 N N . PHE A 1 199 ? 20.35670 7.51083 -4.69582 1.000 28.83360 199 PHE A N 1
ATOM 3021 C CA . PHE A 1 199 ? 19.22741 6.97968 -5.46087 1.000 30.09666 199 PHE A CA 1
ATOM 3022 C C . PHE A 1 199 ? 19.17277 7.48146 -6.89897 1.000 33.36279 199 PHE A C 1
ATOM 3023 O O . PHE A 1 199 ? 18.97350 6.68884 -7.83117 1.000 31.35598 199 PHE A O 1
ATOM 3040 N N . SER A 1 200 ? 19.25015 8.80462 -7.10126 1.000 34.68809 200 SER A N 1
ATOM 3041 C CA . SER A 1 200 ? 19.08786 9.33225 -8.45983 1.000 33.30743 200 SER A CA 1
ATOM 3042 C C . SER A 1 200 ? 20.25727 8.96798 -9.36375 1.000 33.12794 200 SER A C 1
ATOM 3043 O O . SER A 1 200 ? 20.07680 8.81954 -10.58023 1.000 31.77235 200 SER A O 1
ATOM 3051 N N . SER A 1 201 ? 21.46521 8.87072 -8.80489 1.000 30.66068 201 SER A N 1
ATOM 3052 C CA . SER A 1 201 ? 22.60866 8.42219 -9.58873 1.000 35.09175 201 SER A CA 1
ATOM 3053 C C . SER A 1 201 ? 22.51581 6.93386 -9.87434 1.000 33.89409 201 SER A C 1
ATOM 3054 O O . SER A 1 201 ? 22.95527 6.47776 -10.93719 1.000 30.72415 201 SER A O 1
ATOM 3062 N N . MET A 1 202 ? 21.97587 6.16633 -8.92544 1.000 32.76375 202 MET A N 1
ATOM 3063 C CA . MET A 1 202 ? 21.70995 4.75148 -9.15533 1.000 33.66976 202 MET A CA 1
ATOM 3064 C C . MET A 1 202 ? 20.76374 4.56702 -10.34478 1.000 35.14931 202 MET A C 1
ATOM 3065 O O . MET A 1 202 ? 20.99367 3.72352 -11.21625 1.000 33.86606 202 MET A O 1
ATOM 3079 N N . ARG A 1 203 ? 19.67022 5.31972 -10.37514 1.000 32.82405 203 ARG A N 1
ATOM 3080 C CA . ARG A 1 203 ? 18.73911 5.19261 -11.48463 1.000 33.92640 203 ARG A CA 1
ATOM 3081 C C . ARG A 1 203 ? 19.40006 5.52797 -12.81371 1.000 33.57337 203 ARG A C 1
ATOM 3082 O O . ARG A 1 203 ? 19.15263 4.85100 -13.81579 1.000 35.35951 203 ARG A O 1
ATOM 3103 N N . ALA A 1 204 ? 20.22639 6.57490 -12.85015 1.000 34.69689 204 ALA A N 1
ATOM 3104 C CA . ALA A 1 204 ? 20.86428 6.97176 -14.10433 1.000 32.39009 204 ALA A CA 1
ATOM 3105 C C . ALA A 1 204 ? 21.83514 5.90362 -14.59053 1.000 37.36923 204 ALA A C 1
ATOM 3106 O O . ALA A 1 204 ? 21.85300 5.55930 -15.78413 1.000 36.01794 204 ALA A O 1
ATOM 3113 N N . LEU A 1 205 ? 22.65666 5.37505 -13.67885 1.000 28.77912 205 LEU A N 1
ATOM 3114 C CA . LEU A 1 205 ? 23.60343 4.32412 -14.03294 1.000 28.49358 205 LEU A CA 1
ATOM 3115 C C . LEU A 1 205 ? 22.91515 3.04508 -14.45076 1.000 33.51218 205 LEU A C 1
ATOM 3116 O O . LEU A 1 205 ? 23.29548 2.42277 -15.44126 1.000 33.87797 205 LEU A O 1
ATOM 3132 N N . ARG A 1 206 ? 21.92707 2.60690 -13.68715 1.000 30.24368 206 ARG A N 1
ATOM 3133 C CA . ARG A 1 206 ? 21.19850 1.40720 -14.07970 1.000 35.17993 206 ARG A CA 1
ATOM 3134 C C . ARG A 1 206 ? 20.66409 1.53672 -15.49918 1.000 36.09798 206 ARG A C 1
ATOM 3135 O O . ARG A 1 206 ? 20.77550 0.60888 -16.30572 1.000 37.71907 206 ARG A O 1
ATOM 3156 N N . LYS A 1 207 ? 20.05014 2.67182 -15.82071 1.000 35.80227 207 LYS A N 1
ATOM 3157 C CA . LYS A 1 207 ? 19.51510 2.85390 -17.16624 1.000 39.36196 207 LYS A CA 1
ATOM 3158 C C . LYS A 1 207 ? 20.63240 2.76459 -18.20157 1.000 42.14456 207 LYS A C 1
ATOM 3159 O O . LYS A 1 207 ? 20.50318 2.07769 -19.22534 1.000 40.72986 207 LYS A O 1
ATOM 3178 N N . LEU A 1 208 ? 21.73299 3.48451 -17.95389 1.000 38.53648 208 LEU A N 1
ATOM 3179 C CA . LEU A 1 208 ? 22.83881 3.51154 -18.90240 1.000 34.21531 208 LEU A CA 1
ATOM 3180 C C . LEU A 1 208 ? 23.36635 2.11067 -19.15857 1.000 35.40739 208 LEU A C 1
ATOM 3181 O O . LEU A 1 208 ? 23.49846 1.67927 -20.30265 1.000 38.66970 208 LEU A O 1
ATOM 3197 N N . LEU A 1 209 ? 23.64437 1.37227 -18.09957 1.000 33.86084 209 LEU A N 1
ATOM 3198 C CA . LEU A 1 209 ? 24.35456 0.11601 -18.24871 1.000 34.69389 209 LEU A CA 1
ATOM 3199 C C . LEU A 1 209 ? 23.43185 -1.00281 -18.70025 1.000 38.82927 209 LEU A C 1
ATOM 3200 O O . LEU A 1 209 ? 23.89871 -1.98308 -19.29012 1.000 38.90031 209 LEU A O 1
ATOM 3216 N N . LYS A 1 210 ? 22.13575 -0.89816 -18.40355 1.000 40.52415 210 LYS A N 1
ATOM 3217 C CA . LYS A 1 210 ? 21.16575 -1.79909 -19.02275 1.000 43.74036 210 LYS A CA 1
ATOM 3218 C C . LYS A 1 210 ? 21.22817 -1.66390 -20.53294 1.000 43.88482 210 LYS A C 1
ATOM 3219 O O . LYS A 1 210 ? 21.21062 -2.65362 -21.26796 1.000 47.73510 210 LYS A O 1
ATOM 3238 N N . GLN A 1 211 ? 21.33568 -0.43875 -21.00719 1.000 41.47696 211 GLN A N 1
ATOM 3239 C CA . GLN A 1 211 ? 21.34157 -0.18658 -22.43282 1.000 44.52025 211 GLN A CA 1
ATOM 3240 C C . GLN A 1 211 ? 22.67659 -0.59013 -23.05958 1.000 44.62389 211 GLN A C 1
ATOM 3241 O O . GLN A 1 211 ? 22.71274 -1.22244 -24.11987 1.000 43.10016 211 GLN A O 1
ATOM 3255 N N . THR A 1 212 ? 23.78116 -0.26600 -22.40286 1.000 38.99294 212 THR A N 1
ATOM 3256 C CA . THR A 1 212 ? 25.09381 -0.52287 -22.98568 1.000 38.84508 212 THR A CA 1
ATOM 3257 C C . THR A 1 212 ? 25.38362 -2.01131 -23.06064 1.000 40.46379 212 THR A C 1
ATOM 3258 O O . THR A 1 212 ? 25.87713 -2.50093 -24.07911 1.000 37.03428 212 THR A O 1
ATOM 3269 N N . TYR A 1 213 ? 25.09864 -2.74550 -21.98077 1.000 40.54100 213 TYR A N 1
ATOM 3270 C CA . TYR A 1 213 ? 25.52589 -4.12639 -21.84305 1.000 39.08875 213 TYR A CA 1
ATOM 3271 C C . TYR A 1 213 ? 24.40930 -5.13361 -21.72081 1.000 43.00642 213 TYR A C 1
ATOM 3272 O O . TYR A 1 213 ? 24.63941 -6.31266 -22.02397 1.000 41.54381 213 TYR A O 1
ATOM 3290 N N . ASP A 1 214 ? 23.23071 -4.72635 -21.26135 1.000 45.44546 214 ASP A N 1
ATOM 3291 C CA . ASP A 1 214 ? 22.09650 -5.63781 -21.13511 1.000 57.90090 214 ASP A CA 1
ATOM 3292 C C . ASP A 1 214 ? 22.50462 -6.99111 -20.55996 1.000 54.41545 214 ASP A C 1
ATOM 3293 O O . ASP A 1 214 ? 22.41871 -8.01999 -21.23719 1.000 51.25865 214 ASP A O 1
ATOM 3302 N N . LEU A 1 215 ? 22.90434 -6.99186 -19.33738 1.000 49.60804 215 LEU A N 1
ATOM 3303 C CA . LEU A 1 215 ? 23.39248 -8.16466 -18.63937 1.000 48.31126 215 LEU A CA 1
ATOM 3304 C C . LEU A 1 215 ? 22.25974 -8.81766 -17.86275 1.000 46.46396 215 LEU A C 1
ATOM 3305 O O . LEU A 1 215 ? 21.34913 -8.13293 -17.39311 1.000 50.03135 215 LEU A O 1
ATOM 3321 N N . PRO A 1 216 ? 22.30885 -10.13059 -17.66598 1.000 50.16004 216 PRO A N 1
ATOM 3322 C CA . PRO A 1 216 ? 21.32527 -10.77760 -16.78734 1.000 50.18378 216 PRO A CA 1
ATOM 3323 C C . PRO A 1 216 ? 21.44991 -10.27817 -15.35886 1.000 49.39840 216 PRO A C 1
ATOM 3324 O O . PRO A 1 216 ? 22.49619 -9.77986 -14.94440 1.000 54.14509 216 PRO A O 1
ATOM 3335 N N . LYS A 1 217 ? 20.36454 -10.43657 -14.59234 1.000 52.17116 217 LYS A N 1
ATOM 3336 C CA . LYS A 1 217 ? 20.34180 -9.93555 -13.22179 1.000 52.63977 217 LYS A CA 1
ATOM 3337 C C . LYS A 1 217 ? 21.35267 -10.65697 -12.35137 1.000 45.97888 217 LYS A C 1
ATOM 3338 O O . LYS A 1 217 ? 21.85460 -10.08667 -11.37578 1.000 49.32531 217 LYS A O 1
ATOM 3357 N N . SER A 1 218 ? 21.69083 -11.88918 -12.70578 1.000 43.83155 218 SER A N 1
ATOM 3358 C CA . SER A 1 218 ? 22.72044 -12.60360 -11.97245 1.000 45.00919 218 SER A CA 1
ATOM 3359 C C . SER A 1 218 ? 24.04530 -11.86628 -11.99744 1.000 42.45508 218 SER A C 1
ATOM 3360 O O . SER A 1 218 ? 24.85851 -12.03778 -11.08275 1.000 43.24932 218 SER A O 1
ATOM 3368 N N . HIS A 1 219 ? 24.26254 -11.02323 -13.00583 1.000 41.16534 219 HIS A N 1
ATOM 3369 C CA . HIS A 1 219 ? 25.53828 -10.35968 -13.21932 1.000 41.60913 219 HIS A CA 1
ATOM 3370 C C . HIS A 1 219 ? 25.41404 -8.83735 -13.17484 1.000 38.38079 219 HIS A C 1
ATOM 3371 O O . HIS A 1 219 ? 26.29829 -8.14236 -13.67995 1.000 36.61655 219 HIS A O 1
ATOM 3385 N N . PHE A 1 220 ? 24.34846 -8.30385 -12.57313 1.000 40.77058 220 PHE A N 1
ATOM 3386 C CA . PHE A 1 220 ? 23.99116 -6.88234 -12.68135 1.000 37.56410 220 PHE A CA 1
ATOM 3387 C C . PHE A 1 220 ? 23.34611 -6.46722 -11.35977 1.000 37.74935 220 PHE A C 1
ATOM 3388 O O . PHE A 1 220 ? 22.12142 -6.49779 -11.21875 1.000 40.24561 220 PHE A O 1
ATOM 3405 N N . TYR A 1 221 ? 24.17226 -6.08839 -10.39743 1.000 36.31355 221 TYR A N 1
ATOM 3406 C CA . TYR A 1 221 ? 23.67281 -5.64617 -9.10640 1.000 33.20656 221 TYR A CA 1
ATOM 3407 C C . TYR A 1 221 ? 23.60244 -4.12422 -9.04809 1.000 32.98200 221 TYR A C 1
ATOM 3408 O O . TYR A 1 221 ? 24.57064 -3.44066 -9.37304 1.000 30.61302 221 TYR A O 1
ATOM 3426 N N . THR A 1 222 ? 22.45451 -3.60662 -8.63484 1.000 33.27222 222 THR A N 1
ATOM 3427 C CA . THR A 1 222 ? 22.23556 -2.18740 -8.42718 1.000 30.11086 222 THR A CA 1
ATOM 3428 C C . THR A 1 222 ? 21.53365 -1.95633 -7.10399 1.000 32.35789 222 THR A C 1
ATOM 3429 O O . THR A 1 222 ? 20.64051 -2.71730 -6.72287 1.000 37.23215 222 THR A O 1
ATOM 3440 N N . SER A 1 223 ? 21.92418 -0.89733 -6.40212 1.000 30.16494 223 SER A N 1
ATOM 3441 C CA . SER A 1 223 ? 21.25664 -0.62192 -5.14423 1.000 30.78085 223 SER A CA 1
ATOM 3442 C C . SER A 1 223 ? 21.34671 0.85853 -4.81225 1.000 32.87505 223 SER A C 1
ATOM 3443 O O . SER A 1 223 ? 22.39598 1.46813 -4.98897 1.000 29.85483 223 SER A O 1
ATOM 3451 N N . SER A 1 224 ? 20.23513 1.42938 -4.34395 1.000 31.83924 224 SER A N 1
ATOM 3452 C CA . SER A 1 224 ? 20.25176 2.75515 -3.74769 1.000 28.33172 224 SER A CA 1
ATOM 3453 C C . SER A 1 224 ? 20.65612 2.61276 -2.28667 1.000 30.17014 224 SER A C 1
ATOM 3454 O O . SER A 1 224 ? 20.05621 1.82757 -1.55492 1.000 29.88255 224 SER A O 1
ATOM 3462 N N . TYR A 1 225 ? 21.71123 3.31767 -1.87916 1.000 24.96531 225 TYR A N 1
ATOM 3463 C CA . TYR A 1 225 ? 22.17819 3.30680 -0.49110 1.000 26.83087 225 TYR A CA 1
ATOM 3464 C C . TYR A 1 225 ? 21.68963 4.50605 0.32226 1.000 26.76598 225 TYR A C 1
ATOM 3465 O O . TYR A 1 225 ? 21.64595 4.42603 1.55600 1.000 23.78146 225 TYR A O 1
ATOM 3483 N N . TRP A 1 226 ? 21.25361 5.58520 -0.32472 1.000 26.41445 226 TRP A N 1
ATOM 3484 C CA . TRP A 1 226 ? 20.68862 6.72515 0.38600 1.000 26.39893 226 TRP A CA 1
ATOM 3485 C C . TRP A 1 226 ? 20.01369 7.61549 -0.65116 1.000 31.09642 226 TRP A C 1
ATOM 3486 O O . TRP A 1 226 ? 20.13000 7.38865 -1.86290 1.000 29.78419 226 TRP A O 1
ATOM 3507 N N . LYS A 1 227 ? 19.31681 8.64761 -0.16534 1.000 29.01953 227 LYS A N 1
ATOM 3508 C CA . LYS A 1 227 ? 18.70736 9.62038 -1.05995 1.000 28.62408 227 LYS A CA 1
ATOM 3509 C C . LYS A 1 227 ? 18.74993 11.00802 -0.43908 1.000 32.65983 227 LYS A C 1
ATOM 3510 O O . LYS A 1 227 ? 18.43850 11.19155 0.75150 1.000 30.30624 227 LYS A O 1
ATOM 3529 N N . ILE A 1 228 ? 19.09428 11.98121 -1.28804 1.000 31.77881 228 ILE A N 1
ATOM 3530 C CA . ILE A 1 228 ? 19.14159 13.38570 -0.89149 1.000 33.88117 228 ILE A CA 1
ATOM 3531 C C . ILE A 1 228 ? 17.85014 13.79655 -0.20189 1.000 35.67876 228 ILE A C 1
ATOM 3532 O O . ILE A 1 228 ? 16.74771 13.52631 -0.69272 1.000 38.22552 228 ILE A O 1
ATOM 3548 N N . GLY A 1 229 ? 17.97943 14.45609 0.95203 1.000 34.54640 229 GLY A N 1
ATOM 3549 C CA . GLY A 1 229 ? 16.81836 14.94998 1.66413 1.000 36.19566 229 GLY A CA 1
ATOM 3550 C C . GLY A 1 229 ? 16.07253 13.90806 2.47084 1.000 37.42254 229 GLY A C 1
ATOM 3551 O O . GLY A 1 229 ? 15.15675 14.27100 3.22153 1.000 42.30041 229 GLY A O 1
ATOM 3555 N N . CYS A 1 230 ? 16.45004 12.63346 2.37879 1.000 38.38518 230 CYS A N 1
ATOM 3556 C CA . CYS A 1 230 ? 15.77979 11.54759 3.09341 1.000 38.31329 230 CYS A CA 1
ATOM 3557 C C . CYS A 1 230 ? 16.66762 10.99087 4.19297 1.000 35.27944 230 CYS A C 1
ATOM 3558 O O . CYS A 1 230 ? 17.84823 10.69834 3.95845 1.000 34.39445 230 CYS A O 1
ATOM 3566 N N . ASN A 1 231 ? 16.09505 10.83499 5.38206 1.000 35.73311 231 ASN A N 1
ATOM 3567 C CA . ASN A 1 231 ? 16.73267 9.97612 6.35680 1.000 34.67633 231 ASN A CA 1
ATOM 3568 C C . ASN A 1 231 ? 16.47493 8.53112 5.95023 1.000 33.28722 231 ASN A C 1
ATOM 3569 O O . ASN A 1 231 ? 15.70036 8.25787 5.03878 1.000 35.40990 231 ASN A O 1
ATOM 3580 N N . GLU A 1 232 ? 17.14819 7.59057 6.60967 1.000 32.95083 232 GLU A N 1
ATOM 3581 C CA . GLU A 1 232 ? 17.12604 6.22430 6.09635 1.000 34.25966 232 GLU A CA 1
ATOM 3582 C C . GLU A 1 232 ? 15.70122 5.65430 6.05611 1.000 39.76893 232 GLU A C 1
ATOM 3583 O O . GLU A 1 232 ? 15.34930 4.91753 5.12911 1.000 35.45486 232 GLU A O 1
ATOM 3595 N N . GLY A 1 233 ? 14.86055 6.00038 7.02794 1.000 36.36439 233 GLY A N 1
ATOM 3596 C CA . GLY A 1 233 ? 13.48272 5.52982 6.99819 1.000 36.77057 233 GLY A CA 1
ATOM 3597 C C . GLY A 1 233 ? 12.71794 6.02288 5.78098 1.000 42.04997 233 GLY A C 1
ATOM 3598 O O . GLY A 1 233 ? 11.96676 5.26770 5.15367 1.000 43.35101 233 GLY A O 1
ATOM 3602 N N . GLU A 1 234 ? 12.84512 7.31792 5.46610 1.000 40.20444 234 GLU A N 1
ATOM 3603 C CA . GLU A 1 234 ? 12.19839 7.84603 4.27061 1.000 38.00896 234 GLU A CA 1
ATOM 3604 C C . GLU A 1 234 ? 12.78929 7.21780 3.02105 1.000 42.54143 234 GLU A C 1
ATOM 3605 O O . GLU A 1 234 ? 12.07703 6.96516 2.04442 1.000 46.95454 234 GLU A O 1
ATOM 3617 N N . HIS A 1 235 ? 14.08331 6.93410 3.04750 1.000 38.74473 235 HIS A N 1
ATOM 3618 C CA . HIS A 1 235 ? 14.73954 6.34066 1.89405 1.000 40.50395 235 HIS A CA 1
ATOM 3619 C C . HIS A 1 235 ? 14.22506 4.93284 1.63317 1.000 44.84244 235 HIS A C 1
ATOM 3620 O O . HIS A 1 235 ? 14.03892 4.54786 0.47635 1.000 44.64030 235 HIS A O 1
ATOM 3634 N N . LYS A 1 236 ? 13.99623 4.14964 2.69482 1.000 44.40057 236 LYS A N 1
ATOM 3635 C CA . LYS A 1 236 ? 13.61975 2.74797 2.51960 1.000 46.53586 236 LYS A CA 1
ATOM 3636 C C . LYS A 1 236 ? 12.34610 2.61447 1.71579 1.000 50.38575 236 LYS A C 1
ATOM 3637 O O . LYS A 1 236 ? 12.21968 1.69147 0.90212 1.000 50.46809 236 LYS A O 1
ATOM 3656 N N . LEU A 1 237 ? 11.41406 3.54404 1.89191 1.000 48.47672 237 LEU A N 1
ATOM 3657 C CA . LEU A 1 237 ? 10.16134 3.44742 1.16236 1.000 52.49710 237 LEU A CA 1
ATOM 3658 C C . LEU A 1 237 ? 10.38778 3.66061 -0.32265 1.000 51.91169 237 LEU A C 1
ATOM 3659 O O . LEU A 1 237 ? 9.99515 2.82109 -1.14531 1.000 53.17644 237 LEU A O 1
ATOM 3675 N N . VAL A 1 238 ? 11.01910 4.78776 -0.67883 1.000 50.53579 238 VAL A N 1
ATOM 3676 C CA . VAL A 1 238 ? 11.32585 5.08481 -2.08024 1.000 53.87663 238 VAL A CA 1
ATOM 3677 C C . VAL A 1 238 ? 12.05067 3.91087 -2.72867 1.000 53.10895 238 VAL A C 1
ATOM 3678 O O . VAL A 1 238 ? 11.74720 3.50707 -3.86034 1.000 53.75032 238 VAL A O 1
ATOM 3691 N N . LYS A 1 239 ? 13.02936 3.35543 -2.02065 1.000 50.87352 239 LYS A N 1
ATOM 3692 C CA . LYS A 1 239 ? 13.84066 2.29169 -2.58494 1.000 49.50768 239 LYS A CA 1
ATOM 3693 C C . LYS A 1 239 ? 12.99613 1.05452 -2.83923 1.000 56.09844 239 LYS A C 1
ATOM 3694 O O . LYS A 1 239 ? 13.13568 0.41064 -3.88213 1.000 54.69279 239 LYS A O 1
ATOM 3713 N N . GLN A 1 240 ? 12.11564 0.70397 -1.89778 1.000 53.59396 240 GLN A N 1
ATOM 3714 C CA . GLN A 1 240 ? 11.28577 -0.48527 -2.07683 1.000 62.49667 240 GLN A CA 1
ATOM 3715 C C . GLN A 1 240 ? 10.32707 -0.31024 -3.24606 1.000 65.07940 240 GLN A C 1
ATOM 3716 O O . GLN A 1 240 ? 10.07434 -1.26272 -3.99114 1.000 69.05144 240 GLN A O 1
ATOM 3730 N N . GLN A 1 241 ? 9.77013 0.89587 -3.40940 1.000 58.94517 241 GLN A N 1
ATOM 3731 C CA . GLN A 1 241 ? 8.86337 1.15373 -4.52579 1.000 64.46411 241 GLN A CA 1
ATOM 3732 C C . GLN A 1 241 ? 9.58778 1.04469 -5.87069 1.000 68.98634 241 GLN A C 1
ATOM 3733 O O . GLN A 1 241 ? 9.06033 0.45212 -6.82523 1.000 65.00163 241 GLN A O 1
ATOM 3747 N N . ASP A 1 242 ? 10.80474 1.59487 -5.95822 1.000 60.33055 242 ASP A N 1
ATOM 3748 C CA . ASP A 1 242 ? 11.57450 1.51904 -7.19705 1.000 57.92734 242 ASP A CA 1
ATOM 3749 C C . ASP A 1 242 ? 11.97305 0.07768 -7.50207 1.000 63.03789 242 ASP A C 1
ATOM 3750 O O . ASP A 1 242 ? 12.00041 -0.32769 -8.66947 1.000 65.22034 242 ASP A O 1
ATOM 3759 N N . GLU A 1 243 ? 12.26553 -0.72025 -6.46851 1.000 61.39577 243 GLU A N 1
ATOM 3760 C CA . GLU A 1 243 ? 12.64910 -2.11314 -6.70040 1.000 70.60600 243 GLU A CA 1
ATOM 3761 C C . GLU A 1 243 ? 11.47265 -2.94496 -7.20388 1.000 78.35922 243 GLU A C 1
ATOM 3762 O O . GLU A 1 243 ? 11.67118 -3.92161 -7.94115 1.000 78.02348 243 GLU A O 1
ATOM 3774 N N . GLN A 1 244 ? 10.24799 -2.55807 -6.84793 1.000 76.43961 244 GLN A N 1
ATOM 3775 C CA . GLN A 1 244 ? 9.06659 -3.27393 -7.32385 1.000 86.37653 244 GLN A CA 1
ATOM 3776 C C . GLN A 1 244 ? 8.77787 -2.95977 -8.78324 1.000 87.25620 244 GLN A C 1
ATOM 3777 O O . GLN A 1 244 ? 8.62389 -3.86947 -9.60954 1.000 90.37315 244 GLN A O 1
ATOM 3791 N N . LEU A 1 245 ? 8.69368 -1.67342 -9.11185 1.000 82.21068 245 LEU A N 1
ATOM 3792 C CA . LEU A 1 245 ? 8.50193 -1.21705 -10.48137 1.000 87.25430 245 LEU A CA 1
ATOM 3793 C C . LEU A 1 245 ? 9.37612 -2.00406 -11.46575 1.000 91.00985 245 LEU A C 1
ATOM 3794 O O . LEU A 1 245 ? 8.92996 -2.33159 -12.57295 1.000 97.00344 245 LEU A O 1
ATOM 3810 N N . GLU A 1 246 ? 10.59345 -2.36116 -11.06592 1.000 85.70403 246 GLU A N 1
ATOM 3811 C CA . GLU A 1 246 ? 11.46560 -3.18350 -11.90953 1.000 89.54387 246 GLU A CA 1
ATOM 3812 C C . GLU A 1 246 ? 11.02492 -4.65810 -11.96467 1.000 96.02816 246 GLU A C 1
ATOM 3813 O O . GLU A 1 246 ? 11.05880 -5.38363 -10.96220 1.000 91.12345 246 GLU A O 1
ATOM 3825 N N . PRO B 1 6 ? 70.49338 -8.39862 47.81799 1.000 67.79787 6 PRO B N 1
ATOM 3826 C CA . PRO B 1 6 ? 69.29971 -7.91350 47.10944 1.000 66.25743 6 PRO B CA 1
ATOM 3827 C C . PRO B 1 6 ? 68.39271 -7.15009 48.04915 1.000 53.11724 6 PRO B C 1
ATOM 3828 O O . PRO B 1 6 ? 68.30800 -7.44745 49.23551 1.000 54.74023 6 PRO B O 1
ATOM 3839 N N . ARG B 1 7 ? 67.64804 -6.22499 47.48374 1.000 48.72883 7 ARG B N 1
ATOM 3840 C CA . ARG B 1 7 ? 66.83654 -5.29867 48.26034 1.000 46.99040 7 ARG B CA 1
ATOM 3841 C C . ARG B 1 7 ? 65.52744 -5.92331 48.74242 1.000 42.52064 7 ARG B C 1
ATOM 3842 O O . ARG B 1 7 ? 64.86843 -6.66132 48.00993 1.000 43.97021 7 ARG B O 1
ATOM 3863 N N . GLU B 1 8 ? 65.13268 -5.60907 49.97327 1.000 33.85520 8 GLU B N 1
ATOM 3864 C CA . GLU B 1 8 ? 63.85735 -6.06569 50.51552 1.000 35.27908 8 GLU B CA 1
ATOM 3865 C C . GLU B 1 8 ? 62.87553 -4.90129 50.60237 1.000 38.76287 8 GLU B C 1
ATOM 3866 O O . GLU B 1 8 ? 63.12317 -3.92978 51.32839 1.000 39.28731 8 GLU B O 1
ATOM 3878 N N . LEU B 1 9 ? 61.76861 -4.99470 49.86256 1.000 34.95087 9 LEU B N 1
ATOM 3879 C CA . LEU B 1 9 ? 60.76511 -3.94873 49.82695 1.000 32.34314 9 LEU B CA 1
ATOM 3880 C C . LEU B 1 9 ? 59.49192 -4.43880 50.50429 1.000 32.90013 9 LEU B C 1
ATOM 3881 O O . LEU B 1 9 ? 59.21575 -5.63803 50.56252 1.000 31.24893 9 LEU B O 1
ATOM 3897 N N . THR B 1 10 ? 58.70659 -3.48486 50.99533 1.000 30.31818 10 THR B N 1
ATOM 3898 C CA . THR B 1 10 ? 57.48551 -3.76107 51.73770 1.000 25.07005 10 THR B CA 1
ATOM 3899 C C . THR B 1 10 ? 56.26785 -3.41702 50.91209 1.000 22.78213 10 THR B C 1
ATOM 3900 O O . THR B 1 10 ? 56.22204 -2.35903 50.28941 1.000 23.47037 10 THR B O 1
ATOM 3911 N N . VAL B 1 11 ? 55.27164 -4.29861 50.92045 1.000 24.77764 11 VAL B N 1
ATOM 3912 C CA . VAL B 1 11 ? 53.98299 -3.99366 50.29801 1.000 22.63538 11 VAL B CA 1
ATOM 3913 C C . VAL B 1 11 ? 53.25045 -2.94098 51.12230 1.000 25.34115 11 VAL B C 1
ATOM 3914 O O . VAL B 1 11 ? 52.92987 -3.16755 52.29682 1.000 23.17281 11 VAL B O 1
ATOM 3927 N N . ILE B 1 12 ? 52.96976 -1.78148 50.50964 1.000 21.97514 12 ILE B N 1
ATOM 3928 C CA . ILE B 1 12 ? 52.29479 -0.69122 51.20713 1.000 21.55863 12 ILE B CA 1
ATOM 3929 C C . ILE B 1 12 ? 51.02937 -0.25039 50.49644 1.000 21.30904 12 ILE B C 1
ATOM 3930 O O . ILE B 1 12 ? 50.42275 0.74121 50.89243 1.000 21.04394 12 ILE B O 1
ATOM 3946 N N . GLY B 1 13 ? 50.60141 -0.98431 49.47474 1.000 21.99158 13 GLY B N 1
ATOM 3947 C CA . GLY B 1 13 ? 49.33306 -0.72570 48.82384 1.000 20.92351 13 GLY B CA 1
ATOM 3948 C C . GLY B 1 13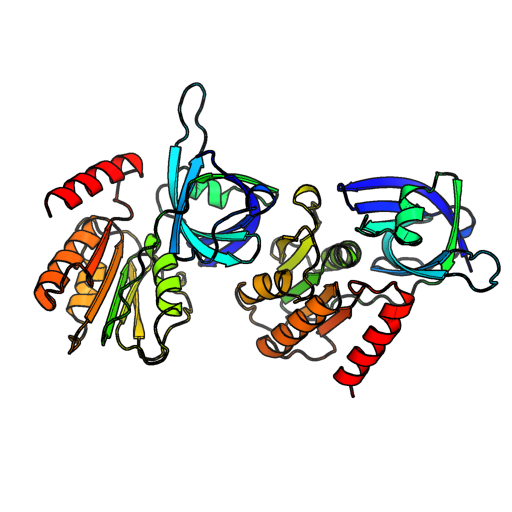 ? 48.99453 -1.69684 47.70846 1.000 20.65772 13 GLY B C 1
ATOM 3949 O O . GLY B 1 13 ? 49.88915 -2.26980 47.07721 1.000 19.40941 13 GLY B O 1
ATOM 3953 N N . LYS B 1 14 ? 47.69342 -1.87750 47.43709 1.000 19.12758 14 LYS B N 1
ATOM 3954 C CA . LYS B 1 14 ? 47.20822 -2.69004 46.32251 1.000 21.19108 14 LYS B CA 1
ATOM 3955 C C . LYS B 1 14 ? 46.05568 -1.93952 45.65573 1.000 23.49403 14 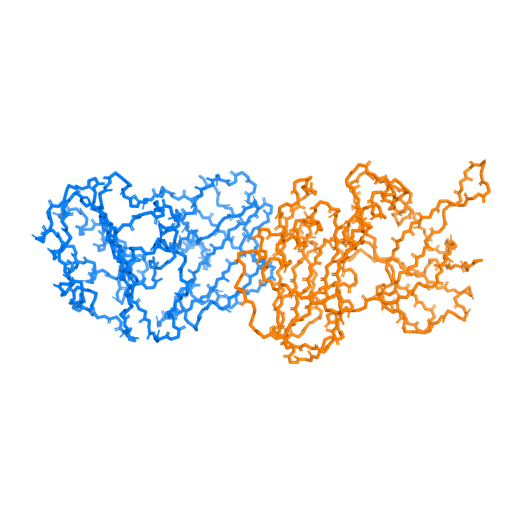LYS B C 1
ATOM 3956 O O . LYS B 1 14 ? 45.23288 -1.31075 46.33263 1.000 21.49973 14 LYS B O 1
ATOM 3975 N N . THR B 1 15 ? 46.01734 -1.99285 44.33287 1.000 19.89263 15 THR B N 1
ATOM 3976 C CA . THR B 1 15 ? 45.02128 -1.29467 43.54298 1.000 21.14325 15 THR B CA 1
ATOM 3977 C C . THR B 1 15 ? 44.63809 -2.19469 42.39233 1.000 22.65948 15 THR B C 1
ATOM 3978 O O . THR B 1 15 ? 45.51315 -2.63954 41.64313 1.000 21.89613 15 THR B O 1
ATOM 3989 N N . GLN B 1 16 ? 43.34881 -2.48432 42.27478 1.000 20.24258 16 GLN B N 1
ATOM 3990 C CA . GLN B 1 16 ? 42.82810 -3.23463 41.14070 1.000 20.35755 16 GLN B CA 1
ATOM 3991 C C . GLN B 1 16 ? 42.64165 -2.22214 40.03329 1.000 24.10837 16 GLN B C 1
ATOM 3992 O O . GLN B 1 16 ? 41.64495 -1.50304 40.00992 1.000 22.81645 16 GLN B O 1
ATOM 4006 N N . VAL B 1 17 ? 43.62274 -2.12772 39.13270 1.000 19.42790 17 VAL B N 1
ATOM 4007 C CA . VAL B 1 17 ? 43.54884 -1.11694 38.07878 1.000 21.62386 17 VAL B CA 1
ATOM 4008 C C . VAL B 1 17 ? 42.42628 -1.45148 37.11046 1.000 23.12055 17 VAL B C 1
ATOM 4009 O O . VAL B 1 17 ? 41.58905 -0.60569 36.78544 1.000 19.97369 17 VAL B O 1
ATOM 4022 N N . THR B 1 18 ? 42.39662 -2.68341 36.64738 1.000 21.76656 18 THR B N 1
ATOM 4023 C CA . THR B 1 18 ? 41.31342 -3.21504 35.84126 1.000 22.05111 18 THR B CA 1
ATOM 4024 C C . THR B 1 18 ? 41.13368 -4.64647 36.30842 1.000 23.08377 18 THR B C 1
ATOM 4025 O O . THR B 1 18 ? 41.93367 -5.11671 37.11387 1.000 21.69731 18 THR B O 1
ATOM 4036 N N . PRO B 1 19 ? 40.12742 -5.38255 35.84338 1.000 23.92300 19 PRO B N 1
ATOM 4037 C CA . PRO B 1 19 ? 39.91339 -6.71737 36.43004 1.000 26.83171 19 PRO B CA 1
ATOM 4038 C C . PRO B 1 19 ? 41.10950 -7.63432 36.32534 1.000 25.14237 19 PRO B C 1
ATOM 4039 O O . PRO B 1 19 ? 41.34264 -8.42648 37.24097 1.000 27.46609 19 PRO B O 1
ATOM 4050 N N . HIS B 1 20 ? 41.89063 -7.56293 35.25094 1.000 21.19034 20 HIS B N 1
ATOM 4051 C CA . HIS B 1 20 ? 43.04994 -8.43731 35.12695 1.000 22.25205 20 HIS B CA 1
ATOM 4052 C C . HIS B 1 20 ? 44.38347 -7.71504 35.30053 1.000 26.30137 20 HIS B C 1
ATOM 4053 O O . HIS B 1 20 ? 45.42080 -8.22449 34.84227 1.000 23.26029 20 HIS B O 1
ATOM 4067 N N . MET B 1 21 ? 44.38859 -6.52260 35.90041 1.000 24.40576 21 MET B N 1
ATOM 4068 C CA . MET B 1 21 ? 45.64319 -5.81612 36.14858 1.000 20.75256 21 MET B CA 1
ATOM 4069 C C . MET B 1 21 ? 45.65233 -5.33992 37.58767 1.000 22.11173 21 MET B C 1
ATOM 4070 O O . MET B 1 21 ? 44.85638 -4.47692 37.96367 1.000 21.45464 21 MET B O 1
ATOM 4084 N N . LEU B 1 22 ? 46.56351 -5.89604 38.38232 1.000 20.26144 22 LEU B N 1
ATOM 4085 C CA . LEU B 1 22 ? 46.64172 -5.64692 39.81207 1.000 20.90532 22 LEU B CA 1
ATOM 4086 C C . LEU B 1 22 ? 47.95421 -4.94549 40.10024 1.000 20.30613 22 LEU B C 1
ATOM 4087 O O . LEU B 1 22 ? 49.01624 -5.49720 39.82301 1.000 20.64775 22 LEU B O 1
ATOM 4103 N N . ARG B 1 23 ? 47.88125 -3.75191 40.67254 1.000 19.19656 23 ARG B N 1
ATOM 4104 C CA . ARG B 1 23 ? 49.04940 -2.91972 40.93106 1.000 18.72243 23 ARG B CA 1
ATOM 4105 C C . ARG B 1 23 ? 49.48309 -3.02743 42.38663 1.000 19.59542 23 ARG B C 1
ATOM 4106 O O . ARG B 1 23 ? 48.67339 -2.79790 43.29898 1.000 20.54031 23 ARG B O 1
ATOM 4127 N N . ILE B 1 24 ? 50.75505 -3.37693 42.61096 1.000 20.42873 24 ILE B N 1
ATOM 4128 C CA . ILE B 1 24 ? 51.33942 -3.47674 43.95468 1.000 18.93632 24 ILE B CA 1
ATOM 4129 C C . ILE B 1 24 ? 52.31021 -2.32333 44.15746 1.000 19.71515 24 ILE B C 1
ATOM 4130 O O . ILE B 1 24 ? 53.16396 -2.07048 43.30337 1.000 22.41178 24 ILE B O 1
ATOM 4146 N N . THR B 1 25 ? 52.17596 -1.61338 45.27361 1.000 18.17031 25 THR B N 1
ATOM 4147 C CA . THR B 1 25 ? 53.11944 -0.56568 45.63677 1.000 19.64941 25 THR B CA 1
ATOM 4148 C C . THR B 1 25 ? 54.13526 -1.11420 46.63850 1.000 21.69964 25 THR B C 1
ATOM 4149 O O . THR B 1 25 ? 53.76108 -1.63793 47.69249 1.000 22.26577 25 THR B O 1
ATOM 4160 N N . LEU B 1 26 ? 55.41776 -0.92370 46.34665 1.000 24.72968 26 LEU B N 1
ATOM 4161 C CA . LEU B 1 26 ? 56.51428 -1.43140 47.16649 1.000 22.48405 26 LEU B CA 1
ATOM 4162 C C . LEU B 1 26 ? 57.32775 -0.25153 47.65316 1.000 25.99383 26 LEU B C 1
ATOM 4163 O O . LEU B 1 26 ? 57.67173 0.63769 46.86872 1.000 26.70852 26 LEU B O 1
ATOM 4179 N N . GLY B 1 27 ? 57.66108 -0.25886 48.92999 1.000 24.72996 27 GLY B N 1
ATOM 4180 C CA . GLY B 1 27 ? 58.46024 0.80777 49.48731 1.000 26.75816 27 GLY B CA 1
ATOM 4181 C C . GLY B 1 27 ? 59.00594 0.35505 50.82452 1.000 30.76299 27 GLY B C 1
ATOM 4182 O O . GLY B 1 27 ? 59.46811 -0.78715 50.94419 1.000 27.87264 27 GLY B O 1
ATOM 4186 N N . GLY B 1 28 ? 59.06853 1.25297 51.79643 1.000 29.42226 28 GLY B N 1
ATOM 4187 C CA . GLY B 1 28 ? 59.59270 0.88052 53.08698 1.000 33.05633 28 GLY B CA 1
ATOM 4188 C C . GLY B 1 28 ? 61.06086 1.20278 53.19592 1.000 36.33830 28 GLY B C 1
ATOM 4189 O O . GLY B 1 28 ? 61.66059 1.81735 52.31379 1.000 34.66770 28 GLY B O 1
ATOM 4193 N N . ALA B 1 29 ? 61.66744 0.71968 54.28993 1.000 36.30865 29 ALA B N 1
ATOM 4194 C CA . ALA B 1 29 ? 63.03437 1.11440 54.59599 1.000 34.03231 29 ALA B CA 1
ATOM 4195 C C . ALA B 1 29 ? 64.02130 0.56937 53.56726 1.000 36.91723 29 ALA B C 1
ATOM 4196 O O . ALA B 1 29 ? 65.04403 1.20118 53.29050 1.000 36.16932 29 ALA B O 1
ATOM 4203 N N . GLY B 1 30 ? 63.73219 -0.58992 52.98801 1.000 37.23836 30 GLY B N 1
ATOM 4204 C CA . GLY B 1 30 ? 64.61236 -1.17357 51.99786 1.000 39.37911 30 GLY B CA 1
ATOM 4205 C C . GLY B 1 30 ? 64.70894 -0.39872 50.71051 1.000 38.59265 30 GLY B C 1
ATOM 4206 O O . GLY B 1 30 ? 65.60209 -0.68896 49.90957 1.000 35.48155 30 GLY B O 1
ATOM 4210 N N . PHE B 1 31 ? 63.82657 0.57876 50.48828 1.000 37.64851 31 PHE B N 1
ATOM 4211 C CA . PHE B 1 31 ? 63.87382 1.31995 49.23397 1.000 37.97077 31 PHE B CA 1
ATOM 4212 C C . PHE B 1 31 ? 65.03070 2.30475 49.18498 1.000 39.96775 31 PHE B C 1
ATOM 4213 O O . PHE B 1 31 ? 65.45157 2.70505 48.09644 1.000 36.65086 31 PHE B O 1
ATOM 4230 N N . ALA B 1 32 ? 65.58603 2.64768 50.33248 1.000 39.89526 32 ALA B N 1
ATOM 4231 C CA . ALA B 1 32 ? 66.61937 3.65879 50.40690 1.000 36.16284 32 ALA B CA 1
ATOM 4232 C C . ALA B 1 32 ? 67.74182 3.36765 49.42920 1.000 40.12309 32 ALA B C 1
ATOM 4233 O O . ALA B 1 32 ? 68.33464 2.28707 49.44690 1.000 39.94625 32 ALA B O 1
ATOM 4240 N N . GLY B 1 33 ? 68.08847 4.35715 48.62341 1.000 42.52517 33 GLY B N 1
ATOM 4241 C CA . GLY B 1 33 ? 69.17363 4.17670 47.68732 1.000 43.70034 33 GLY B CA 1
ATOM 4242 C C . GLY B 1 33 ? 68.75529 3.63966 46.34186 1.000 42.67280 33 GLY B C 1
ATOM 4243 O O . GLY B 1 33 ? 69.60231 3.52225 45.45391 1.000 40.49291 33 GLY B O 1
ATOM 4247 N N . PHE B 1 34 ? 67.49155 3.27590 46.17642 1.000 42.94045 34 PHE B N 1
ATOM 4248 C CA . PHE B 1 34 ? 67.00779 2.83459 44.87626 1.000 40.98346 34 PHE B CA 1
ATOM 4249 C C . PHE B 1 34 ? 67.22749 3.96067 43.86991 1.000 43.02658 34 PHE B C 1
ATOM 4250 O O . PHE B 1 34 ? 66.94436 5.12793 44.18823 1.000 40.83639 34 PHE B O 1
ATOM 4267 N N . PRO B 1 35 ? 67.75577 3.66861 42.67619 1.000 43.65141 35 PRO B N 1
ATOM 4268 C CA . PRO B 1 35 ? 68.01122 4.72859 41.69158 1.000 40.14600 35 PRO B CA 1
ATOM 4269 C C . PRO B 1 35 ? 66.74724 5.46529 41.32149 1.000 39.79272 35 PRO B C 1
ATOM 4270 O O . PRO B 1 35 ? 65.69704 4.85993 41.13428 1.000 46.72309 35 PRO B O 1
ATOM 4281 N N . ALA B 1 36 ? 66.87214 6.76777 41.13093 1.000 43.37466 36 ALA B N 1
ATOM 4282 C CA . ALA B 1 36 ? 65.72141 7.57333 40.77820 1.000 46.70622 36 ALA B CA 1
ATOM 4283 C C . ALA B 1 36 ? 65.39204 7.43006 39.29249 1.000 45.13290 36 ALA B C 1
ATOM 4284 O O . ALA B 1 36 ? 66.24452 7.07390 38.46786 1.000 44.20658 36 ALA B O 1
ATOM 4291 N N . ASP B 1 37 ? 64.13323 7.74496 38.96615 1.000 47.70994 37 ASP B N 1
ATOM 4292 C CA . ASP B 1 37 ? 63.62912 7.86367 37.59073 1.000 49.79385 37 ASP B CA 1
ATOM 4293 C C . ASP B 1 37 ? 63.96741 6.63270 36.75741 1.000 45.89276 37 ASP B C 1
ATOM 4294 O O . ASP B 1 37 ? 64.66313 6.69477 35.73827 1.000 44.85510 37 ASP B O 1
ATOM 4303 N N . GLN B 1 38 ? 63.44834 5.49530 37.22693 1.000 39.49173 38 GLN B N 1
ATOM 4304 C CA . GLN B 1 38 ? 63.60252 4.22031 36.54225 1.000 40.08605 38 GLN B CA 1
ATOM 4305 C C . GLN B 1 38 ? 62.29085 3.69412 35.96004 1.000 40.44451 38 GLN B C 1
ATOM 4306 O O . GLN B 1 38 ? 62.19302 2.49546 35.67940 1.000 34.41319 38 GLN B O 1
ATOM 4320 N N . GLU B 1 39 ? 61.27395 4.54260 35.78767 1.000 35.60163 39 GLU B N 1
ATOM 4321 C CA . GLU B 1 39 ? 60.03380 4.05821 35.18519 1.000 32.77612 39 GLU B CA 1
ATOM 4322 C C . GLU B 1 39 ? 60.30291 3.41358 33.82476 1.000 30.84474 39 GLU B C 1
ATOM 4323 O O . GLU B 1 39 ? 61.01675 3.96364 32.98431 1.000 28.67289 39 GLU B O 1
ATOM 4335 N N . SER B 1 40 ? 59.70647 2.23748 33.61928 1.000 32.80242 40 SER B N 1
ATOM 4336 C CA . SER B 1 40 ? 59.77459 1.32275 32.48238 1.000 29.22390 40 SER B CA 1
ATOM 4337 C C . SER B 1 40 ? 61.01167 0.44860 32.54469 1.000 37.95164 40 SER B C 1
ATOM 4338 O O . SER B 1 40 ? 61.11883 -0.49054 31.75933 1.000 33.93055 40 SER B O 1
ATOM 4346 N N . ALA B 1 41 ? 61.94901 0.70432 33.44548 1.000 33.38116 41 ALA B N 1
ATOM 4347 C CA . ALA B 1 41 ? 62.99665 -0.27249 33.64963 1.000 34.82867 41 ALA B CA 1
ATOM 4348 C C . ALA B 1 41 ? 62.39948 -1.54114 34.24424 1.000 28.85289 41 ALA B C 1
ATOM 4349 O O . ALA B 1 41 ? 61.34655 -1.52671 34.87734 1.000 28.98641 41 ALA B O 1
ATOM 4356 N N . TYR B 1 42 ? 63.08628 -2.64539 34.04242 1.000 34.52578 42 TYR B N 1
ATOM 4357 C CA . TYR B 1 42 ? 62.63701 -3.93276 34.54326 1.000 36.24530 42 TYR B CA 1
ATOM 4358 C C . TYR B 1 42 ? 63.31302 -4.23293 35.87233 1.000 35.64103 42 TYR B C 1
ATOM 4359 O O . TYR B 1 42 ? 64.44984 -3.83115 36.11637 1.000 39.37699 42 TYR B O 1
ATOM 4377 N N . ILE B 1 43 ? 62.59626 -4.94313 36.73726 1.000 33.03132 43 ILE B N 1
ATOM 4378 C CA . ILE B 1 43 ? 63.15899 -5.48449 37.95891 1.000 31.44163 43 ILE B CA 1
ATOM 4379 C C . ILE B 1 43 ? 62.87440 -6.97297 37.98473 1.000 34.93716 43 ILE B C 1
ATOM 4380 O O . ILE B 1 43 ? 62.02744 -7.48217 37.25263 1.000 34.02167 43 ILE B O 1
ATOM 4396 N N . LYS B 1 44 ? 63.57519 -7.65911 38.87191 1.000 34.16182 44 LYS B N 1
ATOM 4397 C CA . LYS B 1 44 ? 63.40139 -9.07656 39.11030 1.000 35.80029 44 LYS B CA 1
ATOM 4398 C C . LYS B 1 44 ? 62.80661 -9.24235 40.49295 1.000 35.13264 44 LYS B C 1
ATOM 4399 O O . LYS B 1 44 ? 63.32910 -8.69808 41.46712 1.000 36.49291 44 LYS B O 1
ATOM 4418 N N . LEU B 1 45 ? 61.71926 -9.97194 40.57009 1.000 34.89773 45 LEU B N 1
ATOM 4419 C CA . LEU B 1 45 ? 61.16439 -10.39863 41.83961 1.000 35.21897 45 LEU B CA 1
ATOM 4420 C C . LEU B 1 45 ? 61.74490 -11.75728 42.19727 1.000 38.25055 45 LEU B C 1
ATOM 4421 O O . LEU B 1 45 ? 61.86610 -12.63453 41.34078 1.000 38.47169 45 LEU B O 1
ATOM 4437 N N . LEU B 1 46 ? 62.13671 -11.93093 43.45185 1.000 39.37423 46 LEU B N 1
ATOM 4438 C CA . LEU B 1 46 ? 62.77248 -13.17402 43.88560 1.000 37.25690 46 LEU B CA 1
ATOM 4439 C C . LEU B 1 46 ? 61.81839 -13.93375 44.78306 1.000 40.77499 46 LEU B C 1
ATOM 4440 O O . LEU B 1 46 ? 61.38944 -13.41163 45.81666 1.000 43.47396 46 LEU B O 1
ATOM 4456 N N . PHE B 1 47 ? 61.53995 -15.17978 44.42945 1.000 37.47750 47 PHE B N 1
ATOM 4457 C CA . PHE B 1 47 ? 60.60687 -15.99769 45.20007 1.000 36.97456 47 PHE B CA 1
ATOM 4458 C C . PHE B 1 47 ? 61.34725 -17.16905 45.81564 1.000 40.65672 47 PHE B C 1
ATOM 4459 O O . PHE B 1 47 ? 61.93190 -17.98940 45.08585 1.000 39.37909 47 PHE B O 1
ATOM 4476 N N . PRO B 1 48 ? 61.44170 -17.25431 47.12813 1.000 42.26938 48 PRO B N 1
ATOM 4477 C CA . PRO B 1 48 ? 62.26566 -18.30740 47.70196 1.000 43.52254 48 PRO B CA 1
ATOM 4478 C C . PRO B 1 48 ? 61.62274 -19.64027 47.40211 1.000 49.66124 48 PRO B C 1
ATOM 4479 O O . PRO B 1 48 ? 60.39923 -19.74243 47.28539 1.000 48.88283 48 PRO B O 1
ATOM 4490 N N . GLN B 1 49 ? 62.46260 -20.65572 47.21800 1.000 45.78866 49 GLN B N 1
ATOM 4491 C CA . GLN B 1 49 ? 61.98013 -21.98308 46.89795 1.000 46.12669 49 GLN B CA 1
ATOM 4492 C C . GLN B 1 49 ? 62.21618 -22.87783 48.09167 1.000 48.55469 49 GLN B C 1
ATOM 4493 O O . GLN B 1 49 ? 63.18776 -22.69964 48.83077 1.000 48.55344 49 GLN B O 1
ATOM 4507 N N . GLN B 1 50 ? 61.29717 -23.80969 48.29768 1.000 52.01527 50 GLN B N 1
ATOM 4508 C CA . GLN B 1 50 ? 61.46919 -24.76167 49.37235 1.000 54.13958 50 GLN B CA 1
ATOM 4509 C C . GLN B 1 50 ? 62.62325 -25.66673 48.99381 1.000 45.18144 50 GLN B C 1
ATOM 4510 O O . GLN B 1 50 ? 62.64024 -26.23192 47.89622 1.000 48.49027 50 GLN B O 1
ATOM 4524 N N . GLY B 1 51 ? 63.59396 -25.79098 49.89155 1.000 45.23455 51 GLY B N 1
ATOM 4525 C CA . GLY B 1 51 ? 64.66436 -26.74902 49.68959 1.000 47.45568 51 GLY B CA 1
ATOM 4526 C C . GLY B 1 51 ? 65.64497 -26.40174 48.60050 1.000 40.32196 51 GLY B C 1
ATOM 4527 O O . GLY B 1 51 ? 66.29963 -27.28870 48.07857 1.000 40.65963 51 GLY B O 1
ATOM 4531 N N . ASP B 1 52 ? 65.79275 -25.12754 48.26238 1.000 39.07879 52 ASP B N 1
ATOM 4532 C CA . ASP B 1 52 ? 66.73662 -24.72853 47.23224 1.000 37.82474 52 ASP B CA 1
ATOM 4533 C C . ASP B 1 52 ? 67.16593 -23.31014 47.56915 1.000 39.98191 52 ASP B C 1
ATOM 4534 O O . ASP B 1 52 ? 66.32478 -22.45945 47.87580 1.000 43.07502 52 ASP B O 1
ATOM 4543 N N . GLU B 1 53 ? 68.47724 -23.07775 47.58772 1.000 36.59777 53 GLU B N 1
ATOM 4544 C CA . GLU B 1 53 ? 68.98866 -21.76410 47.96545 1.000 37.58236 53 GLU B CA 1
ATOM 4545 C C . GLU B 1 53 ? 68.78141 -20.71034 46.89073 1.000 38.81166 53 GLU B C 1
ATOM 4546 O O . GLU B 1 53 ? 68.84976 -19.51509 47.18557 1.000 42.46547 53 GLU B O 1
ATOM 4558 N N . ARG B 1 54 ? 68.63668 -21.11210 45.67213 1.000 36.17337 54 ARG B N 1
ATOM 4559 C CA . ARG B 1 54 ? 68.43556 -20.16411 44.59157 1.000 39.52346 54 ARG B CA 1
ATOM 4560 C C . ARG B 1 54 ? 66.97764 -19.74135 44.53193 1.000 36.99684 54 ARG B C 1
ATOM 4561 O O . ARG B 1 54 ? 66.09867 -20.59750 44.46058 1.000 41.05350 54 ARG B O 1
ATOM 4582 N N . PRO B 1 55 ? 66.67894 -18.46120 44.44250 1.000 39.69196 55 PRO B N 1
ATOM 4583 C CA . PRO B 1 55 ? 65.28008 -18.05375 44.32140 1.000 40.72853 55 PRO B CA 1
ATOM 4584 C C . PRO B 1 55 ? 64.78152 -18.27693 42.90981 1.000 37.41605 55 PRO B C 1
ATOM 4585 O O . PRO B 1 55 ? 65.56023 -18.31036 41.96176 1.000 42.77902 55 PRO B O 1
ATOM 4596 N N . LEU B 1 56 ? 63.47499 -18.46628 42.77404 1.000 39.38463 56 LEU B N 1
ATOM 4597 C CA . LEU B 1 56 ? 62.86470 -18.28685 41.47065 1.000 39.72173 56 LEU B CA 1
ATOM 4598 C C . LEU B 1 56 ? 62.76260 -16.80304 41.16297 1.000 38.89905 56 LEU B C 1
ATOM 4599 O O . LEU B 1 56 ? 62.47591 -15.99446 42.04759 1.000 39.39450 56 LEU B O 1
ATOM 4615 N N . MET B 1 57 ? 62.92983 -16.45128 39.88912 1.000 37.46507 57 MET B N 1
ATOM 4616 C CA . MET B 1 57 ? 62.96198 -15.05790 39.47490 1.000 40.75366 57 MET B CA 1
ATOM 4617 C C . MET B 1 57 ? 61.92987 -14.78153 38.39467 1.000 39.65634 57 MET B C 1
ATOM 4618 O O . MET B 1 57 ? 61.70855 -15.60013 37.49593 1.000 38.88909 57 MET B O 1
ATOM 4632 N N . ARG B 1 58 ? 61.27815 -13.63402 38.50915 1.000 31.54048 58 ARG B N 1
ATOM 4633 C CA . ARG B 1 58 ? 60.27842 -13.21718 37.54330 1.000 33.14171 58 ARG B CA 1
ATOM 4634 C C . ARG B 1 58 ? 60.50396 -11.75499 37.19126 1.000 35.25102 58 ARG B C 1
ATOM 4635 O O . ARG B 1 58 ? 60.85746 -10.95085 38.06021 1.000 35.34766 58 ARG B O 1
ATOM 4656 N N . THR B 1 59 ? 60.32056 -11.41762 35.91501 1.000 31.47622 59 THR B N 1
ATOM 4657 C CA . THR B 1 59 ? 60.64402 -10.09277 35.40621 1.000 30.87675 59 THR B CA 1
ATOM 4658 C C . THR B 1 59 ? 59.37267 -9.26644 35.29893 1.000 31.57123 59 THR B C 1
ATOM 4659 O O . THR B 1 59 ? 58.37879 -9.73427 34.73062 1.000 31.31079 59 THR B O 1
ATOM 4670 N N . TYR B 1 60 ? 59.41224 -8.05196 35.85870 1.000 28.88623 60 TYR B N 1
ATOM 4671 C CA . TYR B 1 60 ? 58.29751 -7.11166 35.86743 1.000 25.25179 60 TYR B CA 1
ATOM 4672 C C . TYR B 1 60 ? 58.82783 -5.70945 35.58417 1.000 30.91215 60 TYR B C 1
ATOM 4673 O O . TYR B 1 60 ? 60.03153 -5.43995 35.64242 1.000 29.97536 60 TYR B O 1
ATOM 4691 N N . THR B 1 61 ? 57.91056 -4.83200 35.22855 1.000 25.97088 61 THR B N 1
ATOM 4692 C CA . THR B 1 61 ? 58.22300 -3.46335 34.84543 1.000 26.87766 61 THR B CA 1
ATOM 4693 C C . THR B 1 61 ? 57.91557 -2.52020 36.00225 1.000 25.93493 61 THR B C 1
ATOM 4694 O O . THR B 1 61 ? 56.92532 -2.69178 36.71523 1.000 24.17431 61 THR B O 1
ATOM 4705 N N . ILE B 1 62 ? 58.76332 -1.51670 36.18632 1.000 28.12229 62 ILE B N 1
ATOM 4706 C CA . ILE B 1 62 ? 58.44080 -0.41231 37.08444 1.000 28.13017 62 ILE B CA 1
ATOM 4707 C C . ILE B 1 62 ? 57.43173 0.47233 36.35837 1.000 27.13331 62 ILE B C 1
ATOM 4708 O O . ILE B 1 62 ? 57.78143 1.18017 35.41139 1.000 25.99221 62 ILE B O 1
ATOM 4724 N N . ARG B 1 63 ? 56.16604 0.42123 36.79822 1.000 23.66731 63 ARG B N 1
ATOM 4725 C CA . ARG B 1 63 ? 55.09701 1.19973 36.17508 1.000 23.79963 63 ARG B CA 1
ATOM 4726 C C . ARG B 1 63 ? 55.14942 2.67752 36.53752 1.000 22.61630 63 ARG B C 1
ATOM 4727 O O . ARG B 1 63 ? 54.90117 3.52306 35.67803 1.000 23.15838 63 ARG B O 1
ATOM 4748 N N . GLN B 1 64 ? 55.40393 2.99620 37.80696 1.000 22.80553 64 GLN B N 1
ATOM 4749 C CA . GLN B 1 64 ? 55.49893 4.35824 38.32629 1.000 22.34949 64 GLN B CA 1
ATOM 4750 C C . GLN B 1 64 ? 56.50960 4.35560 39.44684 1.000 26.12914 64 GLN B C 1
ATOM 4751 O O . GLN B 1 64 ? 56.70437 3.34240 40.11946 1.000 23.04254 64 GLN B O 1
ATOM 4765 N N . GLN B 1 65 ? 57.12983 5.50375 39.66615 1.000 29.61050 65 GLN B N 1
ATOM 4766 C CA . GLN B 1 65 ? 58.10416 5.64260 40.73124 1.000 28.56443 65 GLN B CA 1
ATOM 4767 C C . GLN B 1 65 ? 57.91191 6.99312 41.38770 1.000 30.08911 65 GLN B C 1
ATOM 4768 O O . GLN B 1 65 ? 57.68931 8.00004 40.70318 1.000 29.48567 65 GLN B O 1
ATOM 4782 N N . ARG B 1 66 ? 57.93756 6.99022 42.71043 1.000 28.34034 66 ARG B N 1
ATOM 4783 C CA . ARG B 1 66 ? 57.85178 8.17707 43.52941 1.000 28.01714 66 ARG B CA 1
ATOM 4784 C C . ARG B 1 66 ? 59.09201 8.19671 44.39800 1.000 33.08995 66 ARG B C 1
ATOM 4785 O O . ARG B 1 66 ? 59.97947 7.35145 44.25054 1.000 34.20239 66 ARG B O 1
ATOM 4806 N N . MET B 1 67 ? 59.15646 9.17049 45.30265 1.000 33.88934 67 MET B N 1
ATOM 4807 C CA . MET B 1 67 ? 60.38894 9.38393 46.04966 1.000 34.85334 67 MET B CA 1
ATOM 4808 C C . MET B 1 67 ? 60.83125 8.11031 46.74244 1.000 37.20395 67 MET B C 1
ATOM 4809 O O . MET B 1 67 ? 61.99523 7.70580 46.61817 1.000 36.18782 67 MET B O 1
ATOM 4823 N N . ASN B 1 68 ? 59.89610 7.42035 47.42388 1.000 32.12501 68 ASN B N 1
ATOM 4824 C CA . ASN B 1 68 ? 60.23844 6.27929 48.26819 1.000 29.10863 68 ASN B CA 1
ATOM 4825 C C . ASN B 1 68 ? 59.42272 5.03604 47.92703 1.000 30.82102 68 ASN B C 1
ATOM 4826 O O . ASN B 1 68 ? 59.32389 4.11728 48.75523 1.000 26.11016 68 ASN B O 1
ATOM 4837 N N . GLU B 1 69 ? 58.93075 4.93067 46.69501 1.000 28.81530 69 GLU B N 1
ATOM 4838 C CA . GLU B 1 69 ? 58.00160 3.86818 46.32351 1.000 24.74890 69 GLU B CA 1
ATOM 4839 C C . GLU B 1 69 ? 58.07906 3.62265 44.82901 1.000 26.73164 69 GLU B C 1
ATOM 4840 O O . GLU B 1 69 ? 58.36682 4.53676 44.06434 1.000 25.72533 69 GLU B O 1
ATOM 4852 N N . ILE B 1 70 ? 57.77880 2.37932 44.42280 1.000 24.19880 70 ILE B N 1
ATOM 4853 C CA . ILE B 1 70 ? 57.51417 2.02797 43.03410 1.000 26.73583 70 ILE B CA 1
ATOM 4854 C C . ILE B 1 70 ? 56.18425 1.28471 42.98995 1.000 25.14345 70 ILE B C 1
ATOM 4855 O O . ILE B 1 70 ? 55.79802 0.61630 43.95354 1.000 22.10136 70 ILE B O 1
ATOM 4871 N N . ASP B 1 71 ? 55.48891 1.40078 41.86141 1.000 22.05745 71 ASP B N 1
ATOM 4872 C CA . ASP B 1 71 ? 54.34440 0.56739 41.52836 1.000 23.20724 71 ASP B CA 1
ATOM 4873 C C . ASP B 1 71 ? 54.73637 -0.45371 40.46565 1.000 25.85841 71 ASP B C 1
ATOM 4874 O O . ASP B 1 71 ? 55.46379 -0.12995 39.51061 1.000 22.87987 71 ASP B O 1
ATOM 4883 N N . VAL B 1 72 ? 54.23716 -1.67882 40.63556 1.000 23.38878 72 VAL B N 1
ATOM 4884 C CA . VAL B 1 72 ? 54.42463 -2.77607 39.69658 1.000 24.86230 72 VAL B CA 1
ATOM 4885 C C . VAL B 1 72 ? 53.05665 -3.33387 39.35130 1.000 21.58373 72 VAL B C 1
ATOM 4886 O O . VAL B 1 72 ? 52.25370 -3.59766 40.25132 1.000 21.44233 72 VAL B O 1
ATOM 4899 N N . ASP B 1 73 ? 52.78653 -3.49217 38.05271 1.000 20.43389 73 ASP B N 1
ATOM 4900 C CA . ASP B 1 73 ? 51.47963 -3.90314 37.54471 1.000 20.44930 73 ASP B CA 1
ATOM 4901 C C . ASP B 1 73 ? 51.55661 -5.34813 37.09410 1.000 19.07240 73 ASP B C 1
ATOM 4902 O O . ASP B 1 73 ? 52.38476 -5.68267 36.23306 1.000 22.75491 73 ASP B O 1
ATOM 4911 N N . PHE B 1 74 ? 50.68736 -6.19131 37.66708 1.000 21.85925 74 PHE B N 1
ATOM 4912 C CA . PHE B 1 74 ? 50.67029 -7.63212 37.43542 1.000 21.12900 74 PHE B CA 1
ATOM 4913 C C . PHE B 1 74 ? 49.44367 -7.99734 36.61630 1.000 22.08858 74 PHE B C 1
ATOM 4914 O O . PHE B 1 74 ? 48.31286 -7.70512 37.03225 1.000 21.54690 74 PHE B O 1
ATOM 4931 N N . VAL B 1 75 ? 49.66468 -8.68152 35.49065 1.000 25.21210 75 VAL B N 1
ATOM 4932 C CA . VAL B 1 75 ? 48.57339 -9.29688 34.75015 1.000 22.43605 75 VAL B CA 1
ATOM 4933 C C . VAL B 1 75 ? 48.08518 -10.52258 35.52064 1.000 24.34467 75 VAL B C 1
ATOM 4934 O O . VAL B 1 75 ? 48.85367 -11.43997 35.84306 1.000 25.28422 75 VAL B O 1
ATOM 4947 N N . LEU B 1 76 ? 46.79395 -10.56916 35.80793 1.000 25.66453 76 LEU B N 1
ATOM 4948 C CA . LEU B 1 76 ? 46.24316 -11.72350 36.50226 1.000 22.78347 76 LEU B CA 1
ATOM 4949 C C . LEU B 1 76 ? 45.92127 -12.75290 35.44178 1.000 28.02931 76 LEU B C 1
ATOM 4950 O O . LEU B 1 76 ? 44.77460 -12.95878 35.05219 1.000 29.80547 76 LEU B O 1
ATOM 4966 N N . HIS B 1 77 ? 46.96762 -13.40555 34.97089 1.000 29.67901 77 HIS B N 1
ATOM 4967 C CA . HIS B 1 77 ? 46.86343 -14.24104 33.80141 1.000 30.11255 77 HIS B CA 1
ATOM 4968 C C . HIS B 1 77 ? 46.33802 -15.61733 34.17316 1.000 34.88669 77 HIS B C 1
ATOM 4969 O O . HIS B 1 77 ? 46.33517 -16.01052 35.33623 1.000 31.58111 77 HIS B O 1
ATOM 4984 N N . ASP B 1 78 ? 45.82745 -16.31678 33.15393 1.000 40.19838 78 ASP B N 1
ATOM 4985 C CA . ASP B 1 78 ? 45.45371 -17.72875 33.24616 1.000 39.33714 78 ASP B CA 1
ATOM 4986 C C . ASP B 1 78 ? 46.65754 -18.58683 33.60280 1.000 34.98009 78 ASP B C 1
ATOM 4987 O O . ASP B 1 78 ? 47.77402 -18.35093 33.13497 1.000 36.25773 78 ASP B O 1
ATOM 4996 N N . THR B 1 79 ? 46.41851 -19.61092 34.40491 1.000 38.63063 79 THR B N 1
ATOM 4997 C CA . THR B 1 79 ? 47.48252 -20.51787 34.79146 1.000 37.75168 79 THR B CA 1
ATOM 4998 C C . THR B 1 79 ? 48.46139 -19.77069 35.67642 1.000 36.06345 79 THR B C 1
ATOM 4999 O O . THR B 1 79 ? 49.55763 -19.40832 35.24740 1.000 38.23502 79 THR B O 1
ATOM 5010 N N . ASP B 1 80 ? 48.07647 -19.55931 36.92223 1.000 38.30588 80 ASP B N 1
ATOM 5011 C CA . ASP B 1 80 ? 48.93019 -18.82580 37.83727 1.000 37.39022 80 ASP B CA 1
ATOM 5012 C C . ASP B 1 80 ? 50.34243 -19.37629 37.83532 1.000 37.82805 80 ASP B C 1
ATOM 5013 O O . ASP B 1 80 ? 50.56597 -20.56957 37.64171 1.000 42.36878 80 ASP B O 1
ATOM 5022 N N . GLY B 1 81 ? 51.29338 -18.47099 37.98087 1.000 37.53491 81 GLY B N 1
ATOM 5023 C CA . GLY B 1 81 ? 52.63481 -18.81159 38.37457 1.000 36.31145 81 GLY B CA 1
ATOM 5024 C C . GLY B 1 81 ? 52.89799 -18.20975 39.74192 1.000 34.54734 81 GLY B C 1
ATOM 5025 O O . GLY B 1 81 ? 52.01635 -17.60117 40.35981 1.000 36.65958 81 GLY B O 1
ATOM 5029 N N . PRO B 1 82 ? 54.12164 -18.34309 40.23558 1.000 32.01032 82 PRO B N 1
ATOM 5030 C CA . PRO B 1 82 ? 54.42098 -17.78001 41.55726 1.000 32.22047 82 PRO B CA 1
ATOM 5031 C C . PRO B 1 82 ? 54.23478 -16.27815 41.63373 1.000 32.84339 82 PRO B C 1
ATOM 5032 O O . PRO B 1 82 ? 53.84174 -15.76195 42.68752 1.000 31.54492 82 PRO B O 1
ATOM 5043 N N . ALA B 1 83 ? 54.50820 -15.54582 40.56158 1.000 31.05268 83 ALA B N 1
ATOM 5044 C CA . ALA B 1 83 ? 54.42103 -14.09989 40.66206 1.000 29.35100 83 ALA B CA 1
ATOM 5045 C C . ALA B 1 83 ? 52.96464 -13.65255 40.69453 1.000 31.06029 83 ALA B C 1
ATOM 5046 O O . ALA B 1 83 ? 52.56998 -12.85476 41.55248 1.000 27.56854 83 ALA B O 1
ATOM 5053 N N . SER B 1 84 ? 52.13614 -14.16506 39.78412 1.000 26.93861 84 SER B N 1
ATOM 5054 C CA . SER B 1 84 ? 50.73785 -13.74296 39.79757 1.000 27.18600 84 SER B CA 1
ATOM 5055 C C . SER B 1 84 ? 50.03256 -14.23705 41.05477 1.000 27.47873 84 SER B C 1
ATOM 5056 O O . SER B 1 84 ? 49.19490 -13.52428 41.60614 1.000 28.43152 84 SER B O 1
ATOM 5064 N N . ARG B 1 85 ? 50.36878 -15.43368 41.54819 1.000 28.41974 85 ARG B N 1
ATOM 5065 C CA . ARG B 1 85 ? 49.81384 -15.86674 42.82878 1.000 32.97639 85 ARG B CA 1
ATOM 5066 C C . ARG B 1 85 ? 50.23162 -14.93714 43.95359 1.000 29.56004 85 ARG B C 1
ATOM 5067 O O . ARG B 1 85 ? 49.43376 -14.62052 44.84762 1.000 31.72257 85 ARG B O 1
ATOM 5088 N N . TRP B 1 86 ? 51.49842 -14.54697 43.96651 1.000 30.48349 86 TRP B N 1
ATOM 5089 C CA . TRP B 1 86 ? 51.97699 -13.69049 45.03843 1.000 32.97726 86 TRP B CA 1
ATOM 5090 C C . TRP B 1 86 ? 51.22178 -12.37008 45.01941 1.000 28.68288 86 TRP B C 1
ATOM 5091 O O . TRP B 1 86 ? 50.84056 -11.84336 46.06866 1.000 29.09592 86 TRP B O 1
ATOM 5112 N N . ALA B 1 87 ? 50.97760 -11.82396 43.83484 1.000 27.26743 87 ALA B N 1
ATOM 5113 C CA . ALA B 1 87 ? 50.36255 -10.50219 43.77679 1.000 22.68006 87 ALA B CA 1
ATOM 5114 C C . ALA B 1 87 ? 48.96544 -10.55234 44.35272 1.000 25.32761 87 ALA B C 1
ATOM 5115 O O . ALA B 1 87 ? 48.55567 -9.65231 45.09280 1.000 22.02608 87 ALA B O 1
ATOM 5122 N N . LYS B 1 88 ? 48.22536 -11.62494 44.05397 1.000 28.74357 88 LYS B N 1
ATOM 5123 C CA . LYS B 1 88 ? 46.86665 -11.74980 44.58229 1.000 30.23150 88 LYS B CA 1
ATOM 5124 C C . LYS B 1 88 ? 46.87919 -12.02237 46.07036 1.000 28.63343 88 LYS B C 1
ATOM 5125 O O . LYS B 1 88 ? 46.04206 -11.49685 46.81206 1.000 29.84874 88 LYS B O 1
ATOM 5144 N N . SER B 1 89 ? 47.82826 -12.82913 46.53770 1.000 29.31535 89 SER B N 1
ATOM 5145 C CA . SER B 1 89 ? 47.78825 -13.25491 47.92192 1.000 29.11084 89 SER B CA 1
ATOM 5146 C C . SER B 1 89 ? 48.50059 -12.30207 48.87216 1.000 28.08790 89 SER B C 1
ATOM 5147 O O . SER B 1 89 ? 48.22443 -12.32769 50.07168 1.000 28.97078 89 SER B O 1
ATOM 5155 N N . THR B 1 90 ? 49.39640 -11.45992 48.39164 1.000 25.78553 90 THR B N 1
ATOM 5156 C CA . THR B 1 90 ? 50.22713 -10.73706 49.34050 1.000 31.64593 90 THR B CA 1
ATOM 5157 C C . THR B 1 90 ? 49.40380 -9.69310 50.06665 1.000 30.28628 90 THR B C 1
ATOM 5158 O O . THR B 1 90 ? 48.35157 -9.25715 49.60160 1.000 28.02032 90 THR B O 1
ATOM 5169 N N . GLU B 1 91 ? 49.88527 -9.32513 51.24399 1.000 32.39089 91 GLU B N 1
ATOM 5170 C CA . GLU B 1 91 ? 49.17606 -8.43574 52.14570 1.000 28.26998 91 GLU B CA 1
ATOM 5171 C C . GLU B 1 91 ? 50.07397 -7.26942 52.51213 1.000 29.75302 91 GLU B C 1
ATOM 5172 O O . GLU B 1 91 ? 51.31047 -7.38584 52.54579 1.000 29.48928 91 GLU B O 1
ATOM 5184 N N . ILE B 1 92 ? 49.43660 -6.14516 52.82833 1.000 28.28778 92 ILE B N 1
ATOM 5185 C CA . ILE B 1 92 ? 50.19155 -4.99899 53.28836 1.000 24.95752 92 ILE B CA 1
ATOM 5186 C C . ILE B 1 92 ? 51.07713 -5.40940 54.44961 1.000 29.09945 92 ILE B C 1
ATOM 5187 O O . ILE B 1 92 ? 50.65179 -6.09929 55.38484 1.000 27.27018 92 ILE B O 1
ATOM 5203 N N . GLY B 1 93 ? 52.32892 -4.98715 54.39216 1.000 27.93245 93 GLY B N 1
ATOM 5204 C CA . GLY B 1 93 ? 53.27467 -5.30940 55.42414 1.000 28.59941 93 GLY B CA 1
ATOM 5205 C C . GLY B 1 93 ? 54.21365 -6.43109 55.06165 1.000 30.76824 93 GLY B C 1
ATOM 5206 O O . GLY B 1 93 ? 55.28037 -6.54295 55.66967 1.000 30.61742 93 GLY B O 1
ATOM 5210 N N . ASP B 1 94 ? 53.80598 -7.29435 54.13214 1.000 31.63308 94 ASP B N 1
ATOM 5211 C CA . ASP B 1 94 ? 54.66156 -8.36179 53.62942 1.000 31.56745 94 ASP B CA 1
ATOM 5212 C C . ASP B 1 94 ? 55.82368 -7.75261 52.88272 1.000 31.73890 94 ASP B C 1
ATOM 5213 O O . ASP B 1 94 ? 55.76130 -6.61044 52.41470 1.000 31.13861 94 ASP B O 1
ATOM 5222 N N . THR B 1 95 ? 56.88301 -8.53418 52.74516 1.000 36.41277 95 THR B N 1
ATOM 5223 C CA . THR B 1 95 ? 58.06402 -8.08579 52.03547 1.000 35.06181 95 THR B CA 1
ATOM 5224 C C . THR B 1 95 ? 58.42139 -9.06805 50.93234 1.000 32.71774 95 THR B C 1
ATOM 5225 O O . THR B 1 95 ? 58.02093 -10.23640 50.93434 1.000 33.57310 95 THR B O 1
ATOM 5236 N N . ILE B 1 96 ? 59.18075 -8.55420 49.98184 1.000 32.97293 96 ILE B N 1
ATOM 5237 C CA . ILE B 1 96 ? 59.66102 -9.33326 48.85725 1.000 34.29736 96 ILE B CA 1
ATOM 5238 C C . ILE B 1 96 ? 61.01061 -8.77131 48.44829 1.000 34.01446 96 ILE B C 1
ATOM 5239 O O . ILE B 1 96 ? 61.22652 -7.55498 48.45385 1.000 35.70047 96 ILE B O 1
ATOM 5255 N N . GLN B 1 97 ? 61.91916 -9.66103 48.08278 1.000 40.42463 97 GLN B N 1
ATOM 5256 C CA . GLN B 1 97 ? 63.22790 -9.25114 47.61497 1.000 38.64768 97 GLN B CA 1
ATOM 5257 C C . GLN B 1 97 ? 63.15747 -8.97982 46.13379 1.000 37.83854 97 GLN B C 1
ATOM 5258 O O . GLN B 1 97 ? 62.43762 -9.66582 45.40504 1.000 39.16730 97 GLN B O 1
ATOM 5272 N N . ILE B 1 98 ? 63.85143 -7.94042 45.69542 1.000 39.33537 98 ILE B N 1
ATOM 5273 C CA . ILE B 1 98 ? 63.86345 -7.61481 44.27983 1.000 38.14461 98 ILE B CA 1
ATOM 5274 C C . ILE B 1 98 ? 65.30232 -7.35822 43.84223 1.000 46.10795 98 ILE B C 1
ATOM 5275 O O . ILE B 1 98 ? 66.14917 -6.91922 44.62714 1.000 54.17974 98 ILE B O 1
ATOM 5291 N N . GLY B 1 99 ? 65.58342 -7.68106 42.58639 1.000 42.73020 99 GLY B N 1
ATOM 5292 C CA . GLY B 1 99 ? 66.84864 -7.34449 41.97087 1.000 38.21224 99 GLY B CA 1
ATOM 5293 C C . GLY B 1 99 ? 66.64477 -6.31163 40.88243 1.000 45.20559 99 GLY B C 1
ATOM 5294 O O . GLY B 1 99 ? 65.52678 -6.15363 40.38503 1.000 44.89795 99 GLY B O 1
ATOM 5298 N N . GLY B 1 100 ? 67.69901 -5.59384 40.50891 1.000 44.80513 100 GLY B N 1
ATOM 5299 C CA . GLY B 1 100 ? 67.58891 -4.58380 39.48559 1.000 43.28074 100 GLY B CA 1
ATOM 5300 C C . GLY B 1 100 ? 67.54723 -3.21587 40.10881 1.000 45.21724 100 GLY B C 1
ATOM 5301 O O . GLY B 1 100 ? 67.78490 -3.05148 41.30621 1.000 46.35210 100 GLY B O 1
ATOM 5305 N N . PRO B 1 101 ? 67.13359 -2.22036 39.34200 1.000 46.51263 101 PRO B N 1
ATOM 5306 C CA . PRO B 1 101 ? 66.55346 -2.29206 37.99587 1.000 47.31131 101 PRO B CA 1
ATOM 5307 C C . PRO B 1 101 ? 67.56617 -2.50839 36.89909 1.000 47.77364 101 PRO B C 1
ATOM 5308 O O . PRO B 1 101 ? 68.74754 -2.19705 37.04944 1.000 46.58191 101 PRO B O 1
ATOM 5319 N N . GLY B 1 102 ? 67.08298 -3.05191 35.78460 1.000 44.66187 102 GLY B N 1
ATOM 5320 C CA . GLY B 1 102 ? 67.84670 -3.14389 34.57140 1.000 46.42404 102 GLY B CA 1
ATOM 5321 C C . GLY B 1 102 ? 67.83344 -1.84266 33.79919 1.000 51.75110 102 GLY B C 1
ATOM 5322 O O . GLY B 1 102 ? 67.34481 -0.80534 34.24984 1.000 48.28197 102 GLY B O 1
ATOM 5326 N N . LEU B 1 103 ? 68.41693 -1.90223 32.61117 1.000 54.45219 103 LEU B N 1
ATOM 5327 C CA . LEU B 1 103 ? 68.49066 -0.72620 31.76484 1.000 59.68631 103 LEU B CA 1
ATOM 5328 C C . LEU B 1 103 ? 67.13100 -0.47250 31.12549 1.000 61.43251 103 LEU B C 1
ATOM 5329 O O . LEU B 1 103 ? 66.46473 -1.41388 30.67679 1.000 62.06508 103 LEU B O 1
ATOM 5345 N N . LYS B 1 104 ? 66.69480 0.79007 31.13748 1.000 58.08375 104 LYS B N 1
ATOM 5346 C CA . LYS B 1 104 ? 65.46823 1.15170 30.44246 1.000 50.86007 104 LYS B CA 1
ATOM 5347 C C . LYS B 1 104 ? 65.69257 0.99516 28.94813 1.000 49.89505 104 LYS B C 1
ATOM 5348 O O . LYS B 1 104 ? 66.79424 1.20623 28.44037 1.000 52.46739 104 LYS B O 1
ATOM 5367 N N . LYS B 1 105 ? 64.64929 0.57813 28.24417 1.000 56.17875 105 LYS B N 1
ATOM 5368 C CA . LYS B 1 105 ? 64.70360 0.42700 26.78954 1.000 56.04483 105 LYS B CA 1
ATOM 5369 C C . LYS B 1 105 ? 63.46864 1.18328 26.29538 1.000 47.03744 105 LYS B C 1
ATOM 5370 O O . LYS B 1 105 ? 62.41998 0.59984 26.04229 1.000 49.77598 105 LYS B O 1
ATOM 5389 N N . LEU B 1 106 ? 63.58708 2.50296 26.22267 1.000 47.00387 106 LEU B N 1
ATOM 5390 C CA . LEU B 1 106 ? 62.51473 3.35035 25.73994 1.000 40.01065 106 LEU B CA 1
ATOM 5391 C C . LEU B 1 106 ? 62.55976 3.41819 24.21535 1.000 40.98722 106 LEU B C 1
ATOM 5392 O O . LEU B 1 106 ? 63.59091 3.16932 23.59901 1.000 42.92973 106 LEU B O 1
ATOM 5408 N N . ILE B 1 107 ? 61.40282 3.70063 23.61248 1.000 38.37149 107 ILE B N 1
ATOM 5409 C CA . ILE B 1 107 ? 61.33061 3.90198 22.18083 1.000 35.41612 107 ILE B CA 1
ATOM 5410 C C . ILE B 1 107 ? 62.21915 5.07164 21.78227 1.000 42.23468 107 ILE B C 1
ATOM 5411 O O . ILE B 1 107 ? 62.40619 6.03177 22.53559 1.000 39.64931 107 ILE B O 1
ATOM 5427 N N . ASN B 1 108 ? 62.75754 5.00367 20.57067 1.000 44.50042 108 ASN B N 1
ATOM 5428 C CA . ASN B 1 108 ? 63.62192 6.06870 20.08213 1.000 44.53135 108 ASN B CA 1
ATOM 5429 C C . ASN B 1 108 ? 62.78199 7.30821 19.77468 1.000 45.93487 108 ASN B C 1
ATOM 5430 O O . ASN B 1 108 ? 61.82714 7.24803 18.99473 1.000 45.69665 108 ASN B O 1
ATOM 5441 N N . LEU B 1 109 ? 63.12602 8.42998 20.38692 1.000 46.34020 109 LEU B N 1
ATOM 5442 C CA . LEU B 1 109 ? 62.37109 9.65998 20.19036 1.000 49.89492 109 LEU B CA 1
ATOM 5443 C C . LEU B 1 109 ? 62.80423 10.44840 18.95398 1.000 53.88126 109 LEU B C 1
ATOM 5444 O O . LEU B 1 109 ? 62.13773 11.43244 18.60510 1.000 53.29242 109 LEU B O 1
ATOM 5460 N N . ASN B 1 110 ? 63.89396 10.05020 18.28663 1.000 54.69428 110 ASN B N 1
ATOM 5461 C CA . ASN B 1 110 ? 64.36567 10.72846 17.07638 1.000 55.64580 110 ASN B CA 1
ATOM 5462 C C . ASN B 1 110 ? 63.59830 10.15222 15.88971 1.000 60.08510 110 ASN B C 1
ATOM 5463 O O . ASN B 1 110 ? 64.09197 9.31515 15.12544 1.000 61.15975 110 ASN B O 1
ATOM 5474 N N . ALA B 1 111 ? 62.36152 10.61611 15.73094 1.000 57.19729 111 ALA B N 1
ATOM 5475 C CA . ALA B 1 111 ? 61.51632 10.06986 14.68825 1.000 53.28581 111 ALA B CA 1
ATOM 5476 C C . ALA B 1 111 ? 60.34393 11.00189 14.43306 1.000 51.69640 111 ALA B C 1
ATOM 5477 O O . ALA B 1 111 ? 59.96022 11.81360 15.28125 1.000 54.94549 111 ALA B O 1
ATOM 5484 N N . GLU B 1 112 ? 59.76876 10.84135 13.24741 1.000 51.38927 112 GLU B N 1
ATOM 5485 C CA . GLU B 1 112 ? 58.59997 11.58896 12.81972 1.000 52.91057 112 GLU B CA 1
ATOM 5486 C C . GLU B 1 112 ? 57.28837 10.90401 13.15812 1.000 52.22410 112 GLU B C 1
ATOM 5487 O O . GLU B 1 112 ? 56.24763 11.57293 13.13260 1.000 49.52880 112 GLU B O 1
ATOM 5499 N N . TRP B 1 113 ? 57.30091 9.59396 13.42606 1.000 50.59577 113 TRP B N 1
ATOM 5500 C CA . TRP B 1 113 ? 56.10961 8.91398 13.91137 1.000 47.20589 113 TRP B CA 1
ATOM 5501 C C . TRP B 1 113 ? 56.50866 7.75125 14.79939 1.000 43.20665 113 TRP B C 1
ATOM 5502 O O . TRP B 1 113 ? 57.65469 7.30090 14.79442 1.000 44.48066 113 TRP B O 1
ATOM 5523 N N . PHE B 1 114 ? 55.53415 7.26402 15.55921 1.000 39.37172 114 PHE B N 1
ATOM 5524 C CA . PHE B 1 114 ? 55.78097 6.26501 16.58353 1.000 40.15255 114 PHE B CA 1
ATOM 5525 C C . PHE B 1 114 ? 54.72993 5.17782 16.49665 1.000 38.10322 114 PHE B C 1
ATOM 5526 O O . PHE B 1 114 ? 53.53376 5.46409 16.38861 1.000 35.21262 114 PHE B O 1
ATOM 5543 N N . LEU B 1 115 ? 55.18736 3.93597 16.55718 1.000 40.38210 115 LEU B N 1
ATOM 5544 C CA . LEU B 1 115 ? 54.31994 2.76486 16.60703 1.000 35.83963 115 LEU B CA 1
ATOM 5545 C C . LEU B 1 115 ? 54.69491 1.92672 17.81343 1.000 33.13000 115 LEU B C 1
ATOM 5546 O O . LEU B 1 115 ? 55.78402 1.35134 17.85801 1.000 34.48645 115 LEU B O 1
ATOM 5562 N N . LEU B 1 116 ? 53.79855 1.85533 18.78448 1.000 30.86297 116 LEU B N 1
ATOM 5563 C CA . LEU B 1 116 ? 53.97028 1.01186 19.95629 1.000 28.39773 116 LEU B CA 1
ATOM 5564 C C . LEU B 1 116 ? 52.94153 -0.10377 19.93781 1.000 27.95294 116 LEU B C 1
ATOM 5565 O O . LEU B 1 116 ? 51.77651 0.13233 19.61538 1.000 28.69090 116 LEU B O 1
ATOM 5581 N N . ALA B 1 117 ? 53.34018 -1.30821 20.33800 1.000 28.72230 117 ALA B N 1
ATOM 5582 C CA . ALA B 1 117 ? 52.37711 -2.40370 20.34408 1.000 27.99744 117 ALA B CA 1
ATOM 5583 C C . ALA B 1 117 ? 52.75692 -3.39430 21.42771 1.000 29.08525 117 ALA B C 1
ATOM 5584 O O . ALA B 1 117 ? 53.94258 -3.54989 21.75115 1.000 27.43427 117 ALA B O 1
ATOM 5591 N N . GLY B 1 118 ? 51.75532 -4.06024 21.98922 1.000 25.21556 118 GLY B N 1
ATOM 55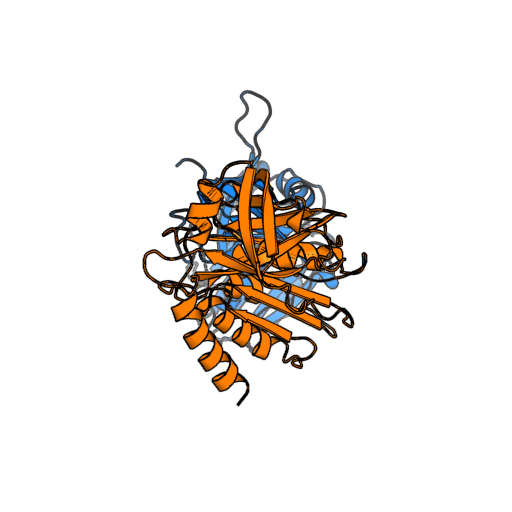92 C CA . GLY B 1 118 ? 52.04657 -5.13687 22.92768 1.000 29.46806 118 GLY B CA 1
ATOM 5593 C C . GLY B 1 118 ? 50.78282 -5.71329 23.53088 1.000 26.71133 118 GLY B C 1
ATOM 5594 O O . GLY B 1 118 ? 49.66669 -5.30293 23.20281 1.000 25.60015 118 GLY B O 1
ATOM 5598 N N . ASP B 1 119 ? 50.95970 -6.70053 24.41803 1.000 26.21571 119 ASP B N 1
ATOM 5599 C CA . ASP B 1 119 ? 49.80905 -7.23314 25.13534 1.000 24.98610 119 ASP B CA 1
ATOM 5600 C C . ASP B 1 119 ? 49.85166 -6.68845 26.56017 1.000 22.24099 119 ASP B C 1
ATOM 5601 O O . ASP B 1 119 ? 50.53316 -5.69523 26.83984 1.000 21.02923 119 ASP B O 1
ATOM 5610 N N . MET B 1 120 ? 49.09854 -7.29137 27.46664 1.000 20.28048 120 MET B N 1
ATOM 5611 C CA . MET B 1 120 ? 49.01346 -6.66627 28.78237 1.000 23.63021 120 MET B CA 1
ATOM 5612 C C . MET B 1 120 ? 50.33909 -6.72469 29.53542 1.000 23.10771 120 MET B C 1
ATOM 5613 O O . MET B 1 120 ? 50.56689 -5.89701 30.41419 1.000 21.71531 120 MET B O 1
ATOM 5627 N N . THR B 1 121 ? 51.22364 -7.69029 29.23193 1.000 24.58102 121 THR B N 1
ATOM 5628 C CA . THR B 1 121 ? 52.50673 -7.69945 29.92809 1.000 23.18143 121 THR B CA 1
ATOM 5629 C C . THR B 1 121 ? 53.34358 -6.48591 29.57367 1.000 25.55966 121 THR B C 1
ATOM 5630 O O . THR B 1 121 ? 54.21142 -6.08324 30.36752 1.000 24.42763 121 THR B O 1
ATOM 5641 N N . ALA B 1 122 ? 53.07653 -5.87187 28.41981 1.000 25.11832 122 ALA B N 1
ATOM 5642 C CA . ALA B 1 122 ? 53.78665 -4.68103 27.98095 1.000 23.84993 122 ALA B CA 1
ATOM 5643 C C . ALA B 1 122 ? 53.01423 -3.40556 28.22996 1.000 22.68176 122 ALA B C 1
ATOM 5644 O O . ALA B 1 122 ? 53.52997 -2.31324 27.96169 1.000 25.78151 122 ALA B O 1
ATOM 5651 N N . LEU B 1 123 ? 51.76942 -3.50253 28.67579 1.000 23.72922 123 LEU B N 1
ATOM 5652 C CA . LEU B 1 123 ? 50.99963 -2.28054 28.89961 1.000 20.24340 123 LEU B CA 1
ATOM 5653 C C . LEU B 1 123 ? 51.67495 -1.34617 29.89218 1.000 23.50538 123 LEU B C 1
ATOM 5654 O O . LEU B 1 123 ? 51.64780 -0.11922 29.66042 1.000 21.39562 123 LEU B O 1
ATOM 5670 N N . PRO B 1 124 ? 52.31966 -1.81863 30.97068 1.000 22.21328 124 PRO B N 1
ATOM 5671 C CA . PRO B 1 124 ? 53.00504 -0.85590 31.85533 1.000 19.44038 124 PRO B CA 1
ATOM 5672 C C . PRO B 1 124 ? 54.09542 -0.08169 31.13629 1.000 24.71287 124 PRO B C 1
ATOM 5673 O O . PRO B 1 124 ? 54.16313 1.14720 31.24073 1.000 24.80190 124 PRO B O 1
ATOM 5684 N N . ALA B 1 125 ? 54.95055 -0.76945 30.38357 1.000 23.77719 125 ALA B N 1
ATOM 5685 C CA . ALA B 1 125 ? 56.01914 -0.07659 29.67247 1.000 22.79803 125 ALA B CA 1
ATOM 5686 C C . ALA B 1 125 ? 55.46673 0.83782 28.59039 1.000 25.07174 125 ALA B C 1
ATOM 5687 O O . ALA B 1 125 ? 56.02534 1.90193 28.32190 1.000 24.64567 125 ALA B O 1
ATOM 5694 N N . ILE B 1 126 ? 54.40932 0.41688 27.90563 1.000 28.06854 126 ILE B N 1
ATOM 5695 C CA . ILE B 1 126 ? 53.84696 1.26532 26.86690 1.000 23.51173 126 ILE B CA 1
ATOM 5696 C C . ILE B 1 126 ? 53.28030 2.51964 27.48173 1.000 24.86630 126 ILE B C 1
ATOM 5697 O O . ILE B 1 126 ? 53.40767 3.62157 26.92218 1.000 25.51119 126 ILE B O 1
ATOM 5713 N N . SER B 1 127 ? 52.62358 2.36885 28.63214 1.000 23.35803 127 SER B N 1
ATOM 5714 C CA . SER B 1 127 ? 52.06475 3.51352 29.34397 1.000 22.80269 127 SER B CA 1
ATOM 5715 C C . SER B 1 127 ? 53.13093 4.54269 29.63477 1.000 27.06473 127 SER B C 1
ATOM 5716 O O . SER B 1 127 ? 52.90093 5.74525 29.46061 1.000 27.34754 127 SER B O 1
ATOM 5724 N N . VAL B 1 128 ? 54.29741 4.09294 30.10254 1.000 23.86578 128 VAL B N 1
ATOM 5725 C CA . VAL B 1 128 ? 55.37598 5.02285 30.40872 1.000 22.37300 128 VAL B CA 1
ATOM 5726 C C . VAL B 1 128 ? 55.89912 5.65611 29.13433 1.000 29.27376 128 VAL B C 1
ATOM 5727 O O . VAL B 1 128 ? 56.09082 6.87505 29.06985 1.000 29.73975 128 VAL B O 1
ATOM 5740 N N . ASN B 1 129 ? 56.14090 4.84385 28.09422 1.000 31.05919 129 ASN B N 1
ATOM 5741 C CA . ASN B 1 129 ? 56.65821 5.39933 26.84457 1.000 27.17515 129 ASN B CA 1
ATOM 5742 C C . ASN B 1 129 ? 55.73501 6.47712 26.30416 1.000 27.98169 129 ASN B C 1
ATOM 5743 O O . ASN B 1 129 ? 56.19351 7.51726 25.82484 1.000 32.37881 129 ASN B O 1
ATOM 5754 N N . LEU B 1 130 ? 54.42529 6.25931 26.40078 1.000 30.51453 130 LEU B N 1
ATOM 5755 C CA . LEU B 1 130 ? 53.48235 7.24173 25.88195 1.000 32.57018 130 LEU B CA 1
ATOM 5756 C C . LEU B 1 130 ? 53.59547 8.56166 26.61869 1.000 32.86294 130 LEU B C 1
ATOM 5757 O O . LEU B 1 130 ? 53.33061 9.61212 26.02298 1.000 36.56186 130 LEU B O 1
ATOM 5773 N N . THR B 1 131 ? 53.95422 8.53657 27.91669 1.000 31.16724 131 THR B N 1
ATOM 5774 C CA . THR B 1 131 ? 54.16703 9.79241 28.63488 1.000 32.12993 131 THR B CA 1
ATOM 5775 C C . THR B 1 131 ? 55.48229 10.46873 28.27516 1.000 33.12535 131 THR B C 1
ATOM 5776 O O . THR B 1 131 ? 55.66045 11.63577 28.61513 1.000 41.53815 131 THR B O 1
ATOM 5787 N N . GLN B 1 132 ? 56.41949 9.76689 27.63799 1.000 37.90717 132 GLN B N 1
ATOM 5788 C CA . GLN B 1 132 ? 57.67088 10.36943 27.18549 1.000 36.37567 132 GLN B CA 1
ATOM 5789 C C . GLN B 1 132 ? 57.61507 10.89338 25.76071 1.000 38.89859 132 GLN B C 1
ATOM 5790 O O . GLN B 1 132 ? 58.57385 11.52366 25.31684 1.000 40.66007 132 GLN B O 1
ATOM 5804 N N . LEU B 1 133 ? 56.56539 10.61453 25.00773 1.000 42.34102 133 LEU B N 1
ATOM 5805 C CA . LEU B 1 133 ? 56.52122 11.13280 23.64948 1.000 39.69991 133 LEU B CA 1
ATOM 5806 C C . LEU B 1 133 ? 56.23304 12.63637 23.68058 1.000 38.65668 133 LEU B C 1
ATOM 5807 O O . LEU B 1 133 ? 55.55849 13.12753 24.58588 1.000 40.81651 133 LEU B O 1
ATOM 5823 N N . PRO B 1 134 ? 56.71376 13.38921 22.69421 1.000 38.58579 134 PRO B N 1
ATOM 5824 C CA . PRO B 1 134 ? 56.35005 14.80855 22.62841 1.000 40.02563 134 PRO B CA 1
ATOM 5825 C C . PRO B 1 134 ? 54.84745 14.97983 22.46010 1.000 42.10092 134 PRO B C 1
ATOM 5826 O O . PRO B 1 134 ? 54.16289 14.10514 21.93198 1.000 42.50826 134 PRO B O 1
ATOM 5837 N N . ASN B 1 135 ? 54.32120 16.12297 22.91199 1.000 43.26718 135 ASN B N 1
ATOM 5838 C CA . ASN B 1 135 ? 52.87433 16.32996 22.80957 1.000 46.29190 135 ASN B CA 1
ATOM 5839 C C . ASN B 1 135 ? 52.38712 16.33943 21.36059 1.000 47.73562 135 ASN B C 1
ATOM 5840 O O . ASN B 1 135 ? 51.19933 16.09127 21.11828 1.000 48.04664 135 ASN B O 1
ATOM 5851 N N . ASN B 1 136 ? 53.25170 16.67718 20.39041 1.000 45.27134 136 ASN B N 1
ATOM 5852 C CA . ASN B 1 136 ? 52.82870 16.71643 18.98971 1.000 46.74049 136 ASN B CA 1
ATOM 5853 C C . ASN B 1 136 ? 53.05382 15.38976 18.27266 1.000 47.06157 136 ASN B C 1
ATOM 5854 O O . ASN B 1 136 ? 52.88467 15.32550 17.05042 1.000 42.87930 136 ASN B O 1
ATOM 5865 N N . ALA B 1 137 ? 53.37290 14.32541 19.01470 1.000 43.90824 137 ALA B N 1
ATOM 5866 C CA . ALA B 1 137 ? 53.71690 13.04869 18.40385 1.000 45.18762 137 ALA B CA 1
ATOM 5867 C C . ALA B 1 137 ? 52.55784 12.47811 17.59501 1.000 45.18503 137 ALA B C 1
ATOM 5868 O O . ALA B 1 137 ? 51.37581 12.68814 17.90103 1.000 43.67969 137 ALA B O 1
ATOM 5875 N N . VAL B 1 138 ? 52.92270 11.71570 16.56723 1.000 43.28494 138 VAL B N 1
ATOM 5876 C CA . VAL B 1 138 ? 51.97390 11.09868 15.65252 1.000 41.00513 138 VAL B CA 1
ATOM 5877 C C . VAL B 1 138 ? 52.23890 9.59999 15.61126 1.000 41.10894 138 VAL B C 1
ATOM 5878 O O . VAL B 1 138 ? 53.39945 9.16799 15.61118 1.000 41.18441 138 VAL B O 1
ATOM 5891 N N . GLY B 1 139 ? 51.16637 8.80347 15.60011 1.000 40.60661 139 GLY B N 1
ATOM 5892 C CA . GLY B 1 139 ? 51.32079 7.38324 15.33884 1.000 38.14997 139 GLY B CA 1
ATOM 5893 C C . GLY B 1 139 ? 50.21240 6.52595 15.90321 1.000 34.05066 139 GLY B C 1
ATOM 5894 O O . GLY B 1 139 ? 49.04572 6.94077 15.91806 1.000 35.31622 139 GLY B O 1
ATOM 5898 N N . TYR B 1 140 ? 50.58017 5.33990 16.39611 1.000 31.69574 140 TYR B N 1
ATOM 5899 C CA . TYR B 1 140 ? 49.63912 4.37473 16.93496 1.000 33.57464 140 TYR B CA 1
ATOM 5900 C C . TYR B 1 140 ? 50.19719 3.77321 18.22397 1.000 30.60453 140 TYR B C 1
ATOM 5901 O O . TYR B 1 140 ? 51.40364 3.53321 18.34459 1.000 31.44345 140 TYR B O 1
ATOM 5919 N N . ALA B 1 141 ? 49.30637 3.46137 19.16234 1.000 26.45793 141 ALA B N 1
ATOM 5920 C CA . ALA B 1 141 ? 49.59715 2.51349 20.23374 1.000 26.96594 141 ALA B CA 1
ATOM 5921 C C . ALA B 1 141 ? 48.52536 1.43438 20.20077 1.000 26.30958 141 ALA B C 1
ATOM 5922 O O . ALA B 1 141 ? 47.33780 1.73204 20.32351 1.000 27.82400 141 ALA B O 1
ATOM 5929 N N . VAL B 1 142 ? 48.93687 0.19126 20.00326 1.000 27.06332 142 VAL B N 1
ATOM 5930 C CA . VAL B 1 142 ? 48.02195 -0.91556 19.77918 1.000 25.23913 142 VAL B CA 1
ATOM 5931 C C . VAL B 1 142 ? 48.24537 -1.94414 20.87802 1.000 25.39421 142 VAL B C 1
ATOM 5932 O O . VAL B 1 142 ? 49.31116 -2.56216 20.95569 1.000 25.87354 142 VAL B O 1
ATOM 5945 N N . ILE B 1 143 ? 47.23285 -2.15308 21.71419 1.000 23.88973 143 ILE B N 1
ATOM 5946 C CA . ILE B 1 143 ? 47.39552 -2.97946 22.90153 1.000 23.63568 143 ILE B CA 1
ATOM 5947 C C . ILE B 1 143 ? 46.34560 -4.06289 22.93928 1.000 24.41223 143 ILE B C 1
ATOM 5948 O O . ILE B 1 143 ? 45.14750 -3.77597 22.83062 1.000 23.43845 143 ILE B O 1
ATOM 5964 N N . GLU B 1 144 ? 46.80278 -5.30421 23.10890 1.000 22.12553 144 GLU B N 1
ATOM 5965 C CA . GLU B 1 144 ? 45.93986 -6.46612 23.24176 1.000 26.96753 144 GLU B CA 1
ATOM 5966 C C . GLU B 1 144 ? 45.62880 -6.69338 24.72932 1.000 27.17147 144 GLU B C 1
ATOM 5967 O O . GLU B 1 144 ? 46.54399 -6.80971 25.54016 1.000 25.10012 144 GLU B O 1
ATOM 5979 N N . VAL B 1 145 ? 44.34627 -6.70712 25.08868 1.000 24.20012 145 VAL B N 1
ATOM 5980 C CA . VAL B 1 145 ? 43.89594 -6.88735 26.45863 1.000 27.05508 145 VAL B CA 1
ATOM 5981 C C . VAL B 1 145 ? 42.88988 -8.02845 26.49314 1.000 27.44380 145 VAL B C 1
ATOM 5982 O O . VAL B 1 145 ? 42.28163 -8.38203 25.48571 1.000 28.38075 145 VAL B O 1
ATOM 5995 N N . LEU B 1 146 ? 42.71272 -8.59242 27.69006 1.000 25.85177 146 LEU B N 1
ATOM 5996 C CA . LEU B 1 146 ? 41.87220 -9.77257 27.87523 1.000 28.48281 146 LEU B CA 1
ATOM 5997 C C . LEU B 1 146 ? 40.36944 -9.45905 27.78381 1.000 26.72048 146 LEU B C 1
ATOM 5998 O O . LEU B 1 146 ? 39.57931 -10.33031 27.40531 1.000 28.74906 146 LEU B O 1
ATOM 6014 N N . SER B 1 147 ? 39.94714 -8.24265 28.10615 1.000 26.67255 147 SER B N 1
ATOM 6015 C CA . SER B 1 147 ? 38.52389 -7.92775 28.08912 1.000 25.90758 147 SER B CA 1
ATOM 6016 C C . SER B 1 147 ? 38.36921 -6.42839 27.91681 1.000 26.21771 147 SER B C 1
ATOM 6017 O O . SER B 1 147 ? 39.31783 -5.67171 28.12263 1.000 25.44251 147 SER B O 1
ATOM 6025 N N . GLU B 1 148 ? 37.16839 -5.99438 27.53876 1.000 27.13633 148 GLU B N 1
ATOM 6026 C CA . GLU B 1 148 ? 36.97979 -4.55518 27.37812 1.000 31.54470 148 GLU B CA 1
ATOM 6027 C C . GLU B 1 148 ? 37.20026 -3.80493 28.68598 1.000 23.28630 148 GLU B C 1
ATOM 6028 O O . GLU B 1 148 ? 37.53640 -2.61843 28.66659 1.000 22.03797 148 GLU B O 1
ATOM 6040 N N . ALA B 1 149 ? 36.97344 -4.45506 29.82578 1.000 23.28302 149 ALA B N 1
ATOM 6041 C CA . ALA B 1 149 ? 37.14042 -3.79293 31.10665 1.000 24.55549 149 ALA B CA 1
ATOM 6042 C C . ALA B 1 149 ? 38.59407 -3.50662 31.39210 1.000 26.98297 149 ALA B C 1
ATOM 6043 O O . ALA B 1 149 ? 38.90230 -2.72666 32.30574 1.000 27.31480 149 ALA B O 1
ATOM 6050 N N . ASP B 1 150 ? 39.49002 -4.14976 30.65489 1.000 24.57485 150 ASP B N 1
ATOM 6051 C CA . ASP B 1 150 ? 40.91717 -3.96225 30.83905 1.000 26.10140 150 ASP B CA 1
ATOM 6052 C C . ASP B 1 150 ? 41.45086 -2.81636 29.99332 1.000 26.17668 150 ASP B C 1
ATOM 6053 O O . ASP B 1 150 ? 42.64177 -2.49968 30.05730 1.000 21.52249 150 ASP B O 1
ATOM 6062 N N . ILE B 1 151 ? 40.59164 -2.16344 29.22407 1.000 25.70049 151 ILE B N 1
ATOM 6063 C CA . ILE B 1 151 ? 41.00433 -0.92559 28.60535 1.000 23.82883 151 ILE B CA 1
ATOM 6064 C C . ILE B 1 151 ? 41.24043 0.11892 29.68721 1.000 25.53579 151 ILE B C 1
ATOM 6065 O O . ILE B 1 151 ? 40.44418 0.25785 30.62113 1.000 24.77137 151 ILE B O 1
ATOM 6081 N N . GLN B 1 152 ? 42.31999 0.89141 29.54360 1.000 24.43539 152 GLN B N 1
ATOM 6082 C CA . GLN B 1 152 ? 42.72343 1.91358 30.50371 1.000 24.85269 152 GLN B CA 1
ATOM 6083 C C . GLN B 1 152 ? 42.70087 3.29681 29.87185 1.000 27.83586 152 GLN B C 1
ATOM 6084 O O . GLN B 1 152 ? 42.97282 3.42863 28.68071 1.000 25.92148 152 GLN B O 1
ATOM 6098 N N . PRO B 1 153 ? 42.40934 4.35657 30.65481 1.000 26.46124 153 PRO B N 1
ATOM 6099 C CA . PRO B 1 153 ? 42.51077 5.73064 30.15449 1.000 30.29755 153 PRO B CA 1
ATOM 6100 C C . PRO B 1 153 ? 43.92915 6.28535 30.15554 1.000 31.75480 153 PRO B C 1
ATOM 6101 O O . PRO B 1 153 ? 44.34690 7.01979 31.01865 1.000 45.79877 153 PRO B O 1
ATOM 6112 N N . LEU B 1 154 ? 44.69790 5.95872 29.13173 1.000 31.79601 154 LEU B N 1
ATOM 6113 C CA . LEU B 1 154 ? 46.11799 6.26709 29.15738 1.000 26.95285 154 LEU B CA 1
ATOM 6114 C C . LEU B 1 154 ? 46.38016 7.70554 28.76771 1.000 32.59303 154 LEU B C 1
ATOM 6115 O O . LEU B 1 154 ? 45.71881 8.26188 27.88212 1.000 32.26218 154 LEU B O 1
ATOM 6131 N N . VAL B 1 155 ? 47.35924 8.30967 29.43061 1.000 34.31958 155 VAL B N 1
ATOM 6132 C CA . VAL B 1 155 ? 47.90641 9.57743 28.95613 1.000 29.90099 155 VAL B CA 1
ATOM 6133 C C . VAL B 1 155 ? 48.65483 9.34469 27.65735 1.000 31.67916 155 VAL B C 1
ATOM 6134 O O . VAL B 1 155 ? 49.48448 8.43097 27.56310 1.000 31.18569 155 VAL B O 1
ATOM 6147 N N . HIS B 1 156 ? 48.39798 10.19481 26.65423 1.000 31.45551 156 HIS B N 1
ATOM 6148 C CA . HIS B 1 156 ? 49.08699 10.05213 25.38165 1.000 30.94365 156 HIS B CA 1
ATOM 6149 C C . HIS B 1 156 ? 48.92725 11.30740 24.54098 1.000 31.99189 156 HIS B C 1
ATOM 6150 O O . HIS B 1 156 ? 47.96338 12.05714 24.72596 1.000 35.84218 156 HIS B O 1
ATOM 6164 N N . PRO B 1 157 ? 49.85154 11.57251 23.62497 1.000 38.40878 157 PRO B N 1
ATOM 6165 C CA . PRO B 1 157 ? 49.65768 12.69756 22.68983 1.000 36.55676 157 PRO B CA 1
ATOM 6166 C C . PRO B 1 157 ? 48.40483 12.47744 21.85198 1.000 36.19321 157 PRO B C 1
ATOM 6167 O O . PRO B 1 157 ? 48.13663 11.35532 21.42669 1.000 36.37174 157 PRO B O 1
ATOM 6178 N N . ARG B 1 158 ? 47.65050 13.56645 21.58761 1.000 41.91064 158 ARG B N 1
ATOM 6179 C CA . ARG B 1 158 ? 46.34751 13.43484 20.91932 1.000 38.74697 158 ARG B CA 1
ATOM 6180 C C . ARG B 1 158 ? 46.45162 12.71752 19.57562 1.000 36.78973 158 ARG B C 1
ATOM 6181 O O . ARG B 1 158 ? 45.52180 12.00489 19.18060 1.000 42.90825 158 ARG B O 1
ATOM 6202 N N . ASN B 1 159 ? 47.54987 12.88495 18.85322 1.000 39.62606 159 ASN B N 1
ATOM 6203 C CA . ASN B 1 159 ? 47.66414 12.32441 17.51203 1.000 40.63295 159 ASN B CA 1
ATOM 6204 C C . ASN B 1 159 ? 48.41259 11.00252 17.47907 1.000 41.29954 159 ASN B C 1
ATOM 6205 O O . ASN B 1 159 ? 48.75927 10.52023 16.39932 1.000 37.89051 159 ASN B O 1
ATOM 6216 N N . VAL B 1 160 ? 48.69517 10.42616 18.63712 1.000 37.98942 160 VAL B N 1
ATOM 6217 C CA . VAL B 1 160 ? 49.05212 9.02423 18.74654 1.000 36.71614 160 VAL B CA 1
ATOM 6218 C C . VAL B 1 160 ? 47.75118 8.29744 19.07518 1.000 38.39154 160 VAL B C 1
ATOM 6219 O O . VAL B 1 160 ? 47.21940 8.43302 20.18072 1.000 36.96037 160 VAL B O 1
ATOM 6232 N N . GLN B 1 161 ? 47.20344 7.57885 18.09413 1.000 33.52994 161 GLN B N 1
ATOM 6233 C CA . GLN B 1 161 ? 45.87661 7.00298 18.23177 1.000 34.62672 161 GLN B CA 1
ATOM 6234 C C . GLN B 1 161 ? 45.94935 5.68001 18.97679 1.000 30.15616 161 GLN B C 1
ATOM 6235 O O . GLN B 1 161 ? 46.73475 4.80730 18.61533 1.000 30.83031 161 GLN B O 1
ATOM 6249 N N . LEU B 1 162 ? 45.13077 5.53677 20.01644 1.000 29.83728 162 LEU B N 1
ATOM 6250 C CA . LEU B 1 162 ? 45.06453 4.29761 20.79504 1.000 28.22387 162 LEU B CA 1
ATOM 6251 C C . LEU B 1 162 ? 44.15794 3.30229 20.12252 1.000 28.35046 162 LEU B C 1
ATOM 6252 O O . LEU B 1 162 ? 43.06405 3.65131 19.66829 1.000 30.92223 162 LEU B O 1
ATOM 6268 N N . HIS B 1 163 ? 44.62299 2.06628 20.04359 1.000 28.54948 163 HIS B N 1
ATOM 6269 C CA . HIS B 1 163 ? 43.86325 0.98086 19.44892 1.000 24.27064 163 HIS B CA 1
ATOM 6270 C C . HIS B 1 163 ? 43.91783 -0.18062 20.40738 1.000 25.30062 163 HIS B C 1
ATOM 6271 O O . HIS B 1 163 ? 45.00218 -0.58497 20.84554 1.000 27.88216 163 HIS B O 1
ATOM 6285 N N . TRP B 1 164 ? 42.76200 -0.72272 20.72014 1.000 23.66792 164 TRP B N 1
ATOM 6286 C CA . TRP B 1 164 ? 42.66708 -1.82244 21.65646 1.000 24.36476 164 TRP B CA 1
ATOM 6287 C C . TRP B 1 164 ? 42.17358 -3.04996 20.91660 1.000 24.11854 164 TRP B C 1
ATOM 6288 O O . TRP B 1 164 ? 41.22693 -2.96968 20.11819 1.000 23.99165 164 TRP B O 1
ATOM 6309 N N . VAL B 1 165 ? 42.86630 -4.16438 21.13783 1.000 23.55162 165 VAL B N 1
ATOM 6310 C CA . VAL B 1 165 ? 42.48920 -5.45910 20.58295 1.000 24.57932 165 VAL B CA 1
ATOM 6311 C C . VAL B 1 165 ? 42.07243 -6.33326 21.74957 1.000 30.40381 165 VAL B C 1
ATOM 6312 O O . VAL B 1 165 ? 42.84737 -6.54358 22.69440 1.000 30.62210 165 VAL B O 1
ATOM 6325 N N . ILE B 1 166 ? 40.85747 -6.82749 21.71012 1.000 24.33844 166 ILE B N 1
ATOM 6326 C CA . ILE B 1 166 ? 40.30896 -7.55702 22.84346 1.000 28.96532 166 ILE B CA 1
ATOM 6327 C C . ILE B 1 166 ? 40.39563 -9.01096 22.48121 1.000 29.43956 166 ILE B C 1
ATOM 6328 O O . ILE B 1 166 ? 39.78369 -9.44001 21.50617 1.000 33.56064 166 ILE B O 1
ATOM 6344 N N . ASN B 1 167 ? 41.20675 -9.74574 23.22098 1.000 28.12492 167 ASN B N 1
ATOM 6345 C CA . ASN B 1 167 ? 41.48509 -11.13724 22.91285 1.000 34.02452 167 ASN B CA 1
ATOM 6346 C C . ASN B 1 167 ? 41.52203 -11.91793 24.22517 1.000 32.55470 167 ASN B C 1
ATOM 6347 O O . ASN B 1 167 ? 42.50001 -11.80789 24.96577 1.000 31.38506 167 ASN B O 1
ATOM 6358 N N . PRO B 1 168 ? 40.50237 -12.73006 24.54083 1.000 35.57504 168 PRO B N 1
ATOM 6359 C CA . PRO B 1 168 ? 40.42275 -13.32295 25.88563 1.000 33.63262 168 PRO B CA 1
ATOM 6360 C C . PRO B 1 168 ? 41.43215 -14.41717 26.13381 1.000 35.44641 168 PRO B C 1
ATOM 6361 O O . PRO B 1 168 ? 41.60359 -14.82194 27.28711 1.000 34.76043 168 PRO B O 1
ATOM 6372 N N . GLU B 1 169 ? 42.07128 -14.93831 25.09594 1.000 32.32347 169 GLU B N 1
ATOM 6373 C CA . GLU B 1 169 ? 43.05476 -15.99400 25.26538 1.000 36.24807 169 GLU B CA 1
ATOM 6374 C C . GLU B 1 169 ? 44.13023 -15.79027 24.21791 1.000 39.62170 169 GLU B C 1
ATOM 6375 O O . GLU B 1 169 ? 43.80733 -15.66097 23.03246 1.000 39.74274 169 GLU B O 1
ATOM 6387 N N . ALA B 1 170 ? 45.39256 -15.79287 24.63369 1.000 37.21196 170 ALA B N 1
ATOM 6388 C CA . ALA B 1 170 ? 46.46805 -15.58743 23.67047 1.000 36.66694 170 ALA B CA 1
ATOM 6389 C C . ALA B 1 170 ? 46.38518 -16.60061 22.53472 1.000 40.75204 170 ALA B C 1
ATOM 6390 O O . ALA B 1 170 ? 46.02514 -17.76836 22.72412 1.000 46.69111 170 ALA B O 1
ATOM 6397 N N . ASP B 1 171 ? 46.74748 -16.14095 21.35882 1.000 41.68584 171 ASP B N 1
ATOM 6398 C CA . ASP B 1 171 ? 46.67157 -16.91424 20.12910 1.000 40.77377 171 ASP B CA 1
ATOM 6399 C C . ASP B 1 171 ? 48.02537 -17.54873 19.85403 1.000 41.07667 171 ASP B C 1
ATOM 6400 O O . ASP B 1 171 ? 48.99154 -16.82069 19.58407 1.000 42.45514 171 ASP B O 1
ATOM 6409 N N . PRO B 1 172 ? 48.15424 -18.87703 19.88517 1.000 45.53702 172 PRO B N 1
ATOM 6410 C CA . PRO B 1 172 ? 49.45067 -19.48845 19.55079 1.000 46.88379 172 PRO B CA 1
ATOM 6411 C C . PRO B 1 172 ? 49.93384 -19.16451 18.14085 1.000 48.88911 172 PRO B C 1
ATOM 6412 O O . PRO B 1 172 ? 51.13884 -19.27756 17.87226 1.000 49.11804 172 PRO B O 1
ATOM 6423 N N . GLU B 1 173 ? 49.02924 -18.81340 17.22662 1.000 46.87424 173 GLU B N 1
ATOM 6424 C CA . GLU B 1 173 ? 49.38348 -18.41125 15.87135 1.000 43.81847 173 GLU B CA 1
ATOM 6425 C C . GLU B 1 173 ? 49.79644 -16.94869 15.78194 1.000 43.10929 173 GLU B C 1
ATOM 6426 O O . GLU B 1 173 ? 50.21225 -16.49953 14.71208 1.000 42.86814 173 GLU B O 1
ATOM 6438 N N . GLY B 1 174 ? 49.61481 -16.17353 16.84040 1.000 41.60076 174 GLY B N 1
ATOM 6439 C CA . GLY B 1 174 ? 50.14113 -14.82580 16.85863 1.000 41.72259 174 GLY B CA 1
ATOM 6440 C C . GLY B 1 174 ? 49.46194 -13.81288 15.96046 1.000 45.09364 174 GLY B C 1
ATOM 6441 O O . GLY B 1 174 ? 50.12465 -12.86662 15.51971 1.000 47.42984 174 GLY B O 1
ATOM 6445 N N . LYS B 1 175 ? 48.14025 -13.93080 15.72812 1.000 44.22305 175 LYS B N 1
ATOM 6446 C CA . LYS B 1 175 ? 47.50100 -13.07150 14.73484 1.000 37.75059 175 LYS B CA 1
ATOM 6447 C C . LYS B 1 175 ? 46.94088 -11.73849 15.22041 1.000 40.78522 175 LYS B C 1
ATOM 6448 O O . LYS B 1 175 ? 47.02400 -10.75729 14.46883 1.000 43.00674 175 LYS B O 1
ATOM 6467 N N . PRO B 1 176 ? 46.34290 -11.63444 16.41848 1.000 42.00885 176 PRO B N 1
ATOM 6468 C CA . PRO B 1 176 ? 45.45921 -10.47024 16.68217 1.000 34.31717 176 PRO B CA 1
ATOM 6469 C C . PRO B 1 176 ? 46.12916 -9.11041 16.54963 1.000 37.05770 176 PRO B C 1
ATOM 6470 O O . PRO B 1 176 ? 45.55649 -8.20934 15.91990 1.000 37.25232 176 PRO B O 1
ATOM 6481 N N . LEU B 1 177 ? 47.30195 -8.91097 17.16387 1.000 34.99369 177 LEU B N 1
ATOM 6482 C CA . LEU B 1 177 ? 47.95981 -7.61657 17.06412 1.000 32.45679 177 LEU B CA 1
ATOM 6483 C C . LEU B 1 177 ? 48.44605 -7.36726 15.65376 1.000 34.39318 177 LEU B C 1
ATOM 6484 O O . LEU B 1 177 ? 48.26698 -6.27085 15.10183 1.000 33.57729 177 LEU B O 1
ATOM 6500 N N . ALA B 1 178 ? 49.09179 -8.37343 15.05912 1.000 35.70794 178 ALA B N 1
ATOM 6501 C CA . ALA B 1 178 ? 49.63068 -8.20150 13.72240 1.000 38.45022 178 ALA B CA 1
ATOM 6502 C C . ALA B 1 178 ? 48.51748 -7.93466 12.71361 1.000 32.94981 178 ALA B C 1
ATOM 6503 O O . ALA B 1 178 ? 48.69664 -7.14034 11.78911 1.000 35.86156 178 ALA B O 1
ATOM 6510 N N . GLU B 1 179 ? 47.36308 -8.59582 12.87225 1.000 32.95326 179 GLU B N 1
ATOM 6511 C CA . GLU B 1 179 ? 46.25654 -8.42657 11.92922 1.000 35.68438 179 GLU B CA 1
ATOM 6512 C C . GLU B 1 179 ? 45.67718 -7.01974 12.03019 1.000 37.51619 179 GLU B C 1
ATOM 6513 O O . GLU B 1 179 ? 45.29143 -6.42777 11.02132 1.000 37.02483 179 GLU B O 1
ATOM 6525 N N . ARG B 1 180 ? 45.59893 -6.47973 13.24431 1.000 31.33090 180 ARG B N 1
ATOM 6526 C CA . ARG B 1 180 ? 45.09577 -5.12754 13.43973 1.000 31.34372 180 ARG B CA 1
ATOM 6527 C C . ARG B 1 180 ? 46.04174 -4.10241 12.82399 1.000 35.09809 180 ARG B C 1
ATOM 6528 O O . ARG B 1 180 ? 45.60926 -3.18754 12.10917 1.000 31.56250 180 ARG B O 1
ATOM 6549 N N . ILE B 1 181 ? 47.34375 -4.25450 13.07621 1.000 28.38894 181 ILE B N 1
ATOM 6550 C CA . ILE B 1 181 ? 48.32488 -3.30696 12.56066 1.000 34.05941 181 ILE B CA 1
ATOM 6551 C C . ILE B 1 181 ? 48.49056 -3.41458 11.05205 1.000 35.73778 181 ILE B C 1
ATOM 6552 O O . ILE B 1 181 ? 48.71321 -2.40243 10.38238 1.000 37.83343 181 ILE B O 1
ATOM 6568 N N . ALA B 1 182 ? 48.38198 -4.61840 10.47990 1.000 37.64359 182 ALA B N 1
ATOM 6569 C CA . ALA B 1 182 ? 48.44246 -4.74082 9.02834 1.000 33.95306 182 ALA B CA 1
ATOM 6570 C C . ALA B 1 182 ? 47.27954 -4.05689 8.33729 1.000 40.34814 182 ALA B C 1
ATOM 6571 O O . ALA B 1 182 ? 47.36241 -3.77142 7.14220 1.000 40.73273 182 ALA B O 1
ATOM 6578 N N . GLN B 1 183 ? 46.17968 -3.84742 9.04384 1.000 40.66102 183 GLN B N 1
ATOM 6579 C CA . GLN B 1 183 ? 44.96889 -3.27526 8.48047 1.000 44.48487 183 GLN B CA 1
ATOM 6580 C C . GLN B 1 183 ? 44.78203 -1.83955 8.91694 1.000 44.75424 183 GLN B C 1
ATOM 6581 O O . GLN B 1 183 ? 43.66746 -1.31186 8.81699 1.000 42.95096 183 GLN B O 1
ATOM 6595 N N . LEU B 1 184 ? 45.83795 -1.23385 9.53131 1.000 41.71926 184 LEU B N 1
ATOM 6596 C CA . LEU B 1 184 ? 45.93440 0.19550 9.79144 1.000 43.85109 184 LEU B CA 1
ATOM 6597 C C . LEU B 1 184 ? 46.65596 0.86937 8.64577 1.000 38.76240 184 LEU B C 1
ATOM 6598 O O . LEU B 1 184 ? 47.53442 0.26417 8.03266 1.000 42.39104 184 LEU B O 1
ATOM 6614 N N . PRO B 1 185 ? 46.32519 2.12775 8.34259 1.000 42.77378 185 PRO B N 1
ATOM 6615 C CA . PRO B 1 185 ? 47.08967 2.83371 7.31602 1.000 44.16573 185 PRO B CA 1
ATOM 6616 C C . PRO B 1 185 ? 48.56787 2.86327 7.66306 1.000 38.97952 185 PRO B C 1
ATOM 6617 O O . PRO B 1 185 ? 48.96119 2.87080 8.82724 1.000 38.46152 185 PRO B O 1
ATOM 6628 N N . LYS B 1 186 ? 49.38063 2.81607 6.62698 1.000 42.18626 186 LYS B N 1
ATOM 6629 C CA . LYS B 1 186 ? 50.82762 2.84577 6.77012 1.000 47.09855 186 LYS B CA 1
ATOM 6630 C C . LYS B 1 186 ? 51.28028 4.26495 7.08686 1.000 46.28489 186 LYS B C 1
ATOM 6631 O O . LYS B 1 186 ? 50.76343 5.23843 6.53475 1.000 47.38137 186 LYS B O 1
ATOM 6650 N N . LEU B 1 187 ? 52.23005 4.37971 8.00488 1.000 52.41059 187 LEU B N 1
ATOM 6651 C CA . LEU B 1 187 ? 52.73211 5.67921 8.41803 1.000 51.60417 187 LEU B CA 1
ATOM 6652 C C . LEU B 1 187 ? 53.85747 6.08950 7.48570 1.000 49.79487 187 LEU B C 1
ATOM 6653 O O . LEU B 1 187 ? 54.64607 5.25463 7.03886 1.000 52.06013 187 LEU B O 1
ATOM 6669 N N . GLU B 1 188 ? 53.89677 7.37321 7.15881 1.000 55.94521 188 GLU B N 1
ATOM 6670 C CA . GLU B 1 188 ? 54.86091 7.91713 6.21193 1.000 56.81501 188 GLU B CA 1
ATOM 6671 C C . GLU B 1 188 ? 55.87644 8.78047 6.95120 1.000 58.12008 188 GLU B C 1
ATOM 6672 O O . GLU B 1 188 ? 55.50322 9.58327 7.81375 1.000 54.44819 188 GLU B O 1
ATOM 6684 N N . GLY B 1 189 ? 57.15197 8.60896 6.61995 1.000 54.16433 189 GLY B N 1
ATOM 6685 C CA . GLY B 1 189 ? 58.23159 9.35684 7.23684 1.000 57.36073 189 GLY B CA 1
ATOM 6686 C C . GLY B 1 189 ? 59.15764 8.44215 8.01298 1.000 56.02234 189 GLY B C 1
ATOM 6687 O O . GLY B 1 189 ? 59.05586 7.21203 7.95665 1.000 56.78645 189 GLY B O 1
ATOM 6691 N N . GLN B 1 190 ? 60.08943 9.05794 8.74231 1.000 57.20178 190 GLN B N 1
ATOM 6692 C CA . GLN B 1 190 ? 61.01271 8.30069 9.57805 1.000 59.38405 190 GLN B CA 1
ATOM 6693 C C . GLN B 1 190 ? 60.29146 7.91706 10.85905 1.000 56.17345 190 GLN B C 1
ATOM 6694 O O . GLN B 1 190 ? 59.73664 8.77925 11.55166 1.000 58.60798 190 GLN B O 1
ATOM 6708 N N . GLY B 1 191 ? 60.27204 6.61935 11.16225 1.000 56.61972 191 GLY B N 1
ATOM 6709 C CA . GLY B 1 191 ? 59.51859 6.10570 12.28012 1.000 54.64013 191 GLY B CA 1
ATOM 6710 C C . GLY B 1 191 ? 60.39155 5.47551 13.35174 1.000 51.15476 191 GLY B C 1
ATOM 6711 O O . GLY B 1 191 ? 61.57918 5.21169 13.15908 1.000 48.17167 191 GLY B O 1
ATOM 6715 N N . ALA B 1 192 ? 59.76246 5.22516 14.49403 1.000 43.94488 192 ALA B N 1
ATOM 6716 C CA . ALA B 1 192 ? 60.34357 4.39685 15.52675 1.000 50.26697 192 ALA B CA 1
ATOM 6717 C C . ALA B 1 192 ? 59.27041 3.42485 15.99809 1.000 49.02262 192 ALA B C 1
ATOM 6718 O O . ALA B 1 192 ? 58.08852 3.78752 16.11368 1.000 40.38252 192 ALA B O 1
ATOM 6725 N N . VAL B 1 193 ? 59.69482 2.18554 16.25173 1.000 44.95978 193 VAL B N 1
ATOM 6726 C CA . VAL B 1 193 ? 58.81043 1.10075 16.63846 1.000 41.14844 193 VAL B CA 1
ATOM 6727 C C . VAL B 1 193 ? 59.28467 0.55295 17.97547 1.000 41.64542 193 VAL B C 1
ATOM 6728 O O . VAL B 1 193 ? 60.49292 0.46958 18.24147 1.000 42.27146 193 VAL B O 1
ATOM 6741 N N . TRP B 1 194 ? 58.32149 0.20468 18.82346 1.000 37.40762 194 TRP B N 1
ATOM 6742 C CA . TRP B 1 194 ? 58.58710 -0.44060 20.09984 1.000 35.98469 194 TRP B CA 1
ATOM 6743 C C . TRP B 1 194 ? 57.48212 -1.45934 20.31309 1.000 34.88222 194 TRP B C 1
ATOM 6744 O O . TRP B 1 194 ? 56.30653 -1.09012 20.36812 1.000 29.16599 194 TRP B O 1
ATOM 6765 N N . LEU B 1 195 ? 57.83796 -2.72935 20.46792 1.000 37.18580 195 LEU B N 1
ATOM 6766 C CA . LEU B 1 195 ? 56.79468 -3.69646 20.74530 1.000 32.60205 195 LEU B CA 1
ATOM 6767 C C . LEU B 1 195 ? 57.31834 -4.81910 21.62178 1.000 30.57435 195 LEU B C 1
ATOM 6768 O O . LEU B 1 195 ? 58.48849 -5.20632 21.54807 1.000 33.46627 195 LEU B O 1
ATOM 6784 N N . ALA B 1 196 ? 56.41611 -5.33982 22.44734 1.000 30.76507 196 ALA B N 1
ATOM 6785 C CA . ALA B 1 196 ? 56.69380 -6.47186 23.31564 1.000 32.54155 196 ALA B CA 1
ATOM 6786 C C . ALA B 1 196 ? 55.38074 -7.19260 23.59609 1.000 28.41256 196 ALA B C 1
ATOM 6787 O O . ALA B 1 196 ? 54.35631 -6.55628 23.85493 1.000 28.49933 196 ALA B O 1
ATOM 6794 N N . CYS B 1 197 ? 55.40326 -8.51667 23.52651 1.000 26.69179 197 CYS B N 1
ATOM 6795 C CA . CYS B 1 197 ? 54.19351 -9.29939 23.77600 1.000 28.06927 197 CYS B CA 1
ATOM 6796 C C . CYS B 1 197 ? 54.54174 -10.78418 23.87286 1.000 30.17310 197 CYS B C 1
ATOM 6797 O O . CYS B 1 197 ? 55.71174 -11.14208 24.05600 1.000 33.16527 197 CYS B O 1
ATOM 6805 N N . GLU B 1 198 ? 53.53148 -11.64812 23.78016 1.000 30.32790 198 GLU B N 1
ATOM 6806 C CA . GLU B 1 198 ? 53.76085 -13.08298 23.74540 1.000 34.76065 198 GLU B CA 1
ATOM 6807 C C . GLU B 1 198 ? 54.60415 -13.46918 22.52740 1.000 34.84210 198 GLU B C 1
ATOM 6808 O O . GLU B 1 198 ? 54.45883 -12.91194 21.43592 1.000 31.78639 198 GLU B O 1
ATOM 6820 N N . PHE B 1 199 ? 55.47633 -14.45270 22.72937 1.000 36.94455 199 PHE B N 1
ATOM 6821 C CA . PHE B 1 199 ? 56.51321 -14.81723 21.75170 1.000 38.87154 199 PHE B CA 1
ATOM 6822 C C . PHE B 1 199 ? 55.99775 -14.90557 20.30686 1.000 39.95642 199 PHE B C 1
ATOM 6823 O O . PHE B 1 199 ? 56.59332 -14.33102 19.39050 1.000 39.34949 199 PHE B O 1
ATOM 6840 N N . SER B 1 200 ? 54.91755 -15.65874 20.07523 1.000 42.03808 200 SER B N 1
ATOM 6841 C CA . SER B 1 200 ? 54.45512 -15.87787 18.70227 1.000 41.81961 200 SER B CA 1
ATOM 6842 C C . SER B 1 200 ? 53.89348 -14.61882 18.08295 1.000 43.15154 200 SER B C 1
ATOM 6843 O O . SER B 1 200 ? 54.01207 -14.44119 16.86419 1.000 38.40458 200 SER B O 1
ATOM 6851 N N . SER B 1 201 ? 53.24194 -13.76463 18.89002 1.000 36.92049 201 SER B N 1
ATOM 6852 C CA . SER B 1 201 ? 52.75344 -12.49601 18.36464 1.000 37.48225 201 SER B CA 1
ATOM 6853 C C . SER B 1 201 ? 53.90427 -11.54854 18.09066 1.000 41.52633 201 SER B C 1
ATOM 6854 O O . SER B 1 201 ? 53.85574 -10.77955 17.11785 1.000 39.92633 201 SER B O 1
ATOM 6862 N N . MET B 1 202 ? 54.94720 -11.59791 18.92711 1.000 35.28666 202 MET B N 1
ATOM 6863 C CA . MET B 1 202 ? 56.13428 -10.80412 18.66646 1.000 39.18915 202 MET B CA 1
ATOM 6864 C C . MET B 1 202 ? 56.72878 -11.15650 17.31551 1.000 40.79482 202 MET B C 1
ATOM 6865 O O . MET B 1 202 ? 57.06264 -10.27163 16.52343 1.000 44.06750 202 MET B O 1
ATOM 6879 N N . ARG B 1 203 ? 56.88368 -12.44862 17.03211 1.000 43.24964 203 ARG B N 1
ATOM 6880 C CA . ARG B 1 203 ? 57.47739 -12.83640 15.75589 1.000 43.62099 203 ARG B CA 1
ATOM 6881 C C . ARG B 1 203 ? 56.61786 -12.37704 14.58370 1.000 43.92269 203 ARG B C 1
ATOM 6882 O O . ARG B 1 203 ? 57.14135 -11.87472 13.58525 1.000 49.75738 203 ARG B O 1
ATOM 6903 N N . ALA B 1 204 ? 55.29664 -12.51488 14.69273 1.000 43.02745 204 ALA B N 1
ATOM 6904 C CA . ALA B 1 204 ? 54.41354 -12.08741 13.60807 1.000 46.32483 204 ALA B CA 1
ATOM 6905 C C . ALA B 1 204 ? 54.51014 -10.57900 13.38018 1.000 45.55067 204 ALA B C 1
ATOM 6906 O O . ALA B 1 204 ? 54.61607 -10.10898 12.23609 1.000 40.39557 204 ALA B O 1
ATOM 6913 N N . LEU B 1 205 ? 54.49678 -9.80587 14.46231 1.000 38.96357 205 LEU B N 1
ATOM 6914 C CA . LEU B 1 205 ? 54.63932 -8.36106 14.33988 1.000 40.73840 205 LEU B CA 1
ATOM 6915 C C . LEU B 1 205 ? 55.99190 -7.99220 13.76121 1.000 40.06056 205 LEU B C 1
ATOM 6916 O O . LEU B 1 205 ? 56.10536 -7.09474 12.91713 1.000 44.17413 205 LEU B O 1
ATOM 6932 N N . ARG B 1 206 ? 57.04158 -8.61871 14.27359 1.000 41.26901 206 ARG B N 1
ATOM 6933 C CA . ARG B 1 206 ? 58.38186 -8.33883 13.78281 1.000 45.04197 206 ARG B CA 1
ATOM 6934 C C . ARG B 1 206 ? 58.47093 -8.58822 12.29031 1.000 46.71139 206 ARG B C 1
ATOM 6935 O O . ARG B 1 206 ? 58.97994 -7.75196 11.53987 1.000 46.48403 206 ARG B O 1
ATOM 6956 N N . LYS B 1 207 ? 57.96262 -9.73433 11.83853 1.000 47.61672 207 LYS B N 1
ATOM 6957 C CA . LYS B 1 207 ? 57.99776 -10.04645 10.41401 1.000 48.98383 207 LYS B CA 1
ATOM 6958 C C . LYS B 1 207 ? 57.25296 -8.99075 9.61882 1.000 48.16944 207 LYS B C 1
ATOM 6959 O O . LYS B 1 207 ? 57.76320 -8.45558 8.62787 1.000 46.60553 207 LYS B O 1
ATOM 6978 N N . LEU B 1 208 ? 56.02701 -8.69321 10.04134 1.000 46.79402 208 LEU B N 1
ATOM 6979 C CA . LEU B 1 208 ? 55.20977 -7.70647 9.35158 1.000 39.33206 208 LEU B CA 1
ATOM 6980 C C . LEU B 1 208 ? 55.93310 -6.36976 9.28027 1.000 47.74405 208 LEU B C 1
ATOM 6981 O O . LEU B 1 208 ? 55.99884 -5.74494 8.21864 1.000 51.15328 208 LEU B O 1
ATOM 6997 N N . LEU B 1 209 ? 56.49467 -5.91241 10.40859 1.000 46.15924 209 LEU B N 1
ATOM 6998 C CA . LEU B 1 209 ? 57.04938 -4.56760 10.44345 1.000 42.30515 209 LEU B CA 1
ATOM 6999 C C . LEU B 1 209 ? 58.42257 -4.48893 9.78466 1.000 50.26300 209 LEU B C 1
ATOM 7000 O O . LEU B 1 209 ? 58.78483 -3.43324 9.25667 1.000 50.06744 209 LEU B O 1
ATOM 7016 N N . LYS B 1 210 ? 59.19428 -5.58077 9.78400 1.000 55.12192 210 LYS B N 1
ATOM 7017 C CA . LYS B 1 210 ? 60.40247 -5.61342 8.96673 1.000 52.14025 210 LYS B CA 1
ATOM 7018 C C . LYS B 1 210 ? 60.04516 -5.40455 7.50962 1.000 55.54363 210 LYS B C 1
ATOM 7019 O O . LYS B 1 210 ? 60.76080 -4.71867 6.76932 1.000 59.20991 210 LYS B O 1
ATOM 7038 N N . GLN B 1 211 ? 58.93742 -6.00503 7.08168 1.000 57.56601 211 GLN B N 1
ATOM 7039 C CA . GLN B 1 211 ? 58.52297 -5.95601 5.68910 1.000 59.13184 211 GLN B CA 1
ATOM 7040 C C . GLN B 1 211 ? 57.90930 -4.61403 5.33214 1.000 57.50846 211 GLN B C 1
ATOM 7041 O O . GLN B 1 211 ? 58.14680 -4.08628 4.24291 1.000 57.57809 211 GLN B O 1
ATOM 7055 N N . THR B 1 212 ? 57.08946 -4.06623 6.22401 1.000 59.54860 212 THR B N 1
ATOM 7056 C CA . THR B 1 212 ? 56.41246 -2.81094 5.92833 1.000 54.42188 212 THR B CA 1
ATOM 7057 C C . THR B 1 212 ? 57.38007 -1.62644 5.91667 1.000 53.08585 212 THR B C 1
ATOM 7058 O O . THR B 1 212 ? 57.32367 -0.78224 5.01654 1.000 56.19517 212 THR B O 1
ATOM 7069 N N . TYR B 1 213 ? 58.26778 -1.53485 6.90859 1.000 50.84065 213 TYR B N 1
ATOM 7070 C CA . TYR B 1 213 ? 59.03702 -0.31787 7.12772 1.000 54.10236 213 TYR B CA 1
ATOM 7071 C C . TYR B 1 213 ? 60.54232 -0.49728 7.05038 1.000 58.09800 213 TYR B C 1
ATOM 7072 O O . TYR B 1 213 ? 61.25105 0.49742 6.84109 1.000 55.63198 213 TYR B O 1
ATOM 7090 N N . ASP B 1 214 ? 61.05169 -1.71101 7.25038 1.000 61.69760 214 ASP B N 1
ATOM 7091 C CA . ASP B 1 214 ? 62.48846 -1.95725 7.20471 1.000 67.23377 214 ASP B CA 1
ATOM 7092 C C . ASP B 1 214 ? 63.27510 -0.88704 7.95929 1.000 69.26218 214 ASP B C 1
ATOM 7093 O O . ASP B 1 214 ? 63.99505 -0.08538 7.35483 1.000 65.49178 214 ASP B O 1
ATOM 7102 N N . LEU B 1 215 ? 63.14237 -0.86645 9.28274 1.000 66.91706 215 LEU B N 1
ATOM 7103 C CA . LEU B 1 215 ? 63.79185 0.13741 10.11555 1.000 61.79321 215 LEU B CA 1
ATOM 7104 C C . LEU B 1 215 ? 65.09765 -0.39291 10.70967 1.000 59.74445 215 LEU B C 1
ATOM 7105 O O . LEU B 1 215 ? 65.21579 -1.58776 10.99464 1.000 66.74533 215 LEU B O 1
ATOM 7121 N N . PRO B 1 216 ? 66.09861 0.45479 10.93907 1.000 62.20223 216 PRO B N 1
ATOM 7122 C CA . PRO B 1 216 ? 67.31353 -0.00712 11.62237 1.000 64.56391 216 PRO B CA 1
ATOM 7123 C C . PRO B 1 216 ? 67.01714 -0.40099 13.05590 1.000 61.84463 216 PRO B C 1
ATOM 7124 O O . PRO B 1 216 ? 65.99663 -0.01177 13.62958 1.000 64.85601 216 PRO B O 1
ATOM 7135 N N . LYS B 1 217 ? 67.93401 -1.17860 13.64641 1.000 62.45874 217 LYS B N 1
ATOM 7136 C CA . LYS B 1 217 ? 67.69406 -1.66452 15.00188 1.000 61.75582 217 LYS B CA 1
ATOM 7137 C C . LYS B 1 217 ? 67.58791 -0.50815 15.97740 1.000 60.15407 217 LYS B C 1
ATOM 7138 O O . LYS B 1 217 ? 66.79901 -0.56455 16.92804 1.000 60.92398 217 LYS B O 1
ATOM 7157 N N . SER B 1 218 ? 68.28896 0.58917 15.69087 1.000 60.10980 218 SER B N 1
ATOM 7158 C CA . SER B 1 218 ? 68.24700 1.76412 16.55440 1.000 66.44452 218 SER B CA 1
ATOM 7159 C C . SER B 1 218 ? 66.83958 2.28189 16.76172 1.000 55.64711 218 SER B C 1
ATOM 7160 O O . SER B 1 218 ? 66.59245 2.99530 17.73703 1.000 56.46723 218 SER B O 1
ATOM 7168 N N . HIS B 1 219 ? 65.93155 1.98307 15.83845 1.000 55.83933 219 HIS B N 1
ATOM 7169 C CA . HIS B 1 219 ? 64.57499 2.51732 15.84686 1.000 56.13464 219 HIS B CA 1
ATOM 7170 C C . HIS B 1 219 ? 63.53827 1.39962 15.83844 1.000 49.62793 219 HIS B C 1
ATOM 7171 O O . HIS B 1 219 ? 62.38851 1.63007 15.44263 1.000 51.12704 219 HIS B O 1
ATOM 7185 N N . PHE B 1 220 ? 63.92665 0.17540 16.23762 1.000 52.81035 220 PHE B N 1
ATOM 7186 C CA . PHE B 1 220 ? 63.07793 -1.01378 16.03253 1.000 50.43157 220 PHE B CA 1
ATOM 7187 C C . PHE B 1 220 ? 63.32536 -1.97402 17.20328 1.000 47.98425 220 PHE B C 1
ATOM 7188 O O . PHE B 1 220 ? 64.13031 -2.90782 17.12937 1.000 54.66162 220 PHE B O 1
ATOM 7205 N N . TYR B 1 221 ? 62.61705 -1.73956 18.30774 1.000 45.83651 221 TYR B N 1
ATOM 7206 C CA . TYR B 1 221 ? 62.71810 -2.58530 19.48553 1.000 41.49481 221 TYR B CA 1
ATOM 7207 C C . TYR B 1 221 ? 61.59260 -3.59843 19.47861 1.000 39.44968 221 TYR B C 1
ATOM 7208 O O . TYR B 1 221 ? 60.42335 -3.22562 19.38189 1.000 44.34022 221 TYR B O 1
ATOM 7226 N N . THR B 1 222 ? 61.95272 -4.86945 19.61121 1.000 45.27899 222 THR B N 1
ATOM 7227 C CA . THR B 1 222 ? 61.01567 -5.97438 19.75549 1.000 40.68343 222 THR B CA 1
ATOM 7228 C C . THR B 1 222 ? 61.49995 -6.85766 20.89043 1.000 38.85665 222 THR B C 1
ATOM 7229 O O . THR B 1 222 ? 62.69910 -7.10751 21.02372 1.000 46.36850 222 THR B O 1
ATOM 7240 N N . SER B 1 223 ? 60.57122 -7.37168 21.67908 1.000 43.23759 223 SER B N 1
ATOM 7241 C CA . SER B 1 223 ? 60.93529 -8.26649 22.76506 1.000 40.61097 223 SER B CA 1
ATOM 7242 C C . SER B 1 223 ? 59.77875 -9.20881 23.03530 1.000 35.14685 223 SER B C 1
ATOM 7243 O O . SER B 1 223 ? 58.62822 -8.78861 23.03496 1.000 36.76870 223 SER B O 1
ATOM 7251 N N . SER B 1 224 ? 60.09531 -10.47865 23.22783 1.000 36.97186 224 SER B N 1
ATOM 7252 C CA . SER B 1 224 ? 59.14361 -11.45453 23.74979 1.000 36.32209 224 SER B CA 1
ATOM 7253 C C . SER B 1 224 ? 59.14619 -11.35290 25.27365 1.000 39.17648 224 SER B C 1
ATOM 7254 O O . SER B 1 224 ? 60.20624 -11.43685 25.90701 1.000 39.64462 224 SER B O 1
ATOM 7262 N N . TYR B 1 225 ? 57.96816 -11.14721 25.86487 1.000 32.92615 225 TYR B N 1
ATOM 7263 C CA . TYR B 1 225 ? 57.86788 -11.01949 27.31675 1.000 33.03990 225 TYR B CA 1
ATOM 7264 C C . TYR B 1 225 ? 57.42776 -12.30954 28.02025 1.000 35.06637 225 TYR B C 1
ATOM 7265 O O . TYR B 1 225 ? 57.63353 -12.44506 29.23377 1.000 33.15639 225 TYR B O 1
ATOM 7283 N N . TRP B 1 226 ? 56.83325 -13.24855 27.29431 1.000 34.86404 226 TRP B N 1
ATOM 7284 C CA . TRP B 1 226 ? 56.44992 -14.54330 27.82616 1.000 34.29864 226 TRP B CA 1
ATOM 7285 C C . TRP B 1 226 ? 56.07113 -15.40744 26.64292 1.000 37.37732 226 TRP B C 1
ATOM 7286 O O . TRP B 1 226 ? 55.91617 -14.91463 25.51988 1.000 34.50888 226 TRP B O 1
ATOM 7307 N N . LYS B 1 227 ? 55.87037 -16.69998 26.91142 1.000 40.18265 227 LYS B N 1
ATOM 7308 C CA . LYS B 1 227 ? 55.43869 -17.63005 25.87279 1.000 37.58423 227 LYS B CA 1
ATOM 7309 C C . LYS B 1 227 ? 54.44808 -18.63828 26.42962 1.000 38.38409 227 LYS B C 1
ATOM 7310 O O . LYS B 1 227 ? 54.68243 -19.22997 27.48587 1.000 39.95687 227 LYS B O 1
ATOM 7329 N N . ILE B 1 228 ? 53.36306 -18.84947 25.67802 1.000 37.51935 228 ILE B N 1
ATOM 7330 C CA . ILE B 1 228 ? 52.34096 -19.82610 26.03366 1.000 39.72997 228 ILE B CA 1
ATOM 7331 C C . ILE B 1 228 ? 52.97571 -21.15956 26.36679 1.000 43.36842 228 ILE B C 1
ATOM 7332 O O . ILE B 1 228 ? 53.75238 -21.70674 25.57705 1.000 43.52981 228 ILE B O 1
ATOM 7348 N N . GLY B 1 229 ? 52.57569 -21.73211 27.49698 1.000 43.82399 229 GLY B N 1
ATOM 7349 C CA . GLY B 1 229 ? 53.07689 -23.02593 27.90966 1.000 45.28932 229 GLY B CA 1
ATOM 7350 C C . GLY B 1 229 ? 54.43931 -23.02336 28.57700 1.000 48.14297 229 GLY B C 1
ATOM 7351 O O . GLY B 1 229 ? 54.88746 -24.07920 29.02070 1.000 47.89532 229 GLY B O 1
ATOM 7355 N N . CYS B 1 230 ? 55.12569 -21.88889 28.64460 1.000 47.76743 230 CYS B N 1
ATOM 7356 C CA . CYS B 1 230 ? 56.43495 -21.79989 29.27011 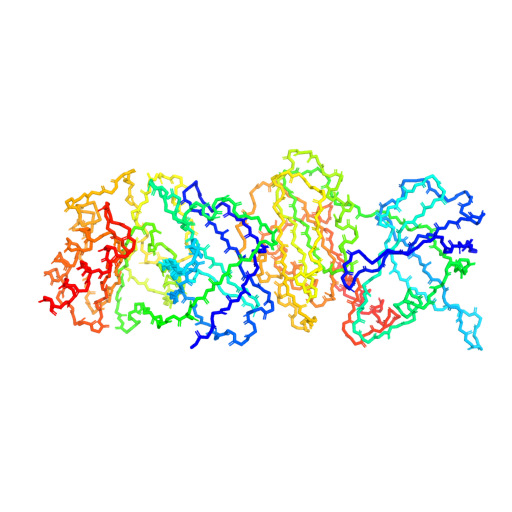1.000 46.41977 230 CYS B CA 1
ATOM 7357 C C . CYS B 1 230 ? 56.32008 -20.95604 30.52361 1.000 46.16838 230 CYS B C 1
ATOM 7358 O O . CYS B 1 230 ? 55.72508 -19.86534 30.48524 1.000 43.78621 230 CYS B O 1
ATOM 7366 N N . ASN B 1 231 ? 56.89366 -21.44748 31.62249 1.000 45.23904 231 ASN B N 1
ATOM 7367 C CA . ASN B 1 231 ? 57.17465 -20.54038 32.72157 1.000 47.18342 231 ASN B CA 1
ATOM 7368 C C . ASN B 1 231 ? 58.42248 -19.73795 32.36131 1.000 43.38525 231 ASN B C 1
ATOM 7369 O O . ASN B 1 231 ? 59.06652 -19.99126 31.35283 1.000 41.74299 231 ASN B O 1
ATOM 7380 N N . GLU B 1 232 ? 58.72191 -18.70918 33.14797 1.000 50.05520 232 GLU B N 1
ATOM 7381 C CA . GLU B 1 232 ? 59.69789 -17.72128 32.69677 1.000 49.70220 232 GLU B CA 1
ATOM 7382 C C . GLU B 1 232 ? 61.06099 -18.35972 32.42339 1.000 51.27563 232 GLU B C 1
ATOM 7383 O O . GLU B 1 232 ? 61.77062 -17.94348 31.50137 1.000 51.50350 232 GLU B O 1
ATOM 7395 N N . GLY B 1 233 ? 61.44531 -19.37395 33.20435 1.000 54.73065 233 GLY B N 1
ATOM 7396 C CA . GLY B 1 233 ? 62.72639 -20.02746 32.97218 1.000 54.86909 233 GLY B CA 1
ATOM 7397 C C . GLY B 1 233 ? 62.80462 -20.69266 31.61077 1.000 57.55139 233 GLY B C 1
ATOM 7398 O O . GLY B 1 233 ? 63.81114 -20.58513 30.89997 1.000 57.60932 233 GLY B O 1
ATOM 7402 N N . GLU B 1 234 ? 61.75597 -21.42903 31.24829 1.000 55.27984 234 GLU B N 1
ATOM 7403 C CA . GLU B 1 234 ? 61.69816 -22.04445 29.93015 1.000 56.15119 234 GLU B CA 1
ATOM 7404 C C . GLU B 1 234 ? 61.63876 -20.98348 28.83247 1.000 58.52965 234 GLU B C 1
ATOM 7405 O O . GLU B 1 234 ? 62.19884 -21.17483 27.75023 1.000 58.57334 234 GLU B O 1
ATOM 7417 N N . HIS B 1 235 ? 60.98435 -19.85080 29.09984 1.000 55.62503 235 HIS B N 1
ATOM 7418 C CA . HIS B 1 235 ? 60.87413 -18.79027 28.09709 1.000 56.24264 235 HIS B CA 1
ATOM 7419 C C . HIS B 1 235 ? 62.23507 -18.17757 27.76711 1.000 58.15959 235 HIS B C 1
ATOM 7420 O O . HIS B 1 235 ? 62.53879 -17.93650 26.59464 1.000 59.76167 235 HIS B O 1
ATOM 7434 N N . LYS B 1 236 ? 63.08207 -17.94344 28.77421 1.000 58.06510 236 LYS B N 1
ATOM 7435 C CA . LYS B 1 236 ? 64.34331 -17.24985 28.52423 1.000 61.10226 236 LYS B CA 1
ATOM 7436 C C . LYS B 1 236 ? 65.16363 -17.95985 27.46400 1.000 61.48729 236 LYS B C 1
ATOM 7437 O O . LYS B 1 236 ? 65.81750 -17.29843 26.65294 1.000 63.02475 236 LYS B O 1
ATOM 7456 N N . LEU B 1 237 ? 65.09503 -19.29534 27.42533 1.000 63.33181 237 LEU B N 1
ATOM 7457 C CA . LEU B 1 237 ? 65.85407 -20.08563 26.45247 1.000 65.41982 237 LEU B CA 1
ATOM 7458 C C . LEU B 1 237 ? 65.33880 -19.86837 25.03695 1.000 64.84683 237 LEU B C 1
ATOM 7459 O O . LEU B 1 237 ? 66.11153 -19.56433 24.12112 1.000 65.14351 237 LEU B O 1
ATOM 7475 N N . VAL B 1 238 ? 64.03403 -20.07290 24.83576 1.000 61.80613 238 VAL B N 1
ATOM 7476 C CA . VAL B 1 238 ? 63.40423 -19.80223 23.54630 1.000 57.43957 238 VAL B CA 1
ATOM 7477 C C . VAL B 1 238 ? 63.74543 -18.39653 23.08096 1.000 60.32645 238 VAL B C 1
ATOM 7478 O O . VAL B 1 238 ? 64.06438 -18.17010 21.91051 1.000 62.33739 238 VAL B O 1
ATOM 7491 N N . LYS B 1 239 ? 63.67967 -17.42687 23.99212 1.000 59.23596 239 LYS B N 1
ATOM 7492 C CA . LYS B 1 239 ? 63.89108 -16.03375 23.61413 1.000 61.74860 239 LYS B CA 1
ATOM 7493 C C . LYS B 1 239 ? 65.32684 -15.80178 23.14923 1.000 61.16858 239 LYS B C 1
ATOM 7494 O O . LYS B 1 239 ? 65.55531 -15.17485 22.10988 1.000 60.71892 239 LYS B O 1
ATOM 7513 N N . GLN B 1 240 ? 66.30640 -16.33242 23.88320 1.000 66.21869 240 GLN B N 1
ATOM 7514 C CA . GLN B 1 240 ? 67.70481 -16.12505 23.51493 1.000 70.34198 240 GLN B CA 1
ATOM 7515 C C . GLN B 1 240 ? 68.02947 -16.78387 22.18365 1.000 71.91480 240 GLN B C 1
ATOM 7516 O O . GLN B 1 240 ? 68.80904 -16.24871 21.38503 1.000 77.97499 240 GLN B O 1
ATOM 7530 N N . GLN B 1 241 ? 67.45609 -17.95805 21.94338 1.000 68.05948 241 GLN B N 1
ATOM 7531 C CA . GLN B 1 241 ? 67.67805 -18.65809 20.68558 1.000 75.54011 241 GLN B CA 1
ATOM 7532 C C . GLN B 1 241 ? 67.09857 -17.87296 19.51604 1.000 75.21384 241 GLN B C 1
ATOM 7533 O O . GLN B 1 241 ? 67.73639 -17.74376 18.46545 1.000 78.43566 241 GLN B O 1
ATOM 7547 N N . ASP B 1 242 ? 65.89299 -17.32746 19.68924 1.000 70.29192 242 ASP B N 1
ATOM 7548 C CA . ASP B 1 242 ? 65.27442 -16.53128 18.63322 1.000 69.64577 242 ASP B CA 1
ATOM 7549 C C . ASP B 1 242 ? 65.99709 -15.20231 18.40319 1.000 73.03065 242 ASP B C 1
ATOM 7550 O O . ASP B 1 242 ? 66.11336 -14.75273 17.25591 1.000 73.91939 242 ASP B O 1
ATOM 7559 N N . GLU B 1 243 ? 66.47518 -14.54349 19.46513 1.000 69.06252 243 GLU B N 1
ATOM 7560 C CA . GLU B 1 243 ? 67.16656 -13.27306 19.25819 1.000 69.43426 243 GLU B CA 1
ATOM 7561 C C . GLU B 1 243 ? 68.52165 -13.48776 18.59312 1.000 85.66505 243 GLU B C 1
ATOM 7562 O O . GLU B 1 243 ? 68.99507 -12.61412 17.86034 1.000 89.62131 243 GLU B O 1
ATOM 7574 N N . GLN B 1 244 ? 69.14686 -14.64491 18.81237 1.000 84.71741 244 GLN B N 1
ATOM 7575 C CA . GLN B 1 244 ? 70.40126 -14.95381 18.13721 1.000 92.73129 244 GLN B CA 1
ATOM 7576 C C . GLN B 1 244 ? 70.15212 -15.34522 16.68898 1.000 94.76695 244 GLN B C 1
ATOM 7577 O O . GLN B 1 244 ? 70.75502 -14.78616 15.76849 1.000 99.04184 244 GLN B O 1
ATOM 7591 N N . LEU B 1 245 ? 69.28387 -16.33902 16.48641 1.000 93.56976 245 LEU B N 1
ATOM 7592 C CA . LEU B 1 245 ? 68.85055 -16.72413 15.14739 1.000 91.60480 245 LEU B CA 1
ATOM 7593 C C . LEU B 1 245 ? 68.50790 -15.49897 14.31151 1.000 92.94762 245 LEU B C 1
ATOM 7594 O O . LEU B 1 245 ? 68.80247 -15.44502 13.11492 1.000 95.49075 245 LEU B O 1
ATOM 7610 N N . GLU B 1 246 ? 67.90652 -14.49040 14.94026 1.000 96.71271 246 GLU B N 1
ATOM 7611 C CA . GLU B 1 246 ? 67.56942 -13.25579 14.24220 1.000 99.50405 246 GLU B CA 1
ATOM 7612 C C . GLU B 1 246 ? 68.82263 -12.43405 13.94419 1.000 106.38486 246 GLU B C 1
ATOM 7613 O O . GLU B 1 246 ? 69.13868 -12.15009 12.78159 1.000 108.22983 246 GLU B O 1
ATOM 7625 N N . ASN B 1 247 ? 69.55581 -12.05616 14.99471 1.000 109.48971 247 ASN B N 1
ATOM 7626 C CA . ASN B 1 247 ? 70.72542 -11.19205 14.85097 1.000 114.12078 247 ASN B CA 1
ATOM 7627 C C . ASN B 1 247 ? 71.80830 -11.85848 13.99976 1.000 118.52274 247 ASN B C 1
ATOM 7628 O O . ASN B 1 247 ? 72.16952 -11.35678 12.92800 1.000 119.36200 247 ASN B O 1
ATOM 7639 N N . ASN B 1 248 ? 72.34786 -12.98543 14.47779 1.000 117.10036 248 ASN B N 1
ATOM 7640 C CA . ASN B 1 248 ? 73.33500 -13.81743 13.75945 1.000 112.92954 248 ASN B CA 1
ATOM 7641 C C . ASN B 1 248 ? 74.36348 -13.02247 12.94888 1.000 116.38990 248 ASN B C 1
ATOM 7642 O O . ASN B 1 248 ? 75.41333 -13.55123 12.55138 1.000 110.93094 248 ASN B O 1
#

Organism: NCBI:txid2018305